Protein AF-0000000072617799 (afdb_homodimer)

Secondary structure (DSSP, 8-state):
--------------------HHHHHHHHHHHHHHHHHHHHHHHHHHHTT-HHHHHHHSEEETTEEE-HHHHHHHHHHHHHHHHHHHHHHHHHHHHH-HHHHHHHHHHHHHHHHHHHHT--SHHHHHHHHHHHHHHHHHHHHHHHHHHHHHS-GGGHHHHHHHHHHHHHHHHHHHHHHHHHHTTSTTHHHHHHHTTHHHHHHHHHHHHTPPPPHHHHHHTT-HHHHHHHHHH-/--------------------HHHHHHHHHHHHHHHHHHHHHHHHHHHTT-HHHHHHH-BPPTT-SB-HHHHHHHHHHHHHHHHHHHHHHHHHHHHH-HHHHHHHHHHHHHHHHHHHHT--SHHHHHHHHHHHHHHHHHHHHHHHHHHHHHS-GGGHHHHHHHHHHHHHHHHHHHHHHHHHHTTSTTHHHHHHHTTHHHHHHHHHHHHTPPPPHHHHHHTT-HHHHHHHHHH-

Nearest PDB structures (foldseek):
  6h7d-assembly1_A  TM=9.499E-01  e=5.210E-19  Arabidopsis thaliana
  9g11-assembly1_A  TM=9.396E-01  e=4.455E-16  Arabidopsis thaliana
  8sdz-assembly1_A  TM=8.136E-01  e=5.634E-04  Rattus norvegicus
  8pnl-assembly1_A  TM=7.762E-01  e=2.729E-04  Mycolicibacterium hassiacum DSM 44199
  8pnl-assembly2_C  TM=6.909E-01  e=1.584E-04  Mycolicibacterium hassiacum DSM 44199

pLDDT: mean 83.62, std 16.64, range [24.94, 98.31]

Foldseek 3Di:
DPPPPPPPPPPPVLCPPPDDPQLVLLLLLLLLLLLLQLQVVQQLVLLLPFPLNQCQAFDDDPPGRGDPVLSVLLVCLLQVLLVVLLVVLVVCCLAPNLLVLLLQLLVLLLVLLLQCLPPRYSVSSSSSSNSNSNSSNSSVNRSLVQLQLSDDPVCNVVSSVSSVVSSVVSNVVLNVLSVVLSPPSSSSSCSSNVSNVSSVSSNVSSVPRDGGLVSCVSNVNNVVSVVSVVVD/DPPPPPPPPPPPVLCPPPDDPQLVLLLLLLLLLLLLQLQVVQQLVLLLPFPLNQCQAADDDPPDRGNVVLSVLLVVLLQVLLVVLLVVLVVCCLAVNLLVLLLQLLVLLLVLLLQCLPPRYSVSSSSSSNSNSNSSNSSVNRSLVQLQLSDDPVCNVVSSVSSVVSSVVSNVVLNVLSVVLSPPSSSSSCSSNVSNVSSVSSNVSSVPRDGGLVSCVSNVNNVVSVVSVVVD

Structure (mmCIF, N/CA/C/O backbone):
data_AF-0000000072617799-model_v1
#
loop_
_entity.id
_entity.type
_entity.pdbx_description
1 polymer 'Major facilitator superfamily (MFS) profile domain-containing protein'
#
loop_
_atom_site.group_PDB
_atom_site.id
_atom_site.type_symbol
_atom_site.label_atom_id
_atom_site.label_alt_id
_atom_site.label_comp_id
_atom_site.label_asym_id
_atom_site.label_entity_id
_atom_site.label_seq_id
_atom_site.pdbx_PDB_ins_code
_atom_site.Cartn_x
_atom_site.Cartn_y
_atom_site.Cartn_z
_atom_site.occupancy
_atom_site.B_iso_or_equiv
_atom_site.auth_seq_id
_atom_site.auth_comp_id
_atom_site.auth_asym_id
_atom_site.auth_atom_id
_atom_site.pdbx_PDB_model_num
ATOM 1 N N . MET A 1 1 ? -14.297 55.562 31.672 1 24.94 1 MET A N 1
ATOM 2 C CA . MET A 1 1 ? -15.086 54.688 30.812 1 24.94 1 MET A CA 1
ATOM 3 C C . MET A 1 1 ? -14.242 54.156 29.656 1 24.94 1 MET A C 1
ATOM 5 O O . MET A 1 1 ? -14.18 54.75 28.594 1 24.94 1 MET A O 1
ATOM 9 N N . ALA A 1 2 ? -13.07 53.688 29.688 1 32.19 2 ALA A N 1
ATOM 10 C CA . ALA A 1 2 ? -12.039 53.438 28.688 1 32.19 2 ALA A CA 1
ATOM 11 C C . ALA A 1 2 ? -12.461 52.344 27.734 1 32.19 2 ALA A C 1
ATOM 13 O O . ALA A 1 2 ? -12.812 51.219 28.156 1 32.19 2 ALA A O 1
ATOM 14 N N . GLY A 1 3 ? -13.109 52.531 26.516 1 26.53 3 GLY A N 1
ATOM 15 C CA . GLY A 1 3 ? -13.633 51.719 25.438 1 26.53 3 GLY A CA 1
ATOM 16 C C . GLY A 1 3 ? -12.625 50.719 24.906 1 26.53 3 GLY A C 1
ATOM 17 O O . GLY A 1 3 ? -11.68 51.094 24.203 1 26.53 3 GLY A O 1
ATOM 18 N N . GLY A 1 4 ? -12.047 49.812 25.609 1 29 4 GLY A N 1
ATOM 19 C CA . GLY A 1 4 ? -11.023 48.844 25.188 1 29 4 GLY A CA 1
ATOM 20 C C . GLY A 1 4 ? -11.367 48.156 23.891 1 29 4 GLY A C 1
ATOM 21 O O . GLY A 1 4 ? -12.398 47.5 23.781 1 29 4 GLY A O 1
ATOM 22 N N . SER A 1 5 ? -11.016 48.656 22.672 1 31.28 5 SER A N 1
ATOM 23 C CA . SER A 1 5 ? -11.156 48.188 21.297 1 31.28 5 SER A CA 1
ATOM 24 C C . SER A 1 5 ? -10.773 46.719 21.172 1 31.28 5 SER A C 1
ATOM 26 O O . SER A 1 5 ? -9.68 46.344 21.578 1 31.28 5 SER A O 1
ATOM 28 N N . PHE A 1 6 ? -11.641 45.812 21.359 1 31.11 6 PHE A N 1
ATOM 29 C CA . PHE A 1 6 ? -11.562 44.406 21.016 1 31.11 6 PHE A CA 1
ATOM 30 C C . PHE A 1 6 ? -10.945 44.219 19.625 1 31.11 6 PHE A C 1
ATOM 32 O O . PHE A 1 6 ? -11.555 44.594 18.625 1 31.11 6 PHE A O 1
ATOM 39 N N . VAL A 1 7 ? -9.633 44.469 19.438 1 34.66 7 VAL A N 1
ATOM 40 C CA . VAL A 1 7 ? -8.922 44.094 18.219 1 34.66 7 VAL A CA 1
ATOM 41 C C . VAL A 1 7 ? -9.461 42.781 17.672 1 34.66 7 VAL A C 1
ATOM 43 O O . VAL A 1 7 ? -9.398 41.75 18.344 1 34.66 7 VAL A O 1
ATOM 46 N N . SER A 1 8 ? -10.555 42.719 16.906 1 33.94 8 SER A N 1
ATOM 47 C CA . SER A 1 8 ? -11.062 41.688 16.016 1 33.94 8 SER A CA 1
ATOM 48 C C . SER A 1 8 ? -9.922 40.906 15.352 1 33.94 8 SER A C 1
ATOM 50 O O . SER A 1 8 ? -9.133 41.5 14.602 1 33.94 8 SER A O 1
ATOM 52 N N . SER A 1 9 ? -9.188 40.156 16.062 1 34.16 9 SER A N 1
ATOM 53 C CA . SER A 1 9 ? -8.258 39.188 15.492 1 34.16 9 SER A CA 1
ATOM 54 C C . SER A 1 9 ? -8.812 38.562 14.203 1 34.16 9 SER A C 1
ATOM 56 O O . SER A 1 9 ? -9.539 37.562 14.242 1 34.16 9 SER A O 1
ATOM 58 N N . GLU A 1 10 ? -9.562 39.281 13.234 1 33 10 GLU A N 1
ATOM 59 C CA . GLU A 1 10 ? -10.141 39.094 11.906 1 33 10 GLU A CA 1
ATOM 60 C C . GLU A 1 10 ? -9.258 38.188 11.039 1 33 10 GLU A C 1
ATOM 62 O O . GLU A 1 10 ? -9.766 37.344 10.312 1 33 10 GLU A O 1
ATOM 67 N N . ASN A 1 11 ? -8.055 38.719 10.602 1 32.81 11 ASN A N 1
ATOM 68 C CA . ASN A 1 11 ? -7.391 38.281 9.367 1 32.81 11 ASN A CA 1
ATOM 69 C C . ASN A 1 11 ? -6.836 36.875 9.484 1 32.81 11 ASN A C 1
ATOM 71 O O . ASN A 1 11 ? -5.734 36.594 9.008 1 32.81 11 ASN A O 1
ATOM 75 N N . GLY A 1 12 ? -6.973 36.312 10.508 1 36.09 12 GLY A N 1
ATOM 76 C CA . GLY A 1 12 ? -6.496 34.938 10.391 1 36.09 12 GLY A CA 1
ATOM 77 C C . GLY A 1 12 ? -6.988 34.219 9.141 1 36.09 12 GLY A C 1
ATOM 78 O O . GLY A 1 12 ? -7.953 33.469 9.188 1 36.09 12 GLY A O 1
ATOM 79 N N . ARG A 1 13 ? -7.238 35.062 8.078 1 36.81 13 ARG A N 1
ATOM 80 C CA . ARG A 1 13 ? -7.5 34.5 6.754 1 36.81 13 ARG A CA 1
ATOM 81 C C . ARG A 1 13 ? -6.816 33.156 6.582 1 36.81 13 ARG A C 1
ATOM 83 O O . ARG A 1 13 ? -5.594 33.031 6.68 1 36.81 13 ARG A O 1
ATOM 90 N N . GLN A 1 14 ? -7.332 32.156 7.055 1 40.53 14 GLN A N 1
ATOM 91 C CA . GLN A 1 14 ? -7.031 30.781 6.641 1 40.53 14 GLN A CA 1
ATOM 92 C C . GLN A 1 14 ? -6.555 30.734 5.191 1 40.53 14 GLN A C 1
ATOM 94 O O . GLN A 1 14 ? -7.316 31.047 4.27 1 40.53 14 GLN A O 1
ATOM 99 N N . TYR A 1 15 ? -5.492 31.438 4.777 1 39.22 15 TYR A N 1
ATOM 100 C CA . TYR A 1 15 ? -4.855 31.406 3.463 1 39.22 15 TYR A CA 1
ATOM 101 C C . TYR A 1 15 ? -5.234 30.141 2.699 1 39.22 15 TYR A C 1
ATOM 103 O O . TYR A 1 15 ? -4.875 29.031 3.102 1 39.22 15 TYR A O 1
ATOM 111 N N . GLU A 1 16 ? -6.488 29.953 2.361 1 47 16 GLU A N 1
ATOM 112 C CA . GLU A 1 16 ? -6.812 29.016 1.289 1 47 16 GLU A CA 1
ATOM 113 C C . GLU A 1 16 ? -5.688 28.938 0.262 1 47 16 GLU A C 1
ATOM 115 O O . GLU A 1 16 ? -5.547 29.828 -0.581 1 47 16 GLU A O 1
ATOM 120 N N . SER A 1 17 ? -4.504 28.766 0.623 1 51.88 17 SER A N 1
ATOM 121 C CA . SER A 1 17 ? -3.352 28.719 -0.272 1 51.88 17 SER A CA 1
ATOM 122 C C . SER A 1 17 ? -3.68 27.984 -1.567 1 51.88 17 SER A C 1
ATOM 124 O O . SER A 1 17 ? -4.25 26.891 -1.539 1 51.88 17 SER A O 1
ATOM 126 N N . LYS A 1 18 ? -4.102 28.703 -2.588 1 59.31 18 LYS A N 1
ATOM 127 C CA . LYS A 1 18 ? -4.277 28.219 -3.955 1 59.31 18 LYS A CA 1
ATOM 128 C C . LYS A 1 18 ? -3.238 27.156 -4.305 1 59.31 18 LYS A C 1
ATOM 130 O O . LYS A 1 18 ? -2.059 27.312 -3.973 1 59.31 18 LYS A O 1
ATOM 135 N N . ILE A 1 19 ? -3.725 26.062 -4.574 1 70 19 ILE A N 1
ATOM 136 C CA . ILE A 1 19 ? -2.885 24.984 -5.074 1 70 19 ILE A CA 1
ATOM 137 C C . ILE A 1 19 ? -2.121 25.453 -6.312 1 70 19 ILE A C 1
ATOM 139 O O . ILE A 1 19 ? -2.727 25.797 -7.328 1 70 19 ILE A O 1
ATOM 143 N N . THR A 1 20 ? -0.816 25.625 -6.207 1 79.38 20 THR A N 1
ATOM 144 C CA . THR A 1 20 ? 0.016 26.062 -7.324 1 79.38 20 THR A CA 1
ATOM 145 C C . THR A 1 20 ? 0.332 24.891 -8.242 1 79.38 20 THR A C 1
ATOM 147 O O . THR A 1 20 ? 0.226 23.719 -7.84 1 79.38 20 THR A O 1
ATOM 150 N N . MET A 1 21 ? 0.53 25.188 -9.461 1 82.5 21 MET A N 1
ATOM 151 C CA . MET A 1 21 ? 0.955 24.188 -10.438 1 82.5 21 MET A CA 1
ATOM 152 C C . MET A 1 21 ? 2.211 23.469 -9.961 1 82.5 21 MET A C 1
ATOM 154 O O . MET A 1 21 ? 2.369 22.266 -10.195 1 82.5 21 MET A O 1
ATOM 158 N N . TYR A 1 22 ? 3.014 24.172 -9.227 1 84.25 22 TYR A N 1
ATOM 159 C CA . TYR A 1 22 ? 4.242 23.594 -8.695 1 84.25 22 TYR A CA 1
ATOM 160 C C . TYR A 1 22 ? 3.936 22.469 -7.711 1 84.25 22 TYR A C 1
ATOM 162 O O . TYR A 1 22 ? 4.539 21.391 -7.781 1 84.25 22 TYR A O 1
ATOM 170 N N . VAL A 1 23 ? 2.982 22.734 -6.934 1 84.06 23 VAL A N 1
ATOM 171 C CA . VAL A 1 23 ? 2.605 21.734 -5.93 1 84.06 23 VAL A CA 1
ATOM 172 C C . VAL A 1 23 ? 1.996 20.516 -6.613 1 84.06 23 VAL A C 1
ATOM 174 O O . VAL A 1 23 ? 2.311 19.375 -6.258 1 84.06 23 VAL A O 1
ATOM 177 N N . LEU A 1 24 ? 1.278 20.734 -7.637 1 83.12 24 LEU A N 1
ATOM 178 C CA . LEU A 1 24 ? 0.624 19.641 -8.336 1 83.12 24 LEU A CA 1
ATOM 179 C C . LEU A 1 24 ? 1.647 18.766 -9.055 1 83.12 24 LEU A C 1
ATOM 181 O O . LEU A 1 24 ? 1.577 17.531 -8.984 1 83.12 24 LEU A O 1
ATOM 185 N N . VAL A 1 25 ? 2.574 19.375 -9.688 1 85.62 25 VAL A N 1
ATOM 186 C CA . VAL A 1 25 ? 3.582 18.641 -10.438 1 85.62 25 VAL A CA 1
ATOM 187 C C . VAL A 1 25 ? 4.496 17.875 -9.477 1 85.62 25 VAL A C 1
ATOM 189 O O . VAL A 1 25 ? 4.801 16.703 -9.695 1 85.62 25 VAL A O 1
ATOM 192 N N . THR A 1 26 ? 4.875 18.531 -8.422 1 86.94 26 THR A N 1
ATOM 193 C CA . THR A 1 26 ? 5.773 17.906 -7.457 1 86.94 26 THR A CA 1
ATOM 194 C C . THR A 1 26 ? 5.086 16.734 -6.754 1 86.94 26 THR A C 1
ATOM 196 O O . THR A 1 26 ? 5.703 15.695 -6.523 1 86.94 26 THR A O 1
ATOM 199 N N . CYS A 1 27 ? 3.842 16.891 -6.52 1 84.5 27 CYS A N 1
ATOM 200 C CA . CYS A 1 27 ? 3.105 15.828 -5.848 1 84.5 27 CYS A CA 1
ATOM 201 C C . CYS A 1 27 ? 2.867 14.648 -6.789 1 84.5 27 CYS A C 1
ATOM 203 O O . CYS A 1 27 ? 2.896 13.492 -6.367 1 84.5 27 CYS A O 1
ATOM 205 N N . PHE A 1 28 ? 2.695 14.977 -8.023 1 86.5 28 PHE A N 1
ATOM 206 C CA . PHE A 1 28 ? 2.52 13.922 -9.016 1 86.5 28 PHE A CA 1
ATOM 207 C C . PHE A 1 28 ? 3.793 13.094 -9.156 1 86.5 28 PHE A C 1
ATOM 209 O O . PHE A 1 28 ? 3.738 11.867 -9.195 1 86.5 28 PHE A O 1
ATOM 216 N N . VAL A 1 29 ? 4.867 13.758 -9.195 1 88.19 29 VAL A N 1
ATOM 217 C CA . VAL A 1 29 ? 6.156 13.086 -9.312 1 88.19 29 VAL A CA 1
ATOM 218 C C . VAL A 1 29 ? 6.41 12.242 -8.07 1 88.19 29 VAL A C 1
ATOM 220 O O . VAL A 1 29 ? 6.832 11.086 -8.172 1 88.19 29 VAL A O 1
ATOM 223 N N . ALA A 1 30 ? 6.129 12.781 -6.934 1 89.44 30 ALA A N 1
ATOM 224 C CA . ALA A 1 30 ? 6.32 12.047 -5.688 1 89.44 30 ALA A CA 1
ATOM 225 C C . ALA A 1 30 ? 5.391 10.844 -5.613 1 89.44 30 ALA A C 1
ATOM 227 O O . ALA A 1 30 ? 5.801 9.758 -5.184 1 89.44 30 ALA A O 1
ATOM 228 N N . ALA A 1 31 ? 4.23 11.023 -6.109 1 85.44 31 ALA A N 1
ATOM 229 C CA . ALA A 1 31 ? 3.23 9.961 -6.043 1 85.44 31 ALA A CA 1
ATOM 230 C C . ALA A 1 31 ? 3.627 8.781 -6.918 1 85.44 31 ALA A C 1
ATOM 232 O O . ALA A 1 31 ? 3.121 7.668 -6.738 1 85.44 31 ALA A O 1
ATOM 233 N N . MET A 1 32 ? 4.57 8.93 -7.809 1 88.25 32 MET A N 1
ATOM 234 C CA . MET A 1 32 ? 5.082 7.828 -8.625 1 88.25 32 MET A CA 1
ATOM 235 C C . MET A 1 32 ? 5.766 6.781 -7.75 1 88.25 32 MET A C 1
ATOM 237 O O . MET A 1 32 ? 5.895 5.621 -8.148 1 88.25 32 MET A O 1
ATOM 241 N N . GLY A 1 33 ? 6.207 7.277 -6.617 1 89.44 33 GLY A N 1
ATOM 242 C CA . GLY A 1 33 ? 6.688 6.293 -5.66 1 89.44 33 GLY A CA 1
ATOM 243 C C . GLY A 1 33 ? 5.656 5.234 -5.32 1 89.44 33 GLY A C 1
ATOM 244 O O . GLY A 1 33 ? 5.996 4.062 -5.145 1 89.44 33 GLY A O 1
ATOM 245 N N . GLY A 1 34 ? 4.422 5.652 -5.277 1 90.06 34 GLY A N 1
ATOM 246 C CA . GLY A 1 34 ? 3.34 4.703 -5.078 1 90.06 34 GLY A CA 1
ATOM 247 C C . GLY A 1 34 ? 3.145 3.766 -6.254 1 90.06 34 GLY A C 1
ATOM 248 O O . GLY A 1 34 ? 2.865 2.58 -6.066 1 90.06 34 GLY A O 1
ATOM 249 N N . LEU A 1 35 ? 3.328 4.309 -7.41 1 91.75 35 LEU A N 1
ATOM 250 C CA . LEU A 1 35 ? 3.201 3.502 -8.617 1 91.75 35 LEU A CA 1
ATOM 251 C C . LEU A 1 35 ? 4.223 2.369 -8.625 1 91.75 35 LEU A C 1
ATOM 253 O O . LEU A 1 35 ? 3.906 1.245 -9.023 1 91.75 35 LEU A O 1
ATOM 257 N N . LEU A 1 36 ? 5.402 2.721 -8.18 1 92.5 36 LEU A N 1
ATOM 258 C CA . LEU A 1 36 ? 6.477 1.733 -8.109 1 92.5 36 LEU A CA 1
ATOM 259 C C . LEU A 1 36 ? 6.09 0.581 -7.188 1 92.5 36 LEU A C 1
ATOM 261 O O . LEU A 1 36 ? 6.289 -0.587 -7.531 1 92.5 36 LEU A O 1
ATOM 265 N N . PHE A 1 37 ? 5.637 0.961 -6.117 1 89.56 37 PHE A N 1
ATOM 266 C CA . PHE A 1 37 ? 5.242 -0.024 -5.117 1 89.56 37 PHE A CA 1
ATOM 267 C C . PHE A 1 37 ? 4.074 -0.867 -5.617 1 89.56 37 PHE A C 1
ATOM 269 O O . PHE A 1 37 ? 4.117 -2.098 -5.551 1 89.56 37 PHE A O 1
ATOM 276 N N . GLY A 1 38 ? 3.082 -0.226 -6.102 1 90.62 38 GLY A N 1
ATOM 277 C CA . GLY A 1 38 ? 1.941 -0.949 -6.641 1 90.62 38 GLY A CA 1
ATOM 278 C C . GLY A 1 38 ? 2.311 -1.887 -7.777 1 90.62 38 GLY A C 1
ATOM 279 O O . GLY A 1 38 ? 1.817 -3.016 -7.84 1 90.62 38 GLY A O 1
ATOM 280 N N . TYR A 1 39 ? 3.123 -1.388 -8.656 1 93.62 39 TYR A N 1
ATOM 281 C CA . TYR A 1 39 ? 3.564 -2.209 -9.781 1 93.62 39 TYR A CA 1
ATOM 282 C C . TYR A 1 39 ? 4.211 -3.5 -9.289 1 93.62 39 TYR A C 1
ATOM 284 O O . TYR A 1 39 ? 3.873 -4.59 -9.766 1 93.62 39 TYR A O 1
ATOM 292 N N . ASP A 1 40 ? 5.117 -3.336 -8.398 1 92.19 40 ASP A N 1
ATOM 293 C CA . ASP A 1 40 ? 5.809 -4.527 -7.91 1 92.19 40 ASP A CA 1
ATOM 294 C C . ASP A 1 40 ? 4.832 -5.5 -7.254 1 92.19 40 ASP A C 1
ATOM 296 O O . ASP A 1 40 ? 4.957 -6.715 -7.414 1 92.19 40 ASP A O 1
ATOM 300 N N . LEU A 1 41 ? 3.924 -4.98 -6.492 1 85.81 41 LEU A N 1
ATOM 301 C CA . LEU A 1 41 ? 2.932 -5.824 -5.832 1 85.81 41 LEU A CA 1
ATOM 302 C C . LEU A 1 41 ? 2.137 -6.629 -6.855 1 85.81 41 LEU A C 1
ATOM 304 O O . LEU A 1 41 ? 1.925 -7.828 -6.676 1 85.81 41 LEU A O 1
ATOM 308 N N . GLY A 1 42 ? 1.74 -5.988 -7.832 1 86.5 42 GLY A N 1
ATOM 309 C CA . GLY A 1 42 ? 0.946 -6.648 -8.859 1 86.5 42 GLY A CA 1
ATOM 310 C C . GLY A 1 42 ? 1.742 -7.648 -9.68 1 86.5 42 GLY A C 1
ATOM 311 O O . GLY A 1 42 ? 1.267 -8.75 -9.953 1 86.5 42 GLY A O 1
ATOM 312 N N . ILE A 1 43 ? 2.898 -7.23 -10.023 1 90.31 43 ILE A N 1
ATOM 313 C CA . ILE A 1 43 ? 3.689 -8.055 -10.93 1 90.31 43 ILE A CA 1
ATOM 314 C C . ILE A 1 43 ? 4.141 -9.328 -10.219 1 90.31 43 ILE A C 1
ATOM 316 O O . ILE A 1 43 ? 4.219 -10.391 -10.836 1 90.31 43 ILE A O 1
ATOM 320 N N . THR A 1 44 ? 4.512 -9.211 -8.984 1 86.44 44 THR A N 1
ATOM 321 C CA . THR A 1 44 ? 5.016 -10.352 -8.234 1 86.44 44 THR A CA 1
ATOM 322 C C . THR A 1 44 ? 3.953 -11.445 -8.125 1 86.44 44 THR A C 1
ATOM 324 O O . THR A 1 44 ? 4.25 -12.625 -8.289 1 86.44 44 THR A O 1
ATOM 327 N N . GLY A 1 45 ? 2.75 -11.094 -7.859 1 78.31 45 GLY A N 1
ATOM 328 C CA . GLY A 1 45 ? 1.676 -12.07 -7.797 1 78.31 45 GLY A CA 1
ATOM 329 C C . GLY A 1 45 ? 1.475 -12.828 -9.102 1 78.31 45 GLY A C 1
ATOM 330 O O . GLY A 1 45 ? 1.223 -14.031 -9.094 1 78.31 45 GLY A O 1
ATOM 331 N N . GLY A 1 46 ? 1.606 -12.172 -10.195 1 81.38 46 GLY A N 1
ATOM 332 C CA . GLY A 1 46 ? 1.434 -12.781 -11.508 1 81.38 46 GLY A CA 1
ATOM 333 C C . GLY A 1 46 ? 2.613 -13.641 -11.922 1 81.38 46 GLY A C 1
ATOM 334 O O . GLY A 1 46 ? 2.434 -14.75 -12.422 1 81.38 46 GLY A O 1
ATOM 335 N N . VAL A 1 47 ? 3.752 -13.148 -11.703 1 86.25 47 VAL A N 1
ATOM 336 C CA . VAL A 1 47 ? 4.965 -13.828 -12.148 1 86.25 47 VAL A CA 1
ATOM 337 C C . VAL A 1 47 ? 5.121 -15.148 -11.398 1 86.25 47 VAL A C 1
ATOM 339 O O . VAL A 1 47 ? 5.562 -16.141 -11.969 1 86.25 47 VAL A O 1
ATOM 342 N N . THR A 1 48 ? 4.754 -15.156 -10.18 1 82.62 48 THR A N 1
ATOM 343 C CA . THR A 1 48 ? 4.906 -16.359 -9.367 1 82.62 48 THR A CA 1
ATOM 344 C C . THR A 1 48 ? 3.883 -17.422 -9.773 1 82.62 48 THR A C 1
ATOM 346 O O . THR A 1 48 ? 3.959 -18.562 -9.328 1 82.62 48 THR A O 1
ATOM 349 N N . SER A 1 49 ? 2.979 -17.031 -10.617 1 77.12 49 SER A N 1
ATOM 350 C CA . SER A 1 49 ? 2.002 -18 -11.117 1 77.12 49 SER A CA 1
ATOM 351 C C . SER A 1 49 ? 2.352 -18.453 -12.531 1 77.12 49 SER A C 1
ATOM 353 O O . SER A 1 49 ? 1.672 -19.312 -13.094 1 77.12 49 SER A O 1
ATOM 355 N N . MET A 1 50 ? 3.398 -17.891 -13.055 1 80.06 50 MET A N 1
ATOM 356 C CA . MET A 1 50 ? 3.824 -18.266 -14.398 1 80.06 50 MET A CA 1
ATOM 357 C C . MET A 1 50 ? 4.617 -19.562 -14.367 1 80.06 50 MET A C 1
ATOM 359 O O . MET A 1 50 ? 5.59 -19.688 -13.617 1 80.06 50 MET A O 1
ATOM 363 N N . GLU A 1 51 ? 4.223 -20.469 -15.188 1 78.81 51 GLU A N 1
ATOM 364 C CA . GLU A 1 51 ? 4.863 -21.781 -15.219 1 78.81 51 GLU A CA 1
ATOM 365 C C . GLU A 1 51 ? 6.328 -21.656 -15.625 1 78.81 51 GLU A C 1
ATOM 367 O O . GLU A 1 51 ? 7.191 -22.328 -15.062 1 78.81 51 GLU A O 1
ATOM 372 N N . THR A 1 52 ? 6.637 -20.891 -16.609 1 84.12 52 THR A N 1
ATOM 373 C CA . THR A 1 52 ? 7.996 -20.75 -17.109 1 84.12 52 THR A CA 1
ATOM 374 C C . THR A 1 52 ? 8.922 -20.203 -16.016 1 84.12 52 THR A C 1
ATOM 376 O O . THR A 1 52 ? 10.086 -20.609 -15.938 1 84.12 52 THR A O 1
ATOM 379 N N . PHE A 1 53 ? 8.438 -19.359 -15.188 1 88 53 PHE A N 1
ATOM 380 C CA . PHE A 1 53 ? 9.195 -18.797 -14.086 1 88 53 PHE A CA 1
ATOM 381 C C . PHE A 1 53 ? 9.461 -19.844 -13.008 1 88 53 PHE A C 1
ATOM 383 O O . PHE A 1 53 ? 10.586 -19.969 -12.523 1 88 53 PHE A O 1
ATOM 390 N N . LEU A 1 54 ? 8.438 -20.516 -12.734 1 83.06 54 LEU A N 1
ATOM 391 C CA .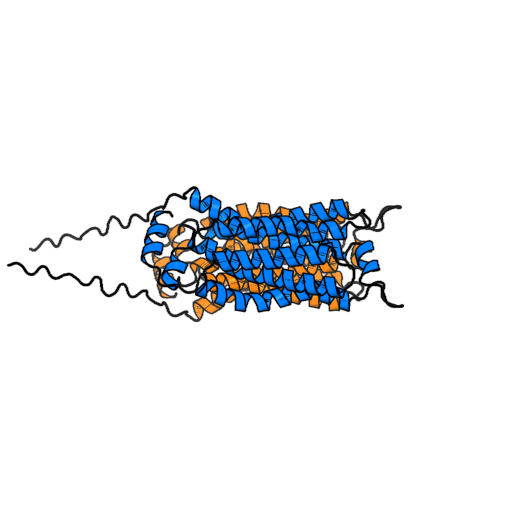 LEU A 1 54 ? 8.531 -21.5 -11.664 1 83.06 54 LEU A CA 1
ATOM 392 C C . LEU A 1 54 ? 9.469 -22.641 -12.055 1 83.06 54 LEU A C 1
ATOM 394 O O . LEU A 1 54 ? 10.289 -23.078 -11.242 1 83.06 54 LEU A O 1
ATOM 398 N N . THR A 1 55 ? 9.359 -23.141 -13.234 1 83.94 55 THR A N 1
ATOM 399 C CA . THR A 1 55 ? 10.188 -24.25 -13.695 1 83.94 55 THR A CA 1
ATOM 400 C C . THR A 1 55 ? 11.656 -23.844 -13.773 1 83.94 55 THR A C 1
ATOM 402 O O . THR A 1 55 ? 12.547 -24.641 -13.5 1 83.94 55 THR A O 1
ATOM 405 N N . LYS A 1 56 ? 11.859 -22.656 -14.062 1 86.31 56 LYS A N 1
ATOM 406 C CA . LYS A 1 56 ? 13.234 -22.188 -14.25 1 86.31 56 LYS A CA 1
ATOM 407 C C . LYS A 1 56 ? 13.93 -21.984 -12.914 1 86.31 56 LYS A C 1
ATOM 409 O O . LYS A 1 56 ? 15.094 -22.344 -12.75 1 86.31 56 LYS A O 1
ATOM 414 N N . PHE A 1 57 ? 13.234 -21.453 -11.969 1 89.06 57 PHE A N 1
ATOM 415 C CA . PHE A 1 57 ? 13.938 -20.969 -10.781 1 89.06 57 PHE A CA 1
ATOM 416 C C . PHE A 1 57 ? 13.578 -21.812 -9.562 1 89.06 57 PHE A C 1
ATOM 418 O O . PHE A 1 57 ? 14.305 -21.812 -8.57 1 89.06 57 PHE A O 1
ATOM 425 N N . PHE A 1 58 ? 12.484 -22.375 -9.602 1 83.69 58 PHE A N 1
ATOM 426 C CA . PHE A 1 58 ? 12.023 -23.094 -8.406 1 83.69 58 PHE A CA 1
ATOM 427 C C . PHE A 1 58 ? 11.688 -24.531 -8.734 1 83.69 58 PHE A C 1
ATOM 429 O O . PHE A 1 58 ? 10.617 -25.031 -8.359 1 83.69 58 PHE A O 1
ATOM 436 N N . PRO A 1 59 ? 12.492 -25.125 -9.438 1 73 59 PRO A N 1
ATOM 437 C CA . PRO A 1 59 ? 12.195 -26.516 -9.797 1 73 59 PRO A CA 1
ATOM 438 C C . PRO A 1 59 ? 11.977 -27.406 -8.578 1 73 59 PRO A C 1
ATOM 440 O O . PRO A 1 59 ? 12.516 -27.125 -7.5 1 73 59 PRO A O 1
ATOM 443 N N . SER A 1 60 ? 10.703 -28.172 -8.633 1 61.56 60 SER A N 1
ATOM 444 C CA . SER A 1 60 ? 10.211 -29.094 -7.609 1 61.56 60 SER A CA 1
ATOM 445 C C . SER A 1 60 ? 11.234 -30.203 -7.324 1 61.56 60 SER A C 1
ATOM 447 O O . SER A 1 60 ? 12.102 -30.469 -8.156 1 61.56 60 SER A O 1
ATOM 449 N N . SER A 1 61 ? 11.273 -30.531 -6.035 1 52.66 61 SER A N 1
ATOM 450 C CA . SER A 1 61 ? 11.758 -31.859 -5.672 1 52.66 61 SER A CA 1
ATOM 451 C C . SER A 1 61 ? 10.766 -32.938 -6.102 1 52.66 61 SER A C 1
ATOM 453 O O . SER A 1 61 ? 9.688 -32.625 -6.609 1 52.66 61 SER A O 1
ATOM 455 N N . GLN A 1 62 ? 11.078 -34.125 -6.02 1 46.62 62 GLN A N 1
ATOM 456 C CA . GLN A 1 62 ? 10.328 -35.344 -6.332 1 46.62 62 GLN A CA 1
ATOM 457 C C . GLN A 1 62 ? 8.867 -35.219 -5.906 1 46.62 62 GLN A C 1
ATOM 459 O O . GLN A 1 62 ? 7.973 -35.719 -6.574 1 46.62 62 GLN A O 1
ATOM 464 N N . TYR A 1 63 ? 8.586 -34.5 -4.824 1 44.03 63 TYR A N 1
ATOM 465 C CA . TYR A 1 63 ? 7.281 -34.594 -4.176 1 44.03 63 TYR A CA 1
ATOM 466 C C . TYR A 1 63 ? 6.531 -33.25 -4.312 1 44.03 63 TYR A C 1
ATOM 468 O O . TYR A 1 63 ? 5.312 -33.219 -4.137 1 44.03 63 TYR A O 1
ATOM 476 N N . CYS A 1 64 ? 7.223 -32.188 -4.547 1 51.66 64 CYS A N 1
ATOM 477 C CA . CYS A 1 64 ? 6.547 -30.906 -4.633 1 51.66 64 CYS A CA 1
ATOM 478 C C . CYS A 1 64 ? 6.938 -30.172 -5.906 1 51.66 64 CYS A C 1
ATOM 480 O O . CYS A 1 64 ? 8.117 -30.094 -6.25 1 51.66 64 CYS A O 1
ATOM 482 N N . LYS A 1 65 ? 5.93 -29.906 -6.836 1 55.78 65 LYS A N 1
ATOM 483 C CA . LYS A 1 65 ? 6.172 -29.328 -8.156 1 55.78 65 LYS A CA 1
ATOM 484 C C . LYS A 1 65 ? 7.008 -28.062 -8.047 1 55.78 65 LYS A C 1
ATOM 486 O O . LYS A 1 65 ? 7.863 -27.797 -8.898 1 55.78 65 LYS A O 1
ATOM 491 N N . PHE A 1 66 ? 6.758 -27.406 -6.914 1 58.34 66 PHE A N 1
ATOM 492 C CA . PHE A 1 66 ? 7.57 -26.203 -6.801 1 58.34 66 PHE A CA 1
ATOM 493 C C . PHE A 1 66 ? 8.078 -26.016 -5.375 1 58.34 66 PHE A C 1
ATOM 495 O O . PHE A 1 66 ? 7.422 -26.438 -4.418 1 58.34 66 PHE A O 1
ATOM 502 N N . ASN A 1 67 ? 9.453 -25.719 -5.297 1 66.56 67 ASN A N 1
ATOM 503 C CA . ASN A 1 67 ? 10.055 -25.438 -3.998 1 66.56 67 ASN A CA 1
ATOM 504 C C . ASN A 1 67 ? 9.375 -24.25 -3.316 1 66.56 67 ASN A C 1
ATOM 506 O O . ASN A 1 67 ? 9.742 -23.094 -3.553 1 66.56 67 ASN A O 1
ATOM 510 N N . ASN A 1 68 ? 8.508 -24.484 -2.43 1 71.25 68 ASN A N 1
ATOM 511 C CA . ASN A 1 68 ? 7.656 -23.5 -1.771 1 71.25 68 ASN A CA 1
ATOM 512 C C . ASN A 1 68 ? 8.469 -22.578 -0.861 1 71.25 68 ASN A C 1
ATOM 514 O O . ASN A 1 68 ? 8.172 -21.391 -0.75 1 71.25 68 ASN A O 1
ATOM 518 N N . GLN A 1 69 ? 9.578 -23.125 -0.367 1 76.44 69 GLN A N 1
ATOM 519 C CA . GLN A 1 69 ? 10.375 -22.312 0.545 1 76.44 69 GLN A CA 1
ATOM 520 C C . GLN A 1 69 ? 11.133 -21.234 -0.207 1 76.44 69 GLN A C 1
ATOM 522 O O . GLN A 1 69 ? 11.172 -20.078 0.234 1 76.44 69 GLN A O 1
ATOM 527 N N . LEU A 1 70 ? 11.734 -21.656 -1.283 1 81.56 70 LEU A N 1
ATOM 528 C CA . LEU A 1 70 ? 12.477 -20.688 -2.086 1 81.56 70 LEU A CA 1
ATOM 529 C C . LEU A 1 70 ? 11.539 -19.641 -2.688 1 81.56 70 LEU A C 1
ATOM 531 O O . LEU A 1 70 ? 11.891 -18.469 -2.777 1 81.56 70 LEU A O 1
ATOM 535 N N . LEU A 1 71 ? 10.391 -20.078 -3.07 1 81.25 71 LEU A N 1
ATOM 536 C CA . LEU A 1 71 ? 9.398 -19.156 -3.607 1 81.25 71 LEU A CA 1
ATOM 537 C C . LEU A 1 71 ? 8.938 -18.172 -2.539 1 81.25 71 LEU A C 1
ATOM 539 O O . LEU A 1 71 ? 8.797 -16.969 -2.812 1 81.25 71 LEU A O 1
ATOM 543 N N . THR A 1 72 ? 8.812 -18.656 -1.381 1 79 72 THR A N 1
ATOM 544 C CA . THR A 1 72 ? 8.438 -17.797 -0.269 1 79 72 THR A CA 1
ATOM 545 C C . THR A 1 72 ? 9.547 -16.781 0.041 1 79 72 THR A C 1
ATOM 547 O O . THR A 1 72 ? 9.273 -15.625 0.34 1 79 72 THR A O 1
ATOM 550 N N . LEU A 1 73 ? 10.656 -17.203 -0.028 1 83.31 73 LEU A N 1
ATOM 551 C CA . LEU A 1 73 ? 11.789 -16.328 0.197 1 83.31 73 LEU A CA 1
ATOM 552 C C . LEU A 1 73 ? 11.844 -15.227 -0.862 1 83.31 73 LEU A C 1
ATOM 554 O O . LEU A 1 73 ? 12.117 -14.07 -0.547 1 83.31 73 LEU A O 1
ATOM 558 N N . PHE A 1 74 ? 11.602 -15.648 -2.057 1 86.19 74 PHE A N 1
ATOM 559 C CA . PHE A 1 74 ? 11.562 -14.688 -3.152 1 86.19 74 PHE A CA 1
ATOM 560 C C . PHE A 1 74 ? 10.523 -13.609 -2.885 1 86.19 74 PHE A C 1
ATOM 562 O O . PHE A 1 74 ? 10.805 -12.422 -3.047 1 86.19 74 PHE A O 1
ATOM 569 N N . THR A 1 75 ? 9.422 -13.945 -2.402 1 84.19 75 THR A N 1
ATOM 570 C CA . THR A 1 75 ? 8.336 -12.984 -2.197 1 84.19 75 THR A CA 1
ATOM 571 C C . THR A 1 75 ? 8.555 -12.195 -0.911 1 84.19 75 THR A C 1
ATOM 573 O O . THR A 1 75 ? 8.383 -10.977 -0.892 1 84.19 75 THR A O 1
ATOM 576 N N . SER A 1 76 ? 9.07 -12.828 0.137 1 85.62 76 SER A N 1
ATOM 577 C CA . SER A 1 76 ? 9.141 -12.195 1.449 1 85.62 76 SER A CA 1
ATOM 578 C C . SER A 1 76 ? 10.406 -11.352 1.587 1 85.62 76 SER A C 1
ATOM 580 O O . SER A 1 76 ? 10.438 -10.398 2.367 1 85.62 76 SER A O 1
ATOM 582 N N . SER A 1 77 ? 11.445 -11.719 0.881 1 91.88 77 SER A N 1
ATOM 583 C CA . SER A 1 77 ? 12.719 -11.023 1.022 1 91.88 77 SER A CA 1
ATOM 584 C C . SER A 1 77 ? 12.57 -9.539 0.723 1 91.88 77 SER A C 1
ATOM 586 O O . SER A 1 77 ? 13.188 -8.695 1.387 1 91.88 77 SER A O 1
ATOM 588 N N . LEU A 1 78 ? 11.75 -9.211 -0.187 1 92.19 78 LEU A N 1
ATOM 589 C CA . LEU A 1 78 ? 11.523 -7.812 -0.538 1 92.19 78 LEU A CA 1
ATOM 590 C C . LEU A 1 78 ? 10.93 -7.051 0.64 1 92.19 78 LEU A C 1
ATOM 592 O O . LEU A 1 78 ? 11.398 -5.961 0.979 1 92.19 78 LEU A O 1
ATOM 596 N N . TYR A 1 79 ? 9.984 -7.629 1.287 1 88.38 79 TYR A N 1
ATOM 597 C CA . TYR A 1 79 ? 9.258 -6.922 2.34 1 88.38 79 TYR A CA 1
ATOM 598 C C . TYR A 1 79 ? 10.102 -6.82 3.605 1 88.38 79 TYR A C 1
ATOM 600 O O . TYR A 1 79 ? 10.008 -5.836 4.344 1 88.38 79 TYR A O 1
ATOM 608 N N . LEU A 1 80 ? 10.891 -7.832 3.787 1 90.56 80 LEU A N 1
ATOM 609 C CA . LEU A 1 80 ? 11.836 -7.746 4.895 1 90.56 80 LEU A CA 1
ATOM 610 C C . LEU A 1 80 ? 12.852 -6.637 4.66 1 90.56 80 LEU A C 1
ATOM 612 O O . LEU A 1 80 ? 13.148 -5.859 5.57 1 90.56 80 LEU A O 1
ATOM 616 N N . ALA A 1 81 ? 13.344 -6.609 3.514 1 95 81 ALA A N 1
ATOM 617 C CA . ALA A 1 81 ? 14.281 -5.551 3.146 1 95 81 ALA A CA 1
ATOM 618 C C . ALA A 1 81 ? 13.625 -4.176 3.258 1 95 81 ALA A C 1
ATOM 620 O O . ALA A 1 81 ? 14.25 -3.221 3.723 1 95 81 ALA A O 1
ATOM 621 N N . ALA A 1 82 ? 12.391 -4.102 2.82 1 93 82 ALA A N 1
ATOM 622 C CA . ALA A 1 82 ? 11.664 -2.832 2.887 1 93 82 ALA A CA 1
ATOM 623 C C . ALA A 1 82 ? 11.516 -2.363 4.332 1 93 82 ALA A C 1
ATOM 625 O O . ALA A 1 82 ? 11.68 -1.178 4.625 1 93 82 ALA A O 1
ATOM 626 N N . LEU A 1 83 ? 11.234 -3.258 5.23 1 88.06 83 LEU A N 1
ATOM 627 C CA . LEU A 1 83 ? 11.078 -2.932 6.645 1 88.06 83 LEU A CA 1
ATOM 628 C C . LEU A 1 83 ? 12.383 -2.383 7.227 1 88.06 83 LEU A C 1
ATOM 630 O O . LEU A 1 83 ? 12.375 -1.353 7.902 1 88.06 83 LEU A O 1
ATOM 634 N N . VAL A 1 84 ? 13.406 -3.008 6.949 1 92.44 84 VAL A N 1
ATOM 635 C CA . VAL A 1 84 ? 14.711 -2.586 7.449 1 92.44 84 VAL A CA 1
ATOM 636 C C . VAL A 1 84 ? 15.102 -1.253 6.816 1 92.44 84 VAL A C 1
ATOM 638 O O . VAL A 1 84 ? 15.562 -0.343 7.508 1 92.44 84 VAL A O 1
ATOM 641 N N . ALA A 1 85 ? 14.891 -1.14 5.566 1 94.12 85 ALA A N 1
ATOM 642 C CA . ALA A 1 85 ? 15.273 0.053 4.816 1 94.12 85 ALA A CA 1
ATOM 643 C C . ALA A 1 85 ? 14.508 1.278 5.305 1 94.12 85 ALA A C 1
ATOM 645 O O . ALA A 1 85 ? 15.023 2.396 5.27 1 94.12 85 ALA A O 1
ATOM 646 N N . SER A 1 86 ? 13.328 1.088 5.738 1 88.88 86 SER A N 1
ATOM 647 C CA . SER A 1 86 ? 12.508 2.209 6.191 1 88.88 86 SER A CA 1
ATOM 648 C C . SER A 1 86 ? 13.164 2.928 7.367 1 88.88 86 SER A C 1
ATOM 650 O O . SER A 1 86 ? 13.047 4.148 7.492 1 88.88 86 SER A O 1
ATOM 652 N N . PHE A 1 87 ? 13.836 2.195 8.164 1 87.38 87 PHE A N 1
ATOM 653 C CA . PHE A 1 87 ? 14.523 2.799 9.297 1 87.38 87 PHE A CA 1
ATOM 654 C C . PHE A 1 87 ? 15.711 3.639 8.828 1 87.38 87 PHE A C 1
ATOM 656 O O . PHE A 1 87 ? 15.922 4.75 9.32 1 87.38 87 PHE A O 1
ATOM 663 N N . PHE A 1 88 ? 16.375 3.115 7.918 1 92.12 88 PHE A N 1
ATOM 664 C CA . PHE A 1 88 ? 17.5 3.871 7.363 1 92.12 88 PHE A CA 1
ATOM 665 C C . PHE A 1 88 ? 17 5.074 6.574 1 92.12 88 PHE A C 1
ATOM 667 O O . PHE A 1 88 ? 17.609 6.141 6.598 1 92.12 88 PHE A O 1
ATOM 674 N N . ALA A 1 89 ? 15.953 4.883 5.918 1 92.5 89 ALA A N 1
ATOM 675 C CA . ALA A 1 89 ? 15.367 5.965 5.133 1 92.5 89 ALA A CA 1
ATOM 676 C C . ALA A 1 89 ? 14.945 7.129 6.027 1 92.5 89 ALA A C 1
ATOM 678 O O . ALA A 1 89 ? 15.07 8.289 5.641 1 92.5 89 ALA A O 1
ATOM 679 N N . SER A 1 90 ? 14.469 6.797 7.172 1 87.75 90 SER A N 1
ATOM 680 C CA . SER A 1 90 ? 14.062 7.84 8.109 1 87.75 90 SER A CA 1
ATOM 681 C C . SER A 1 90 ? 15.227 8.75 8.461 1 87.75 90 SER A C 1
ATOM 683 O O . SER A 1 90 ? 15.086 9.977 8.484 1 87.75 90 SER A O 1
ATOM 685 N N . THR A 1 91 ? 16.312 8.156 8.719 1 90.38 91 THR A N 1
ATOM 686 C CA . THR A 1 91 ? 17.5 8.922 9.047 1 90.38 91 THR A CA 1
ATOM 687 C C . THR A 1 91 ? 17.984 9.727 7.836 1 90.38 91 THR A C 1
ATOM 689 O O . THR A 1 91 ? 18.359 10.891 7.961 1 90.38 91 THR A O 1
ATOM 692 N N . THR A 1 92 ? 17.953 9.141 6.723 1 93.5 92 THR A N 1
ATOM 693 C CA . THR A 1 92 ? 18.375 9.82 5.496 1 93.5 92 THR A CA 1
ATOM 694 C C . THR A 1 92 ? 17.469 11.008 5.199 1 93.5 92 THR A C 1
ATOM 696 O O . THR A 1 92 ? 17.938 12.078 4.812 1 93.5 92 THR A O 1
ATOM 699 N N . THR A 1 93 ? 16.234 10.828 5.371 1 91.44 93 THR A N 1
ATOM 700 C CA . THR A 1 93 ? 15.25 11.867 5.125 1 91.44 93 THR A CA 1
ATOM 701 C C . THR A 1 93 ? 15.461 13.047 6.074 1 91.44 93 THR A C 1
ATOM 703 O O . THR A 1 93 ? 15.336 14.203 5.668 1 91.44 93 THR A O 1
ATOM 706 N N . ARG A 1 94 ? 15.797 12.727 7.246 1 87.44 94 ARG A N 1
ATOM 707 C CA . ARG A 1 94 ? 16 13.766 8.25 1 87.44 94 ARG A CA 1
ATOM 708 C C . ARG A 1 94 ? 17.297 14.531 7.98 1 87.44 94 ARG A C 1
ATOM 710 O O . ARG A 1 94 ? 17.344 15.758 8.078 1 87.44 94 ARG A O 1
ATOM 717 N N . MET A 1 95 ? 18.266 13.812 7.555 1 92.38 95 MET A N 1
ATOM 718 C CA . MET A 1 95 ? 19.594 14.406 7.438 1 92.38 95 MET A CA 1
ATOM 719 C C . MET A 1 95 ? 19.781 15.039 6.062 1 92.38 95 MET A C 1
ATOM 721 O O . MET A 1 95 ? 20.438 16.078 5.938 1 92.38 95 MET A O 1
ATOM 725 N N . MET A 1 96 ? 19.25 14.398 5.074 1 94.62 96 MET A N 1
ATOM 726 C CA . MET A 1 96 ? 19.594 14.82 3.723 1 94.62 96 MET A CA 1
ATOM 727 C C . MET A 1 96 ? 18.375 15.375 2.992 1 94.62 96 MET A C 1
ATOM 729 O O . MET A 1 96 ? 18.516 16.016 1.947 1 94.62 96 MET A O 1
ATOM 733 N N . GLY A 1 97 ? 17.219 15.188 3.572 1 92.56 97 GLY A N 1
ATOM 734 C CA . GLY A 1 97 ? 16 15.672 2.938 1 92.56 97 GLY A CA 1
ATOM 735 C C . GLY A 1 97 ? 15.172 14.562 2.314 1 92.56 97 GLY A C 1
ATOM 736 O O . GLY A 1 97 ? 15.672 13.453 2.102 1 92.56 97 GLY A O 1
ATOM 737 N N . ARG A 1 98 ? 13.953 14.922 1.966 1 92.94 98 ARG A N 1
ATOM 738 C CA . ARG A 1 98 ? 13 13.953 1.438 1 92.94 98 ARG A CA 1
ATOM 739 C C . ARG A 1 98 ? 13.32 13.594 -0.008 1 92.94 98 ARG A C 1
ATOM 741 O O . ARG A 1 98 ? 13.227 12.43 -0.403 1 92.94 98 ARG A O 1
ATOM 748 N N . LYS A 1 99 ? 13.758 14.609 -0.816 1 93.75 99 LYS A N 1
ATOM 749 C CA . LYS A 1 99 ? 13.984 14.367 -2.238 1 93.75 99 LYS A CA 1
ATOM 750 C C . LYS A 1 99 ? 15.148 13.414 -2.457 1 93.75 99 LYS A C 1
ATOM 752 O O . LYS A 1 99 ? 15.125 12.594 -3.381 1 93.75 99 LYS A O 1
ATOM 757 N N . ILE A 1 100 ? 16.109 13.469 -1.645 1 95.69 100 ILE A N 1
ATOM 758 C CA . ILE A 1 100 ? 17.266 12.578 -1.768 1 95.69 100 ILE A CA 1
ATOM 759 C C . ILE A 1 100 ? 16.859 11.148 -1.429 1 95.69 100 ILE A C 1
ATOM 761 O O . ILE A 1 100 ? 17.297 10.203 -2.08 1 95.69 100 ILE A O 1
ATOM 765 N N . SER A 1 101 ? 16.078 11.055 -0.383 1 95.38 101 SER A N 1
ATOM 766 C CA . SER A 1 101 ? 15.578 9.727 -0.033 1 95.38 101 SER A CA 1
ATOM 767 C C . SER A 1 101 ? 14.734 9.141 -1.158 1 95.38 101 SER A C 1
ATOM 769 O O . SER A 1 101 ? 14.805 7.945 -1.438 1 95.38 101 SER A O 1
ATOM 771 N N . MET A 1 102 ? 13.961 9.945 -1.784 1 95.88 102 MET A N 1
ATOM 772 C CA . MET A 1 102 ? 13.156 9.477 -2.91 1 95.88 102 MET A CA 1
ATOM 773 C C . MET A 1 102 ? 14.039 9.078 -4.086 1 95.88 102 MET A C 1
ATOM 775 O O . MET A 1 102 ? 13.773 8.078 -4.754 1 95.88 102 MET A O 1
ATOM 779 N N . PHE A 1 103 ? 15.062 9.875 -4.293 1 97.25 103 PHE A N 1
ATOM 780 C CA . PHE A 1 103 ? 16 9.547 -5.355 1 97.25 103 PHE A CA 1
ATOM 781 C C . PHE A 1 103 ? 16.688 8.219 -5.078 1 97.25 103 PHE A C 1
ATOM 783 O O . PHE A 1 103 ? 16.781 7.359 -5.961 1 97.25 103 PHE A O 1
ATOM 790 N N . ALA A 1 104 ? 17.172 8.094 -3.934 1 97.31 104 ALA A N 1
ATOM 791 C CA . ALA A 1 104 ? 17.828 6.844 -3.543 1 97.31 104 ALA A CA 1
ATOM 792 C C . ALA A 1 104 ? 16.875 5.66 -3.689 1 97.31 104 ALA A C 1
ATOM 794 O O . ALA A 1 104 ? 17.266 4.598 -4.172 1 97.31 104 ALA A O 1
ATOM 795 N N . GLY A 1 105 ? 15.648 5.852 -3.246 1 96.81 105 GLY A N 1
ATOM 796 C CA . GLY A 1 105 ? 14.648 4.812 -3.408 1 96.81 105 GLY A CA 1
ATOM 797 C C . GLY A 1 105 ? 14.43 4.414 -4.855 1 96.81 105 GLY A C 1
ATOM 798 O O . GLY A 1 105 ? 14.414 3.225 -5.184 1 96.81 105 GLY A O 1
ATOM 799 N N . GLY A 1 106 ? 14.266 5.414 -5.68 1 97.06 106 GLY A N 1
ATOM 800 C CA . GLY A 1 106 ? 14.133 5.145 -7.102 1 97.06 106 GLY A CA 1
ATOM 801 C C . GLY A 1 106 ? 15.312 4.395 -7.68 1 97.06 106 GLY A C 1
ATOM 802 O O . GLY A 1 106 ? 15.141 3.492 -8.5 1 97.06 106 GLY A O 1
ATOM 803 N N . LEU A 1 107 ? 16.469 4.754 -7.242 1 97.94 107 LEU A N 1
ATOM 804 C CA . LEU A 1 107 ? 17.688 4.137 -7.75 1 97.94 107 LEU A CA 1
ATOM 805 C C . LEU A 1 107 ? 17.781 2.676 -7.332 1 97.94 107 LEU A C 1
ATOM 807 O O . LEU A 1 107 ? 18.094 1.809 -8.148 1 97.94 107 LEU A O 1
ATOM 811 N N . PHE A 1 108 ? 17.594 2.436 -6.059 1 98.25 108 PHE A N 1
ATOM 812 C CA . PHE A 1 108 ? 17.594 1.058 -5.578 1 98.25 108 PHE A CA 1
ATOM 813 C C . PHE A 1 108 ? 16.578 0.215 -6.352 1 98.25 108 PHE A C 1
ATOM 815 O O . PHE A 1 108 ? 16.891 -0.91 -6.754 1 98.25 108 PHE A O 1
ATOM 822 N N . PHE A 1 109 ? 15.414 0.771 -6.551 1 97.88 109 PHE A N 1
ATOM 823 C CA . PHE A 1 109 ? 14.367 0.037 -7.254 1 97.88 109 PHE A CA 1
ATOM 824 C C . PHE A 1 109 ? 14.766 -0.211 -8.703 1 97.88 109 PHE A C 1
ATOM 826 O O . PHE A 1 109 ? 14.523 -1.295 -9.242 1 97.88 109 PHE A O 1
ATOM 833 N N . LEU A 1 110 ? 15.336 0.793 -9.32 1 97.88 110 LEU A N 1
ATOM 834 C CA . LEU A 1 110 ? 15.766 0.669 -10.711 1 97.88 110 LEU A CA 1
ATOM 835 C C . LEU A 1 110 ? 16.797 -0.448 -10.859 1 97.88 110 LEU A C 1
ATOM 837 O O . LEU A 1 110 ? 16.672 -1.302 -11.734 1 97.88 110 LEU A O 1
ATOM 841 N N . LEU A 1 111 ? 17.75 -0.446 -10.039 1 98.31 111 LEU A N 1
ATOM 842 C CA . LEU A 1 111 ? 18.781 -1.477 -10.078 1 98.31 111 LEU A CA 1
ATOM 843 C C . LEU A 1 111 ? 18.188 -2.852 -9.789 1 98.31 111 LEU A C 1
ATOM 845 O O . LEU A 1 111 ? 18.547 -3.834 -10.453 1 98.31 111 LEU A O 1
ATOM 849 N N . GLY A 1 112 ? 17.312 -2.904 -8.836 1 98 112 GLY A N 1
ATOM 850 C CA . GLY A 1 112 ? 16.656 -4.164 -8.516 1 98 112 GLY A CA 1
ATOM 851 C C . GLY A 1 112 ? 15.82 -4.703 -9.656 1 98 112 GLY A C 1
ATOM 852 O O . GLY A 1 112 ? 15.867 -5.898 -9.953 1 98 112 GLY A O 1
ATOM 853 N N . ALA A 1 113 ? 15.062 -3.824 -10.234 1 97.56 113 ALA A N 1
ATOM 854 C CA . ALA A 1 113 ? 14.219 -4.223 -11.359 1 97.56 113 ALA A CA 1
ATOM 855 C C . ALA A 1 113 ? 15.062 -4.758 -12.516 1 97.56 113 ALA A C 1
ATOM 857 O O . ALA A 1 113 ? 14.703 -5.762 -13.141 1 97.56 113 ALA A O 1
ATOM 858 N N . LEU A 1 114 ? 16.156 -4.137 -12.789 1 97.75 114 LEU A N 1
ATOM 859 C CA . LEU A 1 114 ? 17.031 -4.578 -13.867 1 97.75 114 LEU A CA 1
ATOM 860 C C . LEU A 1 114 ? 17.672 -5.922 -13.539 1 97.75 114 LEU A C 1
ATOM 862 O O . LEU A 1 114 ? 17.719 -6.816 -14.383 1 97.75 114 LEU A O 1
ATOM 866 N N . ILE A 1 115 ? 18.109 -6.105 -12.336 1 97.88 115 ILE A N 1
ATOM 867 C CA . ILE A 1 115 ? 18.719 -7.363 -11.922 1 97.88 115 ILE A CA 1
ATOM 868 C C . ILE A 1 115 ? 17.688 -8.484 -12.008 1 97.88 115 ILE A C 1
ATOM 870 O O . ILE A 1 115 ? 17.984 -9.586 -12.484 1 97.88 115 ILE A O 1
ATOM 874 N N . ASN A 1 116 ? 16.469 -8.227 -11.594 1 96.94 116 ASN A N 1
ATOM 875 C CA . ASN A 1 116 ? 15.414 -9.234 -11.664 1 96.94 116 ASN A CA 1
ATOM 876 C C . ASN A 1 116 ? 15.031 -9.539 -13.109 1 96.94 116 ASN A C 1
ATOM 878 O O . ASN A 1 116 ? 14.797 -10.688 -13.469 1 96.94 116 ASN A O 1
ATOM 882 N N . GLY A 1 117 ? 14.938 -8.5 -13.906 1 95.88 117 GLY A N 1
ATOM 883 C CA . GLY A 1 117 ? 14.594 -8.703 -15.305 1 95.88 117 GLY A CA 1
ATOM 884 C C . GLY A 1 117 ? 15.609 -9.523 -16.062 1 95.88 117 GLY A C 1
ATOM 885 O O . GLY A 1 117 ? 15.258 -10.289 -16.969 1 95.88 117 GLY A O 1
ATOM 886 N N . PHE A 1 118 ? 16.859 -9.477 -15.68 1 96.31 118 PHE A N 1
ATOM 887 C CA . PHE A 1 118 ? 17.938 -10.195 -16.359 1 96.31 118 PHE A CA 1
ATOM 888 C C . PHE A 1 118 ? 18.406 -11.391 -15.539 1 96.31 118 PHE A C 1
ATOM 890 O O . PHE A 1 118 ? 19.484 -11.938 -15.797 1 96.31 118 PHE A O 1
ATOM 897 N N . ALA A 1 119 ? 17.641 -11.727 -14.609 1 95.81 119 ALA A N 1
ATOM 898 C CA . ALA A 1 119 ? 18.062 -12.773 -13.68 1 95.81 119 ALA A CA 1
ATOM 899 C C . ALA A 1 119 ? 18.297 -14.094 -14.414 1 95.81 119 ALA A C 1
ATOM 901 O O . ALA A 1 119 ? 17.5 -14.484 -15.266 1 95.81 119 ALA A O 1
ATOM 902 N N . ILE A 1 120 ? 19.422 -14.867 -14.094 1 94.5 120 ILE A N 1
ATOM 903 C CA . ILE A 1 120 ? 19.719 -16.156 -14.703 1 94.5 120 ILE A CA 1
ATOM 904 C C . ILE A 1 120 ? 19.766 -17.234 -13.625 1 94.5 120 ILE A C 1
ATOM 906 O O . ILE A 1 120 ? 19.828 -18.438 -13.938 1 94.5 120 ILE A O 1
ATOM 910 N N . ASN A 1 121 ? 19.812 -16.781 -12.422 1 93.75 121 ASN A N 1
ATOM 911 C CA . ASN A 1 121 ? 19.797 -17.734 -11.312 1 93.75 121 ASN A CA 1
ATOM 912 C C . ASN A 1 121 ? 19.047 -17.172 -10.109 1 93.75 121 ASN A C 1
ATOM 914 O O . ASN A 1 121 ? 18.656 -16 -10.109 1 93.75 121 ASN A O 1
ATOM 918 N N . ILE A 1 122 ? 18.859 -17.984 -9.164 1 92.38 122 ILE A N 1
ATOM 919 C CA . ILE A 1 122 ? 18.047 -17.641 -8.008 1 92.38 122 ILE A CA 1
ATOM 920 C C . ILE A 1 122 ? 18.734 -16.578 -7.164 1 92.38 122 ILE A C 1
ATOM 922 O O . ILE A 1 122 ? 18.078 -15.719 -6.57 1 92.38 122 ILE A O 1
ATOM 926 N N . LYS A 1 123 ? 20.031 -16.641 -7.133 1 94.44 123 LYS A N 1
ATOM 927 C CA . LYS A 1 123 ? 20.781 -15.648 -6.367 1 94.44 123 LYS A CA 1
ATOM 928 C C . LYS A 1 123 ? 20.531 -14.242 -6.906 1 94.44 123 LYS A C 1
ATOM 930 O O . LYS A 1 123 ? 20.344 -13.305 -6.133 1 94.44 123 LYS A O 1
ATOM 935 N N . MET A 1 124 ? 20.547 -14.133 -8.195 1 95.94 124 MET A N 1
ATOM 936 C CA . MET A 1 124 ? 20.281 -12.844 -8.828 1 95.94 124 MET A CA 1
ATOM 937 C C . MET A 1 124 ? 18.875 -12.367 -8.516 1 95.94 124 MET A C 1
ATOM 939 O O . MET A 1 124 ? 18.641 -11.172 -8.297 1 95.94 124 MET A O 1
ATOM 943 N N . LEU A 1 125 ? 17.969 -13.281 -8.469 1 95.25 125 LEU A N 1
ATOM 944 C CA . LEU A 1 125 ? 16.594 -12.938 -8.156 1 95.25 125 LEU A CA 1
ATOM 945 C C . LEU A 1 125 ? 16.469 -12.406 -6.727 1 95.25 125 LEU A C 1
ATOM 947 O O . LEU A 1 125 ? 15.828 -11.375 -6.492 1 95.25 125 LEU A O 1
ATOM 951 N N . ILE A 1 126 ? 17.156 -13.039 -5.852 1 95 126 ILE A N 1
ATOM 952 C CA . ILE A 1 126 ? 17.078 -12.656 -4.445 1 95 126 ILE A CA 1
ATOM 953 C C . ILE A 1 126 ? 17.75 -11.312 -4.23 1 95 126 ILE A C 1
ATOM 955 O O . ILE A 1 126 ? 17.219 -10.445 -3.531 1 95 126 ILE A O 1
ATOM 959 N N . ILE A 1 127 ? 18.844 -11.117 -4.812 1 97.06 127 ILE A N 1
ATOM 960 C CA . ILE A 1 127 ? 19.547 -9.852 -4.699 1 97.06 127 ILE A CA 1
ATOM 961 C C . ILE A 1 127 ? 18.703 -8.727 -5.289 1 97.06 127 ILE A C 1
ATOM 963 O O . ILE A 1 127 ? 18.609 -7.641 -4.715 1 97.06 127 ILE A O 1
ATOM 967 N N . GLY A 1 128 ? 18.156 -8.984 -6.449 1 97.5 128 GLY A N 1
ATOM 968 C CA . GLY A 1 128 ? 17.25 -8.008 -7.039 1 97.5 128 GLY A CA 1
ATOM 969 C C . GLY A 1 128 ? 16.078 -7.66 -6.145 1 97.5 128 GLY A C 1
ATOM 970 O O . GLY A 1 128 ? 15.727 -6.488 -6 1 97.5 128 GLY A O 1
ATOM 971 N N . ARG A 1 129 ? 15.555 -8.664 -5.484 1 96.62 129 ARG A N 1
ATOM 972 C CA . ARG A 1 129 ? 14.43 -8.453 -4.582 1 96.62 129 ARG A CA 1
ATOM 973 C C . ARG A 1 129 ? 14.836 -7.605 -3.383 1 96.62 129 ARG A C 1
ATOM 975 O O . ARG A 1 129 ? 14.078 -6.742 -2.939 1 96.62 129 ARG A O 1
ATOM 982 N N . LEU A 1 130 ? 15.977 -7.879 -2.91 1 97.38 130 LEU A N 1
ATOM 983 C CA . LEU A 1 130 ? 16.469 -7.102 -1.78 1 97.38 130 LEU A CA 1
ATOM 984 C C . LEU A 1 130 ? 16.641 -5.633 -2.16 1 97.38 130 LEU A C 1
ATOM 986 O O . LEU A 1 130 ? 16.25 -4.746 -1.4 1 97.38 130 LEU A O 1
ATOM 990 N N . LEU A 1 131 ? 17.156 -5.402 -3.297 1 98.06 131 LEU A N 1
ATOM 991 C CA . LEU A 1 131 ? 17.312 -4.031 -3.768 1 98.06 131 LEU A CA 1
ATOM 992 C C . LEU A 1 131 ? 15.969 -3.363 -3.986 1 98.06 131 LEU A C 1
ATOM 994 O O . LEU A 1 131 ? 15.781 -2.195 -3.631 1 98.06 131 LEU A O 1
ATOM 998 N N . LEU A 1 132 ? 15.055 -4.098 -4.574 1 97.12 132 LEU A N 1
ATOM 999 C CA . LEU A 1 132 ? 13.703 -3.584 -4.73 1 97.12 132 LEU A CA 1
ATOM 1000 C C . LEU A 1 132 ? 13.094 -3.221 -3.379 1 97.12 132 LEU A C 1
ATOM 1002 O O . LEU A 1 132 ? 12.438 -2.189 -3.248 1 97.12 132 LEU A O 1
ATOM 1006 N N . GLY A 1 133 ? 13.312 -4.07 -2.422 1 95.62 133 GLY A N 1
ATOM 1007 C CA . GLY A 1 133 ? 12.82 -3.811 -1.076 1 95.62 133 GLY A CA 1
ATOM 1008 C C . GLY A 1 133 ? 13.391 -2.543 -0.469 1 95.62 133 GLY A C 1
ATOM 1009 O O . GLY A 1 133 ? 12.664 -1.763 0.149 1 95.62 133 GLY A O 1
ATOM 1010 N N . PHE A 1 134 ? 14.609 -2.367 -0.68 1 96.94 134 PHE A N 1
ATOM 1011 C CA . PHE A 1 134 ? 15.227 -1.125 -0.223 1 96.94 134 PHE A CA 1
ATOM 1012 C C . PHE A 1 134 ? 14.578 0.078 -0.901 1 96.94 134 PHE A C 1
ATOM 1014 O O . PHE A 1 134 ? 14.305 1.089 -0.252 1 96.94 134 PHE A O 1
ATOM 1021 N N . GLY A 1 135 ? 14.398 -0.077 -2.137 1 96.69 135 GLY A N 1
ATOM 1022 C CA . GLY A 1 135 ? 13.719 0.988 -2.861 1 96.69 135 GLY A CA 1
ATOM 1023 C C . GLY A 1 135 ? 12.344 1.301 -2.314 1 96.69 135 GLY A C 1
ATOM 1024 O O . GLY A 1 135 ? 12.016 2.463 -2.066 1 96.69 135 GLY A O 1
ATOM 1025 N N . ILE A 1 136 ? 11.578 0.333 -2.053 1 93.94 136 ILE A N 1
ATOM 1026 C CA . ILE A 1 136 ? 10.219 0.481 -1.54 1 93.94 136 ILE A CA 1
ATOM 1027 C C . ILE A 1 136 ? 10.266 1.088 -0.139 1 93.94 136 ILE A C 1
ATOM 1029 O O . ILE A 1 136 ? 9.492 2.002 0.171 1 93.94 136 ILE A O 1
ATOM 1033 N N . GLY A 1 137 ? 11.133 0.603 0.645 1 92.88 137 GLY A N 1
ATOM 1034 C CA . GLY A 1 137 ? 11.266 1.146 1.987 1 92.88 137 GLY A CA 1
ATOM 1035 C C . GLY A 1 137 ? 11.578 2.631 2.004 1 92.88 137 GLY A C 1
ATOM 1036 O O . GLY A 1 137 ? 10.953 3.391 2.748 1 92.88 137 GLY A O 1
ATOM 1037 N N . TYR A 1 138 ? 12.461 3.01 1.194 1 94.69 138 TYR A N 1
ATOM 1038 C CA . TYR A 1 138 ? 12.828 4.418 1.108 1 94.69 138 TYR A CA 1
ATOM 1039 C C . TYR A 1 138 ? 11.664 5.258 0.594 1 94.69 138 TYR A C 1
ATOM 1041 O O . TYR A 1 138 ? 11.398 6.34 1.119 1 94.69 138 TYR A O 1
ATOM 1049 N N . CYS A 1 139 ? 11.008 4.77 -0.366 1 92.94 139 CYS A N 1
ATOM 1050 C CA . CYS A 1 139 ? 9.906 5.523 -0.955 1 92.94 139 CYS A CA 1
ATOM 1051 C C . CYS A 1 139 ? 8.719 5.582 -0.004 1 92.94 139 CYS A C 1
ATOM 1053 O O . CYS A 1 139 ? 8.102 6.633 0.161 1 92.94 139 CYS A O 1
ATOM 1055 N N . ASN A 1 140 ? 8.438 4.504 0.623 1 88.88 140 ASN A N 1
ATOM 1056 C CA . ASN A 1 140 ? 7.305 4.461 1.544 1 88.88 140 ASN A CA 1
ATOM 1057 C C . ASN A 1 140 ? 7.52 5.383 2.74 1 88.88 140 ASN A C 1
ATOM 1059 O O . ASN A 1 140 ? 6.562 5.91 3.307 1 88.88 140 ASN A O 1
ATOM 1063 N N . GLN A 1 141 ? 8.727 5.512 3.014 1 88.56 141 GLN A N 1
ATOM 1064 C CA . GLN A 1 141 ? 9.055 6.375 4.141 1 88.56 141 GLN A CA 1
ATOM 1065 C C . GLN A 1 141 ? 9.07 7.844 3.725 1 88.56 141 GLN A C 1
ATOM 1067 O O . GLN A 1 141 ? 8.562 8.703 4.453 1 88.56 141 GLN A O 1
ATOM 1072 N N . SER A 1 142 ? 9.5 8.164 2.592 1 91.69 142 SER A N 1
ATOM 1073 C CA . SER A 1 142 ? 9.797 9.547 2.24 1 91.69 142 SER A CA 1
ATOM 1074 C C . SER A 1 142 ? 8.648 10.18 1.471 1 91.69 142 SER A C 1
ATOM 1076 O O . SER A 1 142 ? 8.352 11.367 1.653 1 91.69 142 SER A O 1
ATOM 1078 N N . VAL A 1 143 ? 7.969 9.453 0.646 1 91.44 143 VAL A N 1
ATOM 1079 C CA . VAL A 1 143 ? 7.004 10.016 -0.289 1 91.44 143 VAL A CA 1
ATOM 1080 C C . VAL A 1 143 ? 5.809 10.578 0.479 1 91.44 143 VAL A C 1
ATOM 1082 O O . VAL A 1 143 ? 5.43 11.742 0.292 1 91.44 143 VAL A O 1
ATOM 1085 N N . PRO A 1 144 ? 5.246 9.805 1.383 1 85.5 144 PRO A N 1
ATOM 1086 C CA . PRO A 1 144 ? 4.113 10.359 2.125 1 85.5 144 PRO A CA 1
ATOM 1087 C C . PRO A 1 144 ? 4.484 11.609 2.92 1 85.5 144 PRO A C 1
ATOM 1089 O O . PRO A 1 144 ? 3.682 12.539 3.023 1 85.5 144 PRO A O 1
ATOM 1092 N N . VAL A 1 145 ? 5.664 11.641 3.457 1 85.44 145 VAL A N 1
ATOM 1093 C CA . VAL A 1 145 ? 6.129 12.805 4.207 1 85.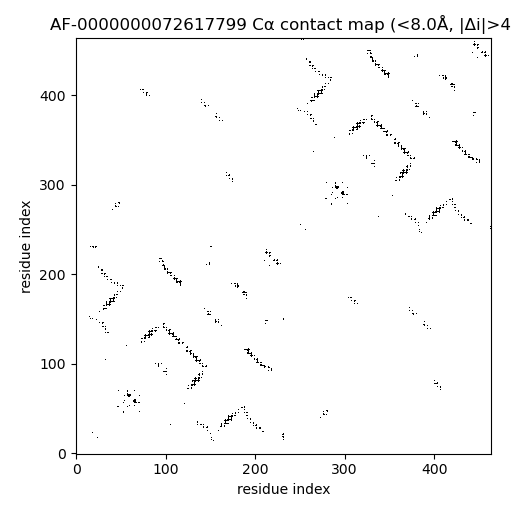44 145 VAL A CA 1
ATOM 1094 C C . VAL A 1 145 ? 6.258 14 3.27 1 85.44 145 VAL A C 1
ATOM 1096 O O . VAL A 1 145 ? 5.812 15.102 3.594 1 85.44 145 VAL A O 1
ATOM 1099 N N . TYR A 1 146 ? 6.84 13.773 2.176 1 90.12 146 TYR A N 1
ATOM 1100 C CA . TYR A 1 146 ? 7.004 14.828 1.186 1 90.12 146 TYR A CA 1
ATOM 1101 C C . TYR A 1 146 ? 5.652 15.398 0.767 1 90.12 146 TYR A C 1
ATOM 1103 O O . TYR A 1 146 ? 5.477 16.625 0.717 1 90.12 146 TYR A O 1
ATOM 1111 N N . LEU A 1 147 ? 4.758 14.586 0.501 1 86.06 147 LEU A N 1
ATOM 1112 C CA . LEU A 1 147 ? 3.428 14.992 0.06 1 86.06 147 LEU A CA 1
ATOM 1113 C C . LEU A 1 147 ? 2.713 15.789 1.148 1 86.06 147 LEU A C 1
ATOM 1115 O O . LEU A 1 147 ? 2.096 16.812 0.868 1 86.06 147 LEU A O 1
ATOM 1119 N N . SER A 1 148 ? 2.85 15.336 2.361 1 81 148 SER A N 1
ATOM 1120 C CA . SER A 1 148 ? 2.174 16 3.471 1 81 148 SER A CA 1
ATOM 1121 C C . SER A 1 148 ? 2.777 17.375 3.746 1 81 148 SER A C 1
ATOM 1123 O O . SER A 1 148 ? 2.076 18.297 4.172 1 81 148 SER A O 1
ATOM 1125 N N . GLU A 1 149 ? 4.004 17.484 3.467 1 83.5 149 GLU A N 1
ATOM 1126 C CA . GLU A 1 149 ? 4.688 18.734 3.762 1 83.5 149 GLU A CA 1
ATOM 1127 C C . GLU A 1 149 ? 4.523 19.734 2.621 1 83.5 149 GLU A C 1
ATOM 1129 O O . GLU A 1 149 ? 4.617 20.953 2.834 1 83.5 149 GLU A O 1
ATOM 1134 N N . MET A 1 150 ? 4.344 19.234 1.464 1 84.62 150 MET A N 1
ATOM 1135 C CA . MET A 1 150 ? 4.23 20.094 0.298 1 84.62 150 MET A CA 1
ATOM 1136 C C . MET A 1 150 ? 2.793 20.562 0.106 1 84.62 150 MET A C 1
ATOM 1138 O O . MET A 1 150 ? 2.553 21.609 -0.512 1 84.62 150 MET A O 1
ATOM 1142 N N . ALA A 1 151 ? 1.912 19.844 0.665 1 76.88 151 ALA A N 1
ATOM 1143 C CA . ALA A 1 151 ? 0.496 20.125 0.45 1 76.88 151 ALA A CA 1
ATOM 1144 C C . ALA A 1 151 ? 0.004 21.203 1.408 1 76.88 151 ALA A C 1
ATOM 1146 O O . ALA A 1 151 ? 0.382 21.219 2.582 1 76.88 151 ALA A O 1
ATOM 1147 N N . PRO A 1 152 ? -0.751 22.109 0.777 1 72.62 152 PRO A N 1
ATOM 1148 C CA . PRO A 1 152 ? -1.46 23 1.703 1 72.62 152 PRO A CA 1
ATOM 1149 C C . PRO A 1 152 ? -2.328 22.234 2.701 1 72.62 152 PRO A C 1
ATOM 1151 O O . PRO A 1 152 ? -2.77 21.125 2.416 1 72.62 152 PRO A O 1
ATOM 1154 N N . THR A 1 153 ? -2.514 22.797 3.826 1 66.31 153 THR A N 1
ATOM 1155 C CA . THR A 1 153 ? -3.217 22.156 4.934 1 66.31 153 THR A CA 1
ATOM 1156 C C . THR A 1 153 ? -4.594 21.672 4.492 1 66.31 153 THR A C 1
ATOM 1158 O O . THR A 1 153 ? -5.047 20.609 4.922 1 66.31 153 THR A O 1
ATOM 1161 N N . SER A 1 154 ? -5.184 22.344 3.561 1 66.38 154 SER A N 1
ATOM 1162 C CA . SER A 1 154 ? -6.562 22.047 3.174 1 66.38 154 SER A CA 1
ATOM 1163 C C . SER A 1 154 ? -6.637 20.797 2.307 1 66.38 154 SER A C 1
ATOM 1165 O O . SER A 1 154 ? -7.676 20.141 2.25 1 66.38 154 SER A O 1
ATOM 1167 N N . ILE A 1 155 ? -5.523 20.375 1.722 1 71.44 155 ILE A N 1
ATOM 1168 C CA . ILE A 1 155 ? -5.633 19.266 0.776 1 71.44 155 ILE A CA 1
ATOM 1169 C C . ILE A 1 155 ? -4.613 18.188 1.132 1 71.44 155 ILE A C 1
ATOM 1171 O O . ILE A 1 155 ? -4.293 17.328 0.304 1 71.44 155 ILE A O 1
ATOM 1175 N N . ARG A 1 156 ? -4.086 18.281 2.266 1 66.69 156 ARG A N 1
ATOM 1176 C CA . ARG A 1 156 ? -3.066 17.328 2.686 1 66.69 156 ARG A CA 1
ATOM 1177 C C . ARG A 1 156 ? -3.594 15.891 2.615 1 66.69 156 ARG A C 1
ATOM 1179 O O . ARG A 1 156 ? -2.898 14.992 2.143 1 66.69 156 ARG A O 1
ATOM 1186 N N . GLY A 1 157 ? -4.762 15.656 3.039 1 64.88 157 GLY A N 1
ATOM 1187 C CA . GLY A 1 157 ? -5.383 14.344 2.967 1 64.88 157 GLY A CA 1
ATOM 1188 C C . GLY A 1 157 ? -5.559 13.844 1.545 1 64.88 157 GLY A C 1
ATOM 1189 O O . GLY A 1 157 ? -5.293 12.672 1.253 1 64.88 157 GLY A O 1
ATOM 1190 N N . ALA A 1 158 ? -5.84 14.797 0.737 1 70.81 158 ALA A N 1
ATOM 1191 C CA . ALA A 1 158 ? -6.086 14.445 -0.66 1 70.81 158 ALA A CA 1
ATOM 1192 C C . ALA A 1 158 ? -4.801 13.977 -1.343 1 70.81 158 ALA A C 1
ATOM 1194 O O . ALA A 1 158 ? -4.824 13.055 -2.162 1 70.81 158 ALA A O 1
ATOM 1195 N N . LEU A 1 159 ? -3.75 14.57 -0.987 1 72.88 159 LEU A N 1
ATOM 1196 C CA . LEU A 1 159 ? -2.494 14.219 -1.641 1 72.88 159 LEU A CA 1
ATOM 1197 C C . LEU A 1 159 ? -2 12.859 -1.163 1 72.88 159 LEU A C 1
ATOM 1199 O O . LEU A 1 159 ? -1.429 12.094 -1.942 1 72.88 159 LEU A O 1
ATOM 1203 N N . ASN A 1 160 ? -2.326 12.547 0.082 1 72.88 160 ASN A N 1
ATOM 1204 C CA . ASN A 1 160 ? -1.986 11.211 0.557 1 72.88 160 ASN A CA 1
ATOM 1205 C C . ASN A 1 160 ? -2.852 10.141 -0.106 1 72.88 160 ASN A C 1
ATOM 1207 O O . ASN A 1 160 ? -2.385 9.031 -0.372 1 72.88 160 ASN A O 1
ATOM 1211 N N . ILE A 1 161 ? -4.027 10.516 -0.425 1 75.06 161 ILE A N 1
ATOM 1212 C CA . ILE A 1 161 ? -4.914 9.641 -1.185 1 75.06 161 ILE A CA 1
ATOM 1213 C C . ILE A 1 161 ? -4.344 9.422 -2.584 1 75.06 161 ILE A C 1
ATOM 1215 O O . ILE A 1 161 ? -4.453 8.32 -3.141 1 75.06 161 ILE A O 1
ATOM 1219 N N . GLY A 1 162 ? -3.74 10.477 -3.035 1 80.81 162 GLY A N 1
ATOM 1220 C CA . GLY A 1 162 ? -3.102 10.359 -4.336 1 80.81 162 GLY A CA 1
ATOM 1221 C C . GLY A 1 162 ? -2.031 9.281 -4.379 1 80.81 162 GLY A C 1
ATOM 1222 O O . GLY A 1 162 ? -1.933 8.531 -5.352 1 80.81 162 GLY A O 1
ATOM 1223 N N . PHE A 1 163 ? -1.262 9.234 -3.275 1 83.75 163 PHE A N 1
ATOM 1224 C CA . PHE A 1 163 ? -0.243 8.195 -3.168 1 83.75 163 PHE A CA 1
ATOM 1225 C C . PHE A 1 163 ? -0.8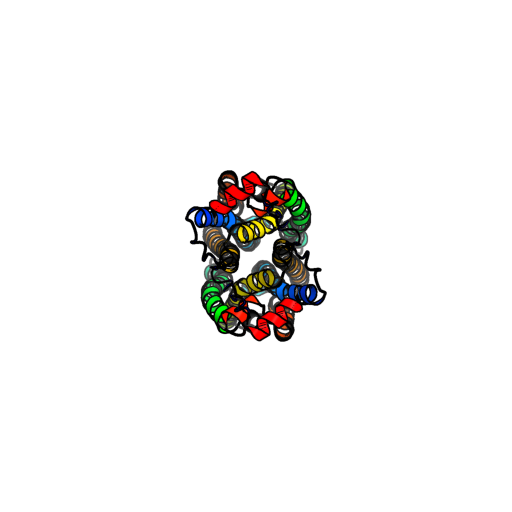76 6.809 -3.205 1 83.75 163 PHE A C 1
ATOM 1227 O O . PHE A 1 163 ? -0.422 5.934 -3.945 1 83.75 163 PHE A O 1
ATOM 1234 N N . GLN A 1 164 ? -1.925 6.594 -2.512 1 81.88 164 GLN A N 1
ATOM 1235 C CA . GLN A 1 164 ? -2.623 5.312 -2.457 1 81.88 164 GLN A CA 1
ATOM 1236 C C . GLN A 1 164 ? -3.234 4.961 -3.809 1 81.88 164 GLN A C 1
ATOM 1238 O O . GLN A 1 164 ? -3.234 3.799 -4.215 1 81.88 164 GLN A O 1
ATOM 1243 N N . MET A 1 165 ? -3.781 5.938 -4.457 1 83.38 165 MET A N 1
ATOM 1244 C CA . MET A 1 165 ? -4.359 5.711 -5.781 1 83.38 165 MET A CA 1
ATOM 1245 C C . MET A 1 165 ? -3.287 5.266 -6.77 1 83.38 165 MET A C 1
ATOM 1247 O O . MET A 1 165 ? -3.535 4.406 -7.617 1 83.38 165 MET A O 1
ATOM 1251 N N . MET A 1 166 ? -2.195 5.883 -6.633 1 88.81 166 MET A N 1
ATOM 1252 C CA . MET A 1 166 ? -1.101 5.5 -7.523 1 88.81 166 MET A CA 1
ATOM 1253 C C . MET A 1 166 ? -0.671 4.059 -7.266 1 88.81 166 MET A C 1
ATOM 1255 O O . MET A 1 166 ? -0.284 3.348 -8.195 1 88.81 166 MET A O 1
ATOM 1259 N N . ILE A 1 167 ? -0.692 3.686 -6.016 1 88.75 167 ILE A N 1
ATOM 1260 C CA . ILE A 1 167 ? -0.412 2.291 -5.695 1 88.75 167 ILE A CA 1
ATOM 1261 C C . ILE A 1 167 ? -1.418 1.388 -6.406 1 88.75 167 ILE A C 1
ATOM 1263 O O . ILE A 1 167 ? -1.033 0.436 -7.09 1 88.75 167 ILE A O 1
ATOM 1267 N N . THR A 1 168 ? -2.68 1.712 -6.309 1 84.81 168 THR A N 1
ATOM 1268 C CA . THR A 1 168 ? -3.742 0.909 -6.906 1 84.81 168 THR A CA 1
ATOM 1269 C C . THR A 1 168 ? -3.611 0.881 -8.422 1 84.81 168 THR A C 1
ATOM 1271 O O . THR A 1 168 ? -3.775 -0.171 -9.047 1 84.81 168 THR A O 1
ATOM 1274 N N . ILE A 1 169 ? -3.311 1.958 -8.953 1 89 169 ILE A N 1
ATOM 1275 C CA . ILE A 1 169 ? -3.109 2.041 -10.391 1 89 169 ILE A CA 1
ATOM 1276 C C . ILE A 1 169 ? -1.906 1.191 -10.797 1 89 169 ILE A C 1
ATOM 1278 O O . ILE A 1 169 ? -1.943 0.493 -11.812 1 89 169 ILE A O 1
ATOM 1282 N N . GLY A 1 170 ? -0.861 1.316 -10.047 1 92.12 170 GLY A N 1
ATOM 1283 C CA . GLY A 1 170 ? 0.301 0.479 -10.297 1 92.12 170 GLY A CA 1
ATOM 1284 C C . GLY A 1 170 ? -0.024 -1.004 -10.305 1 92.12 170 GLY A C 1
ATOM 1285 O O . GLY A 1 170 ? 0.444 -1.741 -11.172 1 92.12 170 GLY A O 1
ATOM 1286 N N . ILE A 1 171 ? -0.812 -1.417 -9.383 1 88.44 171 ILE A N 1
ATOM 1287 C CA . ILE A 1 171 ? -1.219 -2.814 -9.289 1 88.44 171 ILE A CA 1
ATOM 1288 C C . ILE A 1 171 ? -2.014 -3.205 -10.531 1 88.44 171 ILE A C 1
ATOM 1290 O O . ILE A 1 171 ? -1.765 -4.254 -11.133 1 88.44 171 ILE A O 1
ATOM 1294 N N . LEU A 1 172 ? -2.938 -2.365 -10.93 1 86.44 172 LEU A N 1
ATOM 1295 C CA . LEU A 1 172 ? -3.775 -2.648 -12.094 1 86.44 172 LEU A CA 1
ATOM 1296 C C . LEU A 1 172 ? -2.932 -2.754 -13.359 1 86.44 172 LEU A C 1
ATOM 1298 O O . LEU A 1 172 ? -3.102 -3.688 -14.148 1 86.44 172 LEU A O 1
ATOM 1302 N N . VAL A 1 173 ? -2.094 -1.829 -13.531 1 91.19 173 VAL A N 1
ATOM 1303 C CA . VAL A 1 173 ? -1.214 -1.837 -14.695 1 91.19 173 VAL A CA 1
ATOM 1304 C C . VAL A 1 173 ? -0.354 -3.1 -14.688 1 91.19 173 VAL A C 1
ATOM 1306 O O . VAL A 1 173 ? -0.147 -3.725 -15.727 1 91.19 173 VAL A O 1
ATOM 1309 N N . ALA A 1 174 ? 0.161 -3.436 -13.531 1 92.38 174 ALA A N 1
ATOM 1310 C CA . ALA A 1 174 ? 0.97 -4.645 -13.391 1 92.38 174 ALA A CA 1
ATOM 1311 C C . ALA A 1 174 ? 0.176 -5.887 -13.789 1 92.38 174 ALA A C 1
ATOM 1313 O O . ALA A 1 174 ? 0.695 -6.77 -14.469 1 92.38 174 ALA A O 1
ATOM 1314 N N . ASN A 1 175 ? -1.055 -5.938 -13.391 1 85.88 175 ASN A N 1
ATOM 1315 C CA . ASN A 1 175 ? -1.898 -7.078 -13.734 1 85.88 175 ASN A CA 1
ATOM 1316 C C . ASN A 1 175 ? -2.137 -7.164 -15.242 1 85.88 175 ASN A C 1
ATOM 1318 O O . ASN A 1 175 ? -2.174 -8.258 -15.805 1 85.88 175 ASN A O 1
ATOM 1322 N N . LEU A 1 176 ? -2.324 -6.062 -15.812 1 87.12 176 LEU A N 1
ATOM 1323 C CA . LEU A 1 176 ? -2.514 -6.035 -17.266 1 87.12 176 LEU A CA 1
ATOM 1324 C C . LEU A 1 176 ? -1.25 -6.484 -17.984 1 87.12 176 LEU A C 1
ATOM 1326 O O . LEU A 1 176 ? -1.325 -7.203 -18.984 1 87.12 176 LEU A O 1
ATOM 1330 N N . ILE A 1 177 ? -0.125 -6.07 -17.516 1 91.5 177 ILE A N 1
ATOM 1331 C CA . ILE A 1 177 ? 1.143 -6.484 -18.109 1 91.5 177 ILE A CA 1
ATOM 1332 C C . ILE A 1 177 ? 1.324 -7.992 -17.938 1 91.5 177 ILE A C 1
ATOM 1334 O O . ILE A 1 177 ? 1.715 -8.688 -18.875 1 91.5 177 ILE A O 1
ATOM 1338 N N . ASN A 1 178 ? 1.042 -8.461 -16.766 1 88.62 178 ASN A N 1
ATOM 1339 C CA . ASN A 1 178 ? 1.123 -9.898 -16.516 1 88.62 178 ASN A CA 1
ATOM 1340 C C . ASN A 1 178 ? 0.201 -10.68 -17.453 1 88.62 178 ASN A C 1
ATOM 1342 O O . ASN A 1 178 ? 0.557 -11.766 -17.922 1 88.62 178 ASN A O 1
ATOM 1346 N N . TYR A 1 179 ? -0.957 -10.125 -17.641 1 84.19 179 TYR A N 1
ATOM 1347 C CA . TYR A 1 179 ? -1.908 -10.766 -18.547 1 84.19 179 TYR A CA 1
ATOM 1348 C C . TYR A 1 179 ? -1.34 -10.867 -19.953 1 84.19 179 TYR A C 1
ATOM 1350 O O . TYR A 1 179 ? -1.495 -11.891 -20.625 1 84.19 179 TYR A O 1
ATOM 1358 N N . GLY A 1 180 ? -0.689 -9.867 -20.375 1 87.88 180 GLY A N 1
ATOM 1359 C CA . GLY A 1 180 ? -0.118 -9.836 -21.703 1 87.88 180 GLY A CA 1
ATOM 1360 C C . GLY A 1 180 ? 1.143 -10.672 -21.828 1 87.88 180 GLY A C 1
ATOM 1361 O O . GLY A 1 180 ? 1.479 -11.133 -22.922 1 87.88 180 GLY A O 1
ATOM 1362 N N . THR A 1 181 ? 1.787 -10.914 -20.75 1 89.75 181 THR A N 1
ATOM 1363 C CA . THR A 1 181 ? 3.078 -11.594 -20.828 1 89.75 181 THR A CA 1
ATOM 1364 C C . THR A 1 181 ? 2.957 -13.047 -20.375 1 89.75 181 THR A C 1
ATOM 1366 O O . THR A 1 181 ? 3.904 -13.82 -20.5 1 89.75 181 THR A O 1
ATOM 1369 N N . ALA A 1 182 ? 1.855 -13.438 -19.906 1 81.81 182 ALA A N 1
ATOM 1370 C CA . ALA A 1 182 ? 1.661 -14.742 -19.297 1 81.81 182 ALA A CA 1
ATOM 1371 C C . ALA A 1 182 ? 1.943 -15.867 -20.297 1 81.81 182 ALA A C 1
ATOM 1373 O O . ALA A 1 182 ? 2.418 -16.938 -19.906 1 81.81 182 ALA A O 1
ATOM 1374 N N . LYS A 1 183 ? 1.74 -15.625 -21.531 1 81.81 183 LYS A N 1
ATOM 1375 C CA . LYS A 1 183 ? 1.859 -16.688 -22.531 1 81.81 183 LYS A CA 1
ATOM 1376 C C . LYS A 1 183 ? 3.225 -16.656 -23.219 1 81.81 183 LYS A C 1
ATOM 1378 O O . LYS A 1 183 ? 3.559 -17.547 -24 1 81.81 183 LYS A O 1
ATOM 1383 N N . LEU A 1 184 ? 3.939 -15.68 -22.891 1 85.19 184 LEU A N 1
ATOM 1384 C CA . LEU A 1 184 ? 5.262 -15.562 -23.484 1 85.19 184 LEU A CA 1
ATOM 1385 C C . LEU A 1 184 ? 6.289 -16.375 -22.719 1 85.19 184 LEU A C 1
ATOM 1387 O O . LEU A 1 184 ? 6.234 -16.453 -21.484 1 85.19 184 LEU A O 1
ATOM 1391 N N . GLU A 1 185 ? 7.125 -17.094 -23.328 1 84 185 GLU A N 1
ATOM 1392 C CA . GLU A 1 185 ? 8.156 -17.906 -22.703 1 84 185 GLU A CA 1
ATOM 1393 C C . GLU A 1 185 ? 8.977 -17.094 -21.719 1 84 185 GLU A C 1
ATOM 1395 O O . GLU A 1 185 ? 9.203 -17.531 -20.578 1 84 185 GLU A O 1
ATOM 1400 N N . SER A 1 186 ? 9.445 -15.945 -22.156 1 89.12 186 SER A N 1
ATOM 1401 C CA . SER A 1 186 ? 10.203 -15.078 -21.266 1 89.12 186 SER A CA 1
ATOM 1402 C C . SER A 1 186 ? 9.367 -13.906 -20.781 1 89.12 186 SER A C 1
ATOM 1404 O O . SER A 1 186 ? 9.867 -12.789 -20.641 1 89.12 186 SER A O 1
ATOM 1406 N N . GLY A 1 187 ? 8.133 -14.18 -20.562 1 91.94 187 GLY A N 1
ATOM 1407 C CA . GLY A 1 187 ? 7.207 -13.133 -20.156 1 91.94 187 GLY A CA 1
ATOM 1408 C C . GLY A 1 187 ? 7.523 -12.57 -18.781 1 91.94 187 GLY A C 1
ATOM 1409 O O . GLY A 1 187 ? 7.336 -11.375 -18.531 1 91.94 187 GLY A O 1
ATOM 1410 N N . TRP A 1 188 ? 8.055 -13.438 -17.922 1 92.44 188 TRP A N 1
ATOM 1411 C CA . TRP A 1 188 ? 8.398 -13.008 -16.578 1 92.44 188 TRP A CA 1
ATOM 1412 C C . TRP A 1 188 ? 9.516 -11.977 -16.594 1 92.44 188 TRP A C 1
ATOM 1414 O O . TRP A 1 188 ? 9.57 -11.094 -15.742 1 92.44 188 TRP A O 1
ATOM 1424 N N . ARG A 1 189 ? 10.422 -11.992 -17.594 1 95.75 189 ARG A N 1
ATOM 1425 C CA . ARG A 1 189 ? 11.508 -11.023 -17.719 1 95.75 189 ARG A CA 1
ATOM 1426 C C . ARG A 1 189 ? 10.969 -9.633 -18.031 1 95.75 189 ARG A C 1
ATOM 1428 O O . ARG A 1 189 ? 11.445 -8.641 -17.469 1 95.75 189 ARG A O 1
ATOM 1435 N N . ILE A 1 190 ? 10.039 -9.617 -18.844 1 94.19 190 ILE A N 1
ATOM 1436 C CA . ILE A 1 190 ? 9.422 -8.352 -19.219 1 94.19 190 ILE A CA 1
ATOM 1437 C C . ILE A 1 190 ? 8.633 -7.793 -18.031 1 94.19 190 ILE A C 1
ATOM 1439 O O . ILE A 1 190 ? 8.742 -6.605 -17.719 1 94.19 190 ILE A O 1
ATOM 1443 N N . SER A 1 191 ? 7.863 -8.648 -17.422 1 94.56 191 SER A N 1
ATOM 1444 C CA . SER A 1 191 ? 7.055 -8.234 -16.281 1 94.56 191 SER A CA 1
ATOM 1445 C C . SER A 1 191 ? 7.926 -7.68 -15.164 1 94.56 191 SER A C 1
ATOM 1447 O O . SER A 1 191 ? 7.656 -6.598 -14.641 1 94.56 191 SER A O 1
ATOM 1449 N N . LEU A 1 192 ? 9.023 -8.328 -14.867 1 95.12 192 LEU A N 1
ATOM 1450 C CA . LEU A 1 192 ? 9.898 -7.906 -13.781 1 95.12 192 LEU A CA 1
ATOM 1451 C C . LEU A 1 192 ? 10.727 -6.695 -14.195 1 95.12 192 LEU A C 1
ATOM 1453 O O . LEU A 1 192 ? 10.922 -5.77 -13.406 1 95.12 192 LEU A O 1
ATOM 1457 N N . GLY A 1 193 ? 11.164 -6.688 -15.414 1 95.81 193 GLY A N 1
ATOM 1458 C CA . GLY A 1 193 ? 12.023 -5.625 -15.906 1 95.81 193 GLY A CA 1
ATOM 1459 C C . GLY A 1 193 ? 11.281 -4.328 -16.172 1 95.81 193 GLY A C 1
ATOM 1460 O O . GLY A 1 193 ? 11.859 -3.242 -16.062 1 95.81 193 GLY A O 1
ATOM 1461 N N . ALA A 1 194 ? 10.047 -4.387 -16.484 1 95.56 194 ALA A N 1
ATOM 1462 C CA . ALA A 1 194 ? 9.242 -3.211 -16.812 1 95.56 194 ALA A CA 1
ATOM 1463 C C . ALA A 1 194 ? 9.094 -2.289 -15.609 1 95.56 194 ALA A C 1
ATOM 1465 O O . ALA A 1 194 ? 8.766 -1.109 -15.758 1 95.56 194 ALA A O 1
ATOM 1466 N N . GLY A 1 195 ? 9.32 -2.85 -14.445 1 94.81 195 GLY A N 1
ATOM 1467 C CA . GLY A 1 195 ? 9.312 -2.023 -13.242 1 94.81 195 GLY A CA 1
ATOM 1468 C C . GLY A 1 195 ? 10.391 -0.952 -13.258 1 94.81 195 GLY A C 1
ATOM 1469 O O . GLY A 1 195 ? 10.312 0.016 -12.492 1 94.81 195 GLY A O 1
ATOM 1470 N N . ALA A 1 196 ? 11.344 -1.043 -14.164 1 96.38 196 ALA A N 1
ATOM 1471 C CA . ALA A 1 196 ? 12.43 -0.075 -14.273 1 96.38 196 ALA A CA 1
ATOM 1472 C C . ALA A 1 196 ? 11.922 1.26 -14.812 1 96.38 196 ALA A C 1
ATOM 1474 O O . ALA A 1 196 ? 12.516 2.309 -14.539 1 96.38 196 ALA A O 1
ATOM 1475 N N . VAL A 1 197 ? 10.836 1.269 -15.445 1 94.81 197 VAL A N 1
ATOM 1476 C CA . VAL A 1 197 ? 10.328 2.475 -16.094 1 94.81 197 VAL A CA 1
ATOM 1477 C C . VAL A 1 197 ? 9.836 3.461 -15.031 1 94.81 197 VAL A C 1
ATOM 1479 O O . VAL A 1 197 ? 10.336 4.582 -14.945 1 94.81 197 VAL A O 1
ATOM 1482 N N . PRO A 1 198 ? 8.867 3.035 -14.211 1 93.62 198 PRO A N 1
ATOM 1483 C CA . PRO A 1 198 ? 8.469 3.988 -13.18 1 93.62 198 PRO A CA 1
ATOM 1484 C C . PRO A 1 198 ? 9.602 4.34 -12.219 1 93.62 198 PRO A C 1
ATOM 1486 O O . PRO A 1 198 ? 9.656 5.457 -11.695 1 93.62 198 PRO A O 1
ATOM 1489 N N . ALA A 1 199 ? 10.484 3.418 -11.992 1 96.75 199 ALA A N 1
ATOM 1490 C CA . ALA A 1 199 ? 11.625 3.703 -11.133 1 96.75 199 ALA A CA 1
ATOM 1491 C C . ALA A 1 199 ? 12.516 4.785 -11.742 1 96.75 199 ALA A C 1
ATOM 1493 O O . ALA A 1 199 ? 12.961 5.699 -11.039 1 96.75 199 ALA A O 1
ATOM 1494 N N . PHE A 1 200 ? 12.742 4.66 -13.008 1 96.69 200 PHE A N 1
ATOM 1495 C CA . PHE A 1 200 ? 13.531 5.656 -13.719 1 96.69 200 PHE A CA 1
ATOM 1496 C C . PHE A 1 200 ? 12.852 7.02 -13.672 1 96.69 200 PHE A C 1
ATOM 1498 O O . PHE A 1 200 ? 13.516 8.039 -13.445 1 96.69 200 PHE A O 1
ATOM 1505 N N . MET A 1 201 ? 11.617 7.035 -13.859 1 93.88 201 MET A N 1
ATOM 1506 C CA . MET A 1 201 ? 10.852 8.281 -13.82 1 93.88 201 MET A CA 1
ATOM 1507 C C . MET A 1 201 ? 10.945 8.938 -12.445 1 93.88 201 MET A C 1
ATOM 1509 O O . MET A 1 201 ? 11.086 10.156 -12.344 1 93.88 201 MET A O 1
ATOM 1513 N N . LEU A 1 202 ? 10.875 8.141 -11.422 1 94.62 202 LEU A N 1
ATOM 1514 C CA . LEU A 1 202 ? 10.992 8.68 -10.07 1 94.62 202 LEU A CA 1
ATOM 1515 C C . LEU A 1 202 ? 12.391 9.227 -9.828 1 94.62 202 LEU A C 1
ATOM 1517 O O . LEU A 1 202 ? 12.555 10.281 -9.203 1 94.62 202 LEU A O 1
ATOM 1521 N N . CYS A 1 203 ? 13.375 8.547 -10.273 1 95.62 203 CYS A N 1
ATOM 1522 C CA . CYS A 1 203 ? 14.75 8.984 -10.109 1 95.62 203 CYS A CA 1
ATOM 1523 C C . CYS A 1 203 ? 14.977 10.344 -10.773 1 95.62 203 CYS A C 1
ATOM 1525 O O . CYS A 1 203 ? 15.469 11.273 -10.141 1 95.62 203 CYS A O 1
ATOM 1527 N N . VAL A 1 204 ? 14.562 10.422 -11.961 1 95.06 204 VAL A N 1
ATOM 1528 C CA . VAL A 1 204 ? 14.742 11.656 -12.711 1 95.06 204 VAL A CA 1
ATOM 1529 C C . VAL A 1 204 ? 13.844 12.75 -12.133 1 95.06 204 VAL A C 1
ATOM 1531 O O . VAL A 1 204 ? 14.273 13.891 -11.961 1 95.06 204 VAL A O 1
ATOM 1534 N N . GLY A 1 205 ? 12.633 12.398 -11.844 1 93.88 205 GLY A N 1
ATOM 1535 C CA . GLY A 1 205 ? 11.688 13.367 -11.289 1 93.88 205 GLY A CA 1
ATOM 1536 C C . GLY A 1 205 ? 12.133 13.93 -9.953 1 93.88 205 GLY A C 1
ATOM 1537 O O . GLY A 1 205 ? 11.953 15.117 -9.68 1 93.88 205 GLY A O 1
ATOM 1538 N N . SER A 1 206 ? 12.68 13.102 -9.125 1 94.12 206 SER A N 1
ATOM 1539 C CA . SER A 1 206 ? 13.086 13.516 -7.785 1 94.12 206 SER A CA 1
ATOM 1540 C C . SER A 1 206 ? 14.203 14.555 -7.84 1 94.12 206 SER A C 1
ATOM 1542 O O . SER A 1 206 ? 14.352 15.367 -6.922 1 94.12 206 SER A O 1
ATOM 1544 N N . LEU A 1 207 ? 14.992 14.547 -8.891 1 91.94 207 LEU A N 1
ATOM 1545 C CA . LEU A 1 207 ? 16.062 15.516 -9.047 1 91.94 207 LEU A CA 1
ATOM 1546 C C . LEU A 1 207 ? 15.516 16.922 -9.266 1 91.94 207 LEU A C 1
ATOM 1548 O O . LEU A 1 207 ? 16.172 17.906 -8.945 1 91.94 207 LEU A O 1
ATOM 1552 N N . PHE A 1 208 ? 14.297 16.984 -9.734 1 90.81 208 PHE A N 1
ATOM 1553 C CA . PHE A 1 208 ? 13.719 18.281 -10.062 1 90.81 208 PHE A CA 1
ATOM 1554 C C . PHE A 1 208 ? 12.766 18.75 -8.969 1 90.81 208 PHE A C 1
ATOM 1556 O O . PHE A 1 208 ? 12.219 19.844 -9.039 1 90.81 208 PHE A O 1
ATOM 1563 N N . LEU A 1 209 ? 12.586 18 -8.008 1 91.56 209 LEU A N 1
ATOM 1564 C CA . LEU A 1 209 ? 11.719 18.391 -6.902 1 91.56 209 LEU A CA 1
ATOM 1565 C C . LEU A 1 209 ? 12.43 19.375 -5.98 1 91.56 209 LEU A C 1
ATOM 1567 O O . LEU A 1 209 ? 13.656 19.391 -5.902 1 91.56 209 LEU A O 1
ATOM 1571 N N . GLY A 1 210 ? 11.633 20.203 -5.391 1 90.5 210 GLY A N 1
ATOM 1572 C CA . GLY A 1 210 ? 12.18 21.062 -4.359 1 90.5 210 GLY A CA 1
ATOM 1573 C C . GLY A 1 210 ? 12.133 20.453 -2.973 1 90.5 210 GLY A C 1
ATOM 1574 O O . GLY A 1 210 ? 11.352 19.531 -2.721 1 90.5 210 GLY A O 1
ATOM 1575 N N . ASP A 1 211 ? 13.039 20.906 -2.164 1 92.88 211 ASP A N 1
ATOM 1576 C CA . ASP A 1 211 ? 12.969 20.5 -0.766 1 92.88 211 ASP A CA 1
ATOM 1577 C C . ASP A 1 211 ? 11.742 21.078 -0.079 1 92.88 211 ASP A C 1
ATOM 1579 O O . ASP A 1 211 ? 11.297 22.188 -0.409 1 92.88 211 ASP A O 1
ATOM 1583 N N . THR A 1 212 ? 11.164 20.312 0.813 1 90.81 212 THR A N 1
ATOM 1584 C CA . THR A 1 212 ? 10.023 20.828 1.566 1 90.81 212 THR A CA 1
ATOM 1585 C C . THR A 1 212 ? 10.477 21.891 2.572 1 90.81 212 THR A C 1
ATOM 1587 O O . THR A 1 212 ? 11.602 21.828 3.074 1 90.81 212 THR A O 1
ATOM 1590 N N . PRO A 1 213 ? 9.594 22.844 2.811 1 90.31 213 PRO A N 1
ATOM 1591 C CA . PRO A 1 213 ? 9.953 23.844 3.807 1 90.31 213 PRO A CA 1
ATOM 1592 C C . PRO A 1 213 ? 10.297 23.25 5.164 1 90.31 213 PRO A C 1
ATOM 1594 O O . PRO A 1 213 ? 11.258 23.672 5.812 1 90.31 213 PRO A O 1
ATOM 1597 N N . ASN A 1 214 ? 9.594 22.234 5.539 1 87.06 214 ASN A N 1
ATOM 1598 C CA . ASN A 1 214 ? 9.852 21.578 6.816 1 87.06 214 ASN A CA 1
ATOM 1599 C C . ASN A 1 214 ? 11.242 20.938 6.855 1 87.06 214 ASN A C 1
ATOM 1601 O O . ASN A 1 214 ? 11.938 21.031 7.867 1 87.06 214 ASN A O 1
ATOM 1605 N N . SER A 1 215 ? 11.547 20.297 5.805 1 90.25 215 SER A N 1
ATOM 1606 C CA . SER A 1 215 ? 12.867 19.672 5.719 1 90.25 215 SER A CA 1
ATOM 1607 C C . SER A 1 215 ? 13.969 20.719 5.781 1 90.25 215 SER A C 1
ATOM 1609 O O . SER A 1 215 ? 15 20.516 6.434 1 90.25 215 SER A O 1
ATOM 1611 N N . LEU A 1 216 ? 13.773 21.781 5.18 1 92.88 216 LEU A N 1
ATOM 1612 C CA . LEU A 1 216 ? 14.758 22.859 5.168 1 92.88 216 LEU A CA 1
ATOM 1613 C C . LEU A 1 216 ? 14.938 23.438 6.562 1 92.88 216 LEU A C 1
ATOM 1615 O O . LEU A 1 216 ? 16.062 23.703 6.988 1 92.88 216 LEU A O 1
ATOM 1619 N N . ILE A 1 217 ? 13.852 23.594 7.195 1 89.75 217 ILE A N 1
ATOM 1620 C CA . ILE A 1 217 ? 13.906 24.109 8.555 1 89.75 217 ILE A CA 1
ATOM 1621 C C . ILE A 1 217 ? 14.641 23.125 9.461 1 89.75 217 ILE A C 1
ATOM 1623 O O . ILE A 1 217 ? 15.5 23.516 10.25 1 89.75 217 ILE A O 1
ATOM 1627 N N . GLU A 1 218 ? 14.289 21.906 9.289 1 87.56 218 GLU A N 1
ATOM 1628 C CA . GLU A 1 218 ? 14.898 20.844 10.086 1 87.56 218 GLU A CA 1
ATOM 1629 C C . GLU A 1 218 ? 16.406 20.781 9.859 1 87.56 218 GLU A C 1
ATOM 1631 O O . GLU A 1 218 ? 17.156 20.391 10.766 1 87.56 218 GLU A O 1
ATOM 1636 N N . ARG A 1 219 ? 16.797 21.203 8.75 1 91.75 219 ARG A N 1
ATOM 1637 C CA . ARG A 1 219 ? 18.203 21.109 8.383 1 91.75 219 ARG A CA 1
ATOM 1638 C C . ARG A 1 219 ? 18.906 22.469 8.562 1 91.75 219 ARG A C 1
ATOM 1640 O O . ARG A 1 219 ? 20.031 22.641 8.109 1 91.75 219 ARG A O 1
ATOM 1647 N N . GLY A 1 220 ? 18.25 23.422 9.07 1 91.56 220 GLY A N 1
ATOM 1648 C CA . GLY A 1 220 ? 18.844 24.688 9.422 1 91.56 220 GLY A CA 1
ATOM 1649 C C . GLY A 1 220 ? 18.891 25.672 8.258 1 91.56 220 GLY A C 1
ATOM 1650 O O . GLY A 1 220 ? 19.641 26.656 8.297 1 91.56 220 GLY A O 1
ATOM 1651 N N . LYS A 1 221 ? 18.188 25.406 7.215 1 93.31 221 LYS A N 1
ATOM 1652 C CA . LYS A 1 221 ? 18.156 26.281 6.047 1 93.31 221 LYS A CA 1
ATOM 1653 C C . LYS A 1 221 ? 16.906 27.156 6.062 1 93.31 221 LYS A C 1
ATOM 1655 O O . LYS A 1 221 ? 16.078 27.094 5.145 1 93.31 221 LYS A O 1
ATOM 1660 N N . THR A 1 222 ? 16.844 28.062 6.934 1 92.69 222 THR A N 1
ATOM 1661 C CA . THR A 1 222 ? 15.648 28.844 7.238 1 92.69 222 THR A CA 1
ATOM 1662 C C . THR A 1 222 ? 15.312 29.781 6.086 1 92.69 222 THR A C 1
ATOM 1664 O O . THR A 1 222 ? 14.133 29.969 5.754 1 92.69 222 THR A O 1
ATOM 1667 N N . GLU A 1 223 ? 16.281 30.406 5.52 1 93.75 223 GLU A N 1
ATOM 1668 C CA . GLU A 1 223 ? 16.016 31.344 4.43 1 93.75 223 GLU A CA 1
ATOM 1669 C C . GLU A 1 223 ? 15.438 30.625 3.215 1 93.75 223 GLU A C 1
ATOM 1671 O O . GLU A 1 223 ? 14.5 31.125 2.586 1 93.75 223 GLU A O 1
ATOM 1676 N N . GLU A 1 224 ? 16.047 29.531 2.949 1 93 224 GLU A N 1
ATOM 1677 C CA . GLU A 1 224 ? 15.523 28.75 1.844 1 93 224 GLU A CA 1
ATOM 1678 C C . GLU A 1 224 ? 14.109 28.25 2.141 1 93 224 GLU A C 1
ATOM 1680 O O . GLU A 1 224 ? 13.281 28.156 1.235 1 93 224 GLU A O 1
ATOM 1685 N N . ALA A 1 225 ? 13.891 27.906 3.332 1 92.19 225 ALA A N 1
ATOM 1686 C CA . ALA A 1 225 ? 12.562 27.438 3.75 1 92.19 225 ALA A CA 1
ATOM 1687 C C . ALA A 1 225 ? 11.508 28.516 3.521 1 92.19 225 ALA A C 1
ATOM 1689 O O . ALA A 1 225 ? 10.398 28.219 3.082 1 92.19 225 ALA A O 1
ATOM 1690 N N . LYS A 1 226 ? 11.859 29.719 3.82 1 90.75 226 LYS A N 1
ATOM 1691 C CA . LYS A 1 226 ? 10.953 30.844 3.623 1 90.75 226 LYS A CA 1
ATOM 1692 C C . LYS A 1 226 ? 10.609 31.031 2.146 1 90.75 226 LYS A C 1
ATOM 1694 O O . LYS A 1 226 ? 9.445 31.25 1.796 1 90.75 226 LYS A O 1
ATOM 1699 N N . LYS A 1 227 ? 11.609 30.953 1.365 1 90.25 227 LYS A N 1
ATOM 1700 C CA . LYS A 1 227 ? 11.398 31.078 -0.073 1 90.25 227 LYS A CA 1
ATOM 1701 C C . LYS A 1 227 ? 10.477 29.984 -0.594 1 90.25 227 LYS A C 1
ATOM 1703 O O . LYS A 1 227 ? 9.594 30.25 -1.411 1 90.25 227 LYS A O 1
ATOM 1708 N N . MET A 1 228 ? 10.758 28.812 -0.107 1 87.94 228 MET A N 1
ATOM 1709 C CA . MET A 1 228 ? 9.938 27.688 -0.544 1 87.94 228 MET A CA 1
ATOM 1710 C C . MET A 1 228 ? 8.5 27.828 -0.048 1 87.94 228 MET A C 1
ATOM 1712 O O . MET A 1 228 ? 7.559 27.484 -0.761 1 87.94 228 MET A O 1
ATOM 1716 N N . SER A 1 229 ? 8.344 28.266 1.076 1 84.44 229 SER A N 1
ATOM 1717 C CA . SER A 1 229 ? 7.012 28.469 1.637 1 84.44 229 SER A CA 1
ATOM 1718 C C . SER A 1 229 ? 6.195 29.438 0.79 1 84.44 229 SER A C 1
ATOM 1720 O O . SER A 1 229 ? 4.977 29.297 0.67 1 84.44 229 SER A O 1
ATOM 1722 N N . GLN A 1 230 ? 6.84 30.297 0.178 1 82.81 230 GLN A N 1
ATOM 1723 C CA . GLN A 1 230 ? 6.18 31.297 -0.67 1 82.81 230 GLN A CA 1
ATOM 1724 C C . GLN A 1 230 ? 5.75 30.672 -1.999 1 82.81 230 GLN A C 1
ATOM 1726 O O . GLN A 1 230 ? 4.766 31.109 -2.6 1 82.81 230 GLN A O 1
ATOM 1731 N N . LYS A 1 231 ? 6.527 29.812 -2.363 1 80.44 231 LYS A N 1
ATOM 1732 C CA . LYS A 1 231 ? 6.219 29.141 -3.627 1 80.44 231 LYS A CA 1
ATOM 1733 C C . LYS A 1 231 ? 5 28.25 -3.49 1 80.44 231 LYS A C 1
ATOM 1735 O O . LYS A 1 231 ? 4.309 27.969 -4.477 1 80.44 231 LYS A O 1
ATOM 1740 N N . ILE A 1 232 ? 4.797 27.828 -2.311 1 78.75 232 ILE A N 1
ATOM 1741 C CA . ILE A 1 232 ? 3.709 26.891 -2.082 1 78.75 232 ILE A CA 1
ATOM 1742 C C . ILE A 1 232 ? 2.467 27.641 -1.604 1 78.75 232 ILE A C 1
ATOM 1744 O O . ILE A 1 232 ? 1.344 27.297 -1.979 1 78.75 232 ILE A O 1
ATOM 1748 N N . MET B 1 1 ? 12.031 61.062 23.156 1 25.19 1 MET B N 1
ATOM 1749 C CA . MET B 1 1 ? 12.898 59.906 23.031 1 25.19 1 MET B CA 1
ATOM 1750 C C . MET B 1 1 ? 12.117 58.625 23.266 1 25.19 1 MET B C 1
ATOM 1752 O O . MET B 1 1 ? 12.023 58.156 24.391 1 25.19 1 MET B O 1
ATOM 1756 N N . ALA B 1 2 ? 10.961 58.312 22.812 1 32.41 2 ALA B N 1
ATOM 1757 C CA . ALA B 1 2 ? 9.93 57.312 23.141 1 32.41 2 ALA B CA 1
ATOM 1758 C C . ALA B 1 2 ? 10.406 55.906 22.875 1 32.41 2 ALA B C 1
ATOM 1760 O O . ALA B 1 2 ? 10.812 55.594 21.75 1 32.41 2 ALA B O 1
ATOM 1761 N N . GLY B 1 3 ? 11.102 55.094 23.781 1 27.27 3 GLY B N 1
ATOM 1762 C CA . GLY B 1 3 ? 11.695 53.75 23.766 1 27.27 3 GLY B CA 1
ATOM 1763 C C . GLY B 1 3 ? 10.742 52.688 23.281 1 27.27 3 GLY B C 1
ATOM 1764 O O . GLY B 1 3 ? 9.805 52.312 24 1 27.27 3 GLY B O 1
ATOM 1765 N N . GLY B 1 4 ? 10.234 52.594 22.094 1 29.55 4 GLY B N 1
ATOM 1766 C CA . GLY B 1 4 ? 9.273 51.625 21.578 1 29.55 4 GLY B CA 1
ATOM 1767 C C . GLY B 1 4 ? 9.648 50.188 21.875 1 29.55 4 GLY B C 1
ATOM 1768 O O . GLY B 1 4 ? 10.719 49.75 21.5 1 29.55 4 GLY B O 1
ATOM 1769 N N . SER B 1 5 ? 9.234 49.531 23 1 31.78 5 SER B N 1
ATOM 1770 C CA . SER B 1 5 ? 9.398 48.188 23.516 1 31.78 5 SER B CA 1
ATOM 1771 C C . SER B 1 5 ? 9.133 47.156 22.422 1 31.78 5 SER B C 1
ATOM 1773 O O . SER B 1 5 ? 8.086 47.188 21.781 1 31.78 5 SER B O 1
ATOM 1775 N N . PHE B 1 6 ? 10.102 46.719 21.703 1 31.41 6 PHE B N 1
ATOM 1776 C CA . PHE B 1 6 ? 10.148 45.531 20.844 1 31.41 6 PHE B CA 1
ATOM 1777 C C . PHE B 1 6 ? 9.477 44.344 21.516 1 31.41 6 PHE B C 1
ATOM 1779 O O . PHE B 1 6 ? 10 43.812 22.5 1 31.41 6 PHE B O 1
ATOM 1786 N N . VAL B 1 7 ? 8.156 44.312 21.672 1 35.22 7 VAL B N 1
ATOM 1787 C CA . VAL B 1 7 ? 7.441 43.094 22.094 1 35.22 7 VAL B CA 1
ATOM 1788 C C . VAL B 1 7 ? 8.094 41.875 21.469 1 35.22 7 VAL B C 1
ATOM 1790 O O . VAL B 1 7 ? 8.156 41.75 20.234 1 35.22 7 VAL B O 1
ATOM 1793 N N . SER B 1 8 ? 9.156 41.25 22.031 1 34 8 SER B N 1
ATOM 1794 C CA . SER B 1 8 ? 9.734 39.938 21.812 1 34 8 SER B CA 1
ATOM 1795 C C . SER B 1 8 ? 8.656 38.906 21.5 1 34 8 SER B C 1
ATOM 1797 O O . SER B 1 8 ? 7.762 38.656 22.312 1 34 8 SER B O 1
ATOM 1799 N N . SER B 1 9 ? 8.062 38.938 20.359 1 34.41 9 SER B N 1
ATOM 1800 C CA . SER B 1 9 ? 7.234 37.844 19.844 1 34.41 9 SER B CA 1
ATOM 1801 C C . SER B 1 9 ? 7.773 36.5 20.266 1 34.41 9 SER B C 1
ATOM 1803 O O . SER B 1 9 ? 8.625 35.906 19.594 1 34.41 9 SER B O 1
ATOM 1805 N N . GLU B 1 10 ? 8.359 36.188 21.547 1 33.03 10 GLU B N 1
ATOM 1806 C CA . GLU B 1 10 ? 8.906 35.062 22.297 1 33.03 10 GLU B CA 1
ATOM 1807 C C . GLU B 1 10 ? 8.148 33.781 21.984 1 33.03 10 GLU B C 1
ATOM 1809 O O . GLU B 1 10 ? 8.766 32.719 21.75 1 33.03 10 GLU B O 1
ATOM 1814 N N . ASN B 1 11 ? 6.941 33.562 22.688 1 32.84 11 ASN B N 1
ATOM 1815 C CA . ASN B 1 11 ? 6.395 32.281 23.109 1 32.84 11 ASN B CA 1
ATOM 1816 C C . ASN B 1 11 ? 5.863 31.469 21.922 1 32.84 11 ASN B C 1
ATOM 1818 O O . ASN B 1 11 ? 4.719 31.016 21.938 1 32.84 11 ASN B O 1
ATOM 1822 N N . GLY B 1 12 ? 5.973 31.906 20.844 1 36.03 12 GLY B N 1
ATOM 1823 C CA . GLY B 1 12 ? 5.523 30.953 19.859 1 36.03 12 GLY B CA 1
ATOM 1824 C C . GLY B 1 12 ? 6.043 29.547 20.109 1 36.03 12 GLY B C 1
ATOM 1825 O O . GLY B 1 12 ? 7.02 29.109 19.484 1 36.03 12 GLY B O 1
ATOM 1826 N N . ARG B 1 13 ? 6.277 29.234 21.406 1 36.91 13 ARG B N 1
ATOM 1827 C CA . ARG B 1 13 ? 6.574 27.875 21.828 1 36.91 13 ARG B CA 1
ATOM 1828 C C . ARG B 1 13 ? 5.922 26.859 20.891 1 36.91 13 ARG B C 1
ATOM 1830 O O . ARG B 1 13 ? 4.699 26.844 20.734 1 36.91 13 ARG B O 1
ATOM 1837 N N . GLN B 1 14 ? 6.438 26.578 19.828 1 40.75 14 GLN B N 1
ATOM 1838 C CA . GLN B 1 14 ? 6.18 25.375 19.047 1 40.75 14 GLN B CA 1
ATOM 1839 C C . GLN B 1 14 ? 5.715 24.234 19.938 1 40.75 14 GLN B C 1
ATOM 1841 O O . GLN B 1 14 ? 6.469 23.75 20.781 1 40.75 14 GLN B O 1
ATOM 1846 N N . TYR B 1 15 ? 4.621 24.328 20.703 1 39.44 15 TYR B N 1
ATOM 1847 C CA . TYR B 1 15 ? 3.996 23.281 21.516 1 39.44 15 TYR B CA 1
ATOM 1848 C C . TYR B 1 15 ? 4.441 21.891 21.062 1 39.44 15 TYR B C 1
ATOM 1850 O O . TYR B 1 15 ? 4.121 21.469 19.953 1 39.44 15 TYR B O 1
ATOM 1858 N N . GLU B 1 16 ? 5.699 21.562 21.172 1 47.25 16 GLU B N 1
ATOM 1859 C CA . GLU B 1 16 ? 6.082 20.156 21.188 1 47.25 16 GLU B CA 1
ATOM 1860 C C . GLU B 1 16 ? 4.98 19.281 21.781 1 47.25 16 GLU B C 1
ATOM 1862 O O . GLU B 1 16 ? 4.824 19.219 23 1 47.25 16 GLU B O 1
ATOM 1867 N N . SER B 1 17 ? 3.805 19.391 21.391 1 51.97 17 SER B N 1
ATOM 1868 C CA . SER B 1 17 ? 2.682 18.641 21.938 1 51.97 17 SER B CA 1
ATOM 1869 C C . SER B 1 17 ? 3.072 17.188 22.219 1 51.97 17 SER B C 1
ATOM 1871 O O . SER B 1 17 ? 3.68 16.531 21.375 1 51.97 17 SER B O 1
ATOM 1873 N N . LYS B 1 18 ? 3.475 16.891 23.422 1 59.5 18 LYS B N 1
ATOM 1874 C CA . LYS B 1 18 ? 3.705 15.539 23.938 1 59.5 18 LYS B CA 1
ATOM 1875 C C . LYS B 1 18 ? 2.715 14.547 23.344 1 59.5 18 LYS B C 1
ATOM 1877 O O . LYS B 1 18 ? 1.526 14.844 23.219 1 59.5 18 LYS B O 1
ATOM 1882 N N . ILE B 1 19 ? 3.264 13.656 22.688 1 69.94 19 ILE B N 1
ATOM 1883 C CA . ILE B 1 19 ? 2.475 12.539 22.156 1 69.94 19 ILE B CA 1
ATOM 1884 C C . ILE B 1 19 ? 1.723 11.859 23.312 1 69.94 19 ILE B C 1
ATOM 1886 O O . ILE B 1 19 ? 2.338 11.328 24.234 1 69.94 19 ILE B O 1
ATOM 1890 N N . THR B 1 20 ? 0.413 12 23.359 1 79.5 20 THR B N 1
ATOM 1891 C CA . THR B 1 20 ? -0.408 11.375 24.391 1 79.5 20 THR B CA 1
ATOM 1892 C C . THR B 1 20 ? -0.646 9.898 24.078 1 79.5 20 THR B C 1
ATOM 1894 O O . THR B 1 20 ? -0.505 9.477 22.922 1 79.5 20 THR B O 1
ATOM 1897 N N . MET B 1 21 ? -0.818 9.141 25.094 1 82.69 21 MET B N 1
ATOM 1898 C CA . MET B 1 21 ? -1.169 7.73 24.938 1 82.69 21 MET B CA 1
ATOM 1899 C C . MET B 1 21 ? -2.408 7.566 24.078 1 82.69 21 MET B C 1
ATOM 1901 O O . MET B 1 21 ? -2.506 6.613 23.297 1 82.69 21 MET B O 1
ATOM 1905 N N . TYR B 1 22 ? -3.271 8.539 24.141 1 84.31 22 TYR B N 1
ATOM 1906 C CA . TYR B 1 22 ? -4.492 8.516 23.344 1 84.31 22 TYR B CA 1
ATOM 1907 C C . TYR B 1 22 ? -4.168 8.562 21.844 1 84.31 22 TYR B C 1
ATOM 1909 O O . TYR B 1 22 ? -4.723 7.797 21.062 1 84.31 22 TYR B O 1
ATOM 1917 N N . VAL B 1 23 ? -3.256 9.383 21.562 1 84.31 23 VAL B N 1
ATOM 1918 C CA . VAL B 1 23 ? -2.869 9.539 20.156 1 84.31 23 VAL B CA 1
ATOM 1919 C C . VAL B 1 23 ? -2.191 8.266 19.656 1 84.31 23 VAL B C 1
ATOM 1921 O O . VAL B 1 23 ? -2.473 7.793 18.562 1 84.31 23 VAL B O 1
ATOM 1924 N N . LEU B 1 24 ? -1.448 7.652 20.5 1 83.12 24 LEU B N 1
ATOM 1925 C CA . LEU B 1 24 ? -0.726 6.445 20.109 1 83.12 24 LEU B CA 1
ATOM 1926 C C . LEU B 1 24 ? -1.688 5.285 19.875 1 83.12 24 LEU B C 1
ATOM 1928 O O . LEU B 1 24 ? -1.57 4.555 18.891 1 83.12 24 LEU B O 1
ATOM 1932 N N . VAL B 1 25 ? -2.609 5.141 20.75 1 85.38 25 VAL B N 1
ATOM 1933 C CA . VAL B 1 25 ? -3.564 4.043 20.656 1 85.38 25 VAL B CA 1
ATOM 1934 C C . VAL B 1 25 ? -4.477 4.25 19.453 1 85.38 25 VAL B C 1
ATOM 1936 O O . VAL B 1 25 ? -4.727 3.318 18.672 1 85.38 25 VAL B O 1
ATOM 1939 N N . THR B 1 26 ? -4.918 5.465 19.281 1 87 26 THR B N 1
ATOM 1940 C CA . THR B 1 26 ? -5.824 5.758 18.172 1 87 26 THR B CA 1
ATOM 1941 C C . THR B 1 26 ? -5.113 5.586 16.828 1 87 26 THR B C 1
ATOM 1943 O O . THR B 1 26 ? -5.695 5.062 15.875 1 87 26 THR B O 1
ATOM 1946 N N . CYS B 1 27 ? -3.881 5.926 16.797 1 84.81 27 CYS B N 1
ATOM 1947 C CA . CYS B 1 27 ? -3.127 5.797 15.555 1 84.81 27 CYS B CA 1
ATOM 1948 C C . CYS B 1 27 ? -2.805 4.336 15.258 1 84.81 27 CYS B C 1
ATOM 1950 O O . CYS B 1 27 ? -2.797 3.92 14.102 1 84.81 27 CYS B O 1
ATOM 1952 N N . PHE B 1 28 ? -2.611 3.607 16.297 1 86.31 28 PHE B N 1
ATOM 1953 C CA . PHE B 1 28 ? -2.355 2.182 16.125 1 86.31 28 PHE B CA 1
ATOM 1954 C C . PHE B 1 28 ? -3.586 1.476 15.57 1 86.31 28 PHE B C 1
ATOM 1956 O O . PHE B 1 28 ? -3.479 0.666 14.648 1 86.31 28 PHE B O 1
ATOM 1963 N N . VAL B 1 29 ? -4.688 1.809 16.094 1 87.5 29 VAL B N 1
ATOM 1964 C CA . VAL B 1 29 ? -5.941 1.219 15.633 1 87.5 29 VAL B CA 1
ATOM 1965 C C . VAL B 1 29 ? -6.199 1.616 14.18 1 87.5 29 VAL B C 1
ATOM 1967 O O . VAL B 1 29 ? -6.57 0.775 13.359 1 87.5 29 VAL B O 1
ATOM 1970 N N . ALA B 1 30 ? -5.988 2.855 13.883 1 89.38 30 ALA B N 1
ATOM 1971 C CA . ALA B 1 30 ? -6.188 3.332 12.523 1 89.38 30 ALA B CA 1
ATOM 1972 C C . ALA B 1 30 ? -5.215 2.662 11.555 1 89.38 30 ALA B C 1
ATOM 1974 O O . ALA B 1 30 ? -5.594 2.262 10.453 1 89.38 30 ALA B O 1
ATOM 1975 N N . ALA B 1 31 ? -4.043 2.475 12.031 1 85.19 31 ALA B N 1
ATOM 1976 C CA . ALA B 1 31 ? -3.004 1.898 11.18 1 85.19 31 ALA B CA 1
ATOM 1977 C C . ALA B 1 31 ? -3.322 0.447 10.836 1 85.19 31 ALA B C 1
ATOM 1979 O O . ALA B 1 31 ? -2.777 -0.102 9.875 1 85.19 31 ALA B O 1
ATOM 1980 N N . MET B 1 32 ? -4.223 -0.19 11.516 1 87.31 32 MET B N 1
ATOM 1981 C CA . MET B 1 32 ? -4.656 -1.55 11.203 1 87.31 32 MET B CA 1
ATOM 1982 C C . MET B 1 32 ? -5.34 -1.604 9.844 1 87.31 32 MET B C 1
ATOM 1984 O O . MET B 1 32 ? -5.426 -2.668 9.227 1 87.31 32 MET B O 1
ATOM 1988 N N . GLY B 1 33 ? -5.855 -0.445 9.484 1 88.94 33 GLY B N 1
ATOM 1989 C CA . GLY B 1 33 ? -6.34 -0.383 8.117 1 88.94 33 GLY B CA 1
ATOM 1990 C C . GLY B 1 33 ? -5.293 -0.768 7.09 1 88.94 33 GLY B C 1
ATOM 1991 O O . GLY B 1 33 ? -5.605 -1.403 6.082 1 88.94 33 GLY B O 1
ATOM 1992 N N . GLY B 1 34 ? -4.074 -0.424 7.383 1 89.81 34 GLY B N 1
ATOM 1993 C CA . GLY B 1 34 ? -2.971 -0.843 6.535 1 89.81 34 GLY B CA 1
ATOM 1994 C C . GLY B 1 34 ? -2.725 -2.34 6.57 1 89.81 34 GLY B C 1
ATOM 1995 O O . GLY B 1 34 ? -2.416 -2.947 5.543 1 89.81 34 GLY B O 1
ATOM 1996 N N . LEU B 1 35 ? -2.902 -2.891 7.727 1 91.62 35 LEU B N 1
ATOM 1997 C CA . LEU B 1 35 ? -2.727 -4.332 7.883 1 91.62 35 LEU B CA 1
ATOM 1998 C C . LEU B 1 35 ? -3.713 -5.098 7.008 1 91.62 35 LEU B C 1
ATOM 2000 O O . LEU B 1 35 ? -3.354 -6.109 6.402 1 91.62 35 LEU B O 1
ATOM 2004 N N . LEU B 1 36 ? -4.91 -4.578 6.973 1 92.19 36 LEU B N 1
ATOM 2005 C CA . LEU B 1 36 ? -5.949 -5.191 6.156 1 92.19 36 LEU B CA 1
ATOM 2006 C C . LEU B 1 36 ? -5.543 -5.211 4.688 1 92.19 36 LEU B C 1
ATOM 2008 O O . LEU B 1 36 ? -5.703 -6.227 4.008 1 92.19 36 LEU B O 1
ATOM 2012 N N . PHE B 1 37 ? -5.121 -4.141 4.301 1 89.44 37 PHE B N 1
ATOM 2013 C CA . PHE B 1 37 ? -4.715 -3.992 2.906 1 89.44 37 PHE B CA 1
ATOM 2014 C C . PHE B 1 37 ? -3.51 -4.875 2.598 1 89.44 37 PHE B C 1
ATOM 2016 O O . PHE B 1 37 ? -3.512 -5.609 1.609 1 89.44 37 PHE B O 1
ATOM 2023 N N . GLY B 1 38 ? -2.527 -4.793 3.406 1 90.56 38 GLY B N 1
ATOM 2024 C CA . GLY B 1 38 ? -1.354 -5.633 3.213 1 90.56 38 GLY B CA 1
ATOM 2025 C C . GLY B 1 38 ? -1.671 -7.113 3.215 1 90.56 38 GLY B C 1
ATOM 2026 O O . GLY B 1 38 ? -1.137 -7.871 2.4 1 90.56 38 GLY B O 1
ATOM 2027 N N . TYR B 1 39 ? -2.492 -7.496 4.145 1 93.62 39 TYR B N 1
ATOM 2028 C CA . TYR B 1 39 ? -2.885 -8.898 4.23 1 93.62 39 TYR B CA 1
ATOM 2029 C C . TYR B 1 39 ? -3.496 -9.375 2.916 1 93.62 39 TYR B C 1
ATOM 2031 O O . TYR B 1 39 ? -3.117 -10.422 2.393 1 93.62 39 TYR B O 1
ATOM 2039 N N . ASP B 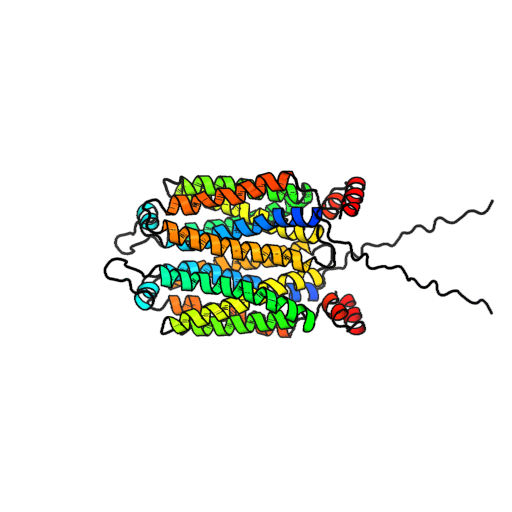1 40 ? -4.426 -8.617 2.461 1 92.12 40 ASP B N 1
ATOM 2040 C CA . ASP B 1 40 ? -5.082 -9.039 1.227 1 92.12 40 ASP B CA 1
ATOM 2041 C C . ASP B 1 40 ? -4.086 -9.117 0.073 1 92.12 40 ASP B C 1
ATOM 2043 O O . ASP B 1 40 ? -4.16 -10.023 -0.759 1 92.12 40 ASP B O 1
ATOM 2047 N N . LEU B 1 41 ? -3.205 -8.172 -0.005 1 85.75 41 LEU B N 1
ATOM 2048 C CA . LEU B 1 41 ? -2.197 -8.164 -1.059 1 85.75 41 LEU B CA 1
ATOM 2049 C C . LEU B 1 41 ? -1.354 -9.438 -1.01 1 85.75 41 LEU B C 1
ATOM 2051 O O . LEU B 1 41 ? -1.104 -10.055 -2.043 1 85.75 41 LEU B O 1
ATOM 2055 N N . GLY B 1 42 ? -0.951 -9.766 0.114 1 86.56 42 GLY B N 1
ATOM 2056 C CA . GLY B 1 42 ? -0.115 -10.945 0.276 1 86.56 42 GLY B CA 1
ATOM 2057 C C . GLY B 1 42 ? -0.86 -12.242 0.029 1 86.56 42 GLY B C 1
ATOM 2058 O O . GLY B 1 42 ? -0.343 -13.141 -0.631 1 86.56 42 GLY B O 1
ATOM 2059 N N . ILE B 1 43 ? -2.033 -12.273 0.541 1 90.38 43 ILE B N 1
ATOM 2060 C CA . ILE B 1 43 ? -2.777 -13.531 0.487 1 90.38 43 ILE B CA 1
ATOM 2061 C C . ILE B 1 43 ? -3.195 -13.82 -0.953 1 90.38 43 ILE B C 1
ATOM 2063 O O . ILE B 1 43 ? -3.227 -14.977 -1.375 1 90.38 43 ILE B O 1
ATOM 2067 N N . THR B 1 44 ? -3.594 -12.82 -1.662 1 86.44 44 THR B N 1
ATOM 2068 C CA . THR B 1 44 ? -4.07 -13 -3.029 1 86.44 44 THR B CA 1
ATOM 2069 C C . THR B 1 44 ? -2.973 -13.578 -3.914 1 86.44 44 THR B C 1
ATOM 2071 O O . THR B 1 44 ? -3.225 -14.469 -4.719 1 86.44 44 THR B O 1
ATOM 2074 N N . GLY B 1 45 ? -1.785 -13.102 -3.805 1 78.44 45 GLY B N 1
ATOM 2075 C CA . GLY B 1 45 ? -0.678 -13.641 -4.578 1 78.44 45 GLY B CA 1
ATOM 2076 C C . GLY B 1 45 ? -0.429 -15.109 -4.316 1 78.44 45 GLY B C 1
ATOM 2077 O O . GLY B 1 45 ? -0.141 -15.875 -5.246 1 78.44 45 GLY B O 1
ATOM 2078 N N . GLY B 1 46 ? -0.56 -15.531 -3.115 1 81.5 46 GLY B N 1
ATOM 2079 C CA . GLY B 1 46 ? -0.344 -16.922 -2.738 1 81.5 46 GLY B CA 1
ATOM 2080 C C . GLY B 1 46 ? -1.487 -17.828 -3.139 1 81.5 46 GLY B C 1
ATOM 2081 O O . GLY B 1 46 ? -1.262 -18.922 -3.668 1 81.5 46 GLY B O 1
ATOM 2082 N N . VAL B 1 47 ? -2.641 -17.391 -2.928 1 86.5 47 VAL B N 1
ATOM 2083 C CA . VAL B 1 47 ? -3.822 -18.203 -3.18 1 86.5 47 VAL B CA 1
ATOM 2084 C C . VAL B 1 47 ? -3.949 -18.484 -4.676 1 86.5 47 VAL B C 1
ATOM 2086 O O . VAL B 1 47 ? -4.34 -19.578 -5.082 1 86.5 47 VAL B O 1
ATOM 2089 N N . THR B 1 48 ? -3.611 -17.562 -5.449 1 82.75 48 THR B N 1
ATOM 2090 C CA . THR B 1 48 ? -3.74 -17.719 -6.895 1 82.75 48 THR B CA 1
ATOM 2091 C C . THR B 1 48 ? -2.67 -18.656 -7.43 1 82.75 48 THR B C 1
ATOM 2093 O O . THR B 1 48 ? -2.717 -19.062 -8.594 1 82.75 48 THR B O 1
ATOM 2096 N N . SER B 1 49 ? -1.758 -19.031 -6.582 1 77.19 49 SER B N 1
ATOM 2097 C CA . SER B 1 49 ? -0.737 -19.984 -6.984 1 77.19 49 SER B CA 1
ATOM 2098 C C . SER B 1 49 ? -1.045 -21.375 -6.445 1 77.19 49 SER B C 1
ATOM 2100 O O . SER B 1 49 ? -0.323 -22.328 -6.734 1 77.19 49 SER B O 1
ATOM 2102 N N . MET B 1 50 ? -2.111 -21.453 -5.691 1 80.19 50 MET B N 1
ATOM 2103 C CA . MET B 1 50 ? -2.494 -22.75 -5.129 1 80.19 50 MET B CA 1
ATOM 2104 C C . MET B 1 50 ? -3.246 -23.578 -6.16 1 80.19 50 MET B C 1
ATOM 2106 O O . MET B 1 50 ? -4.223 -23.125 -6.75 1 80.19 50 MET B O 1
ATOM 2110 N N . GLU B 1 51 ? -2.807 -24.766 -6.312 1 79 51 GLU B N 1
ATOM 2111 C CA . GLU B 1 51 ? -3.404 -25.656 -7.312 1 79 51 GLU B CA 1
ATOM 2112 C C . GLU B 1 51 ? -4.863 -25.953 -6.98 1 79 51 GLU B C 1
ATOM 2114 O O . GLU B 1 51 ? -5.715 -25.984 -7.875 1 79 51 GLU B O 1
ATOM 2119 N N . THR B 1 52 ? -5.172 -26.219 -5.773 1 84.25 52 THR B N 1
ATOM 2120 C CA . THR B 1 52 ? -6.527 -26.562 -5.359 1 84.25 52 THR B CA 1
ATOM 2121 C C . THR B 1 52 ? -7.492 -25.422 -5.656 1 84.25 52 THR B C 1
ATOM 2123 O O . THR B 1 52 ? -8.641 -25.656 -6.039 1 84.25 52 THR B O 1
ATOM 2126 N N . PHE B 1 53 ? -7.051 -24.234 -5.523 1 88.25 53 PHE B N 1
ATOM 2127 C CA . PHE B 1 53 ? -7.852 -23.047 -5.805 1 88.25 53 PHE B CA 1
ATOM 2128 C C . PHE B 1 53 ? -8.094 -22.891 -7.301 1 88.25 53 PHE B C 1
ATOM 2130 O O . PHE B 1 53 ? -9.227 -22.656 -7.73 1 88.25 53 PHE B O 1
ATOM 2137 N N . LEU B 1 54 ? -7.055 -23.094 -7.977 1 83.19 54 LEU B N 1
ATOM 2138 C CA . LEU B 1 54 ? -7.129 -22.906 -9.422 1 83.19 54 LEU B CA 1
ATOM 2139 C C . LEU B 1 54 ? -8.023 -23.969 -10.062 1 83.19 54 LEU B C 1
ATOM 2141 O O . LEU B 1 54 ? -8.844 -23.656 -10.93 1 83.19 54 LEU B O 1
ATOM 2145 N N . THR B 1 55 ? -7.871 -25.188 -9.695 1 83.88 55 THR B N 1
ATOM 2146 C CA . THR B 1 55 ? -8.648 -26.281 -10.266 1 83.88 55 THR B CA 1
ATOM 2147 C C . THR B 1 55 ? -10.133 -26.125 -9.922 1 83.88 55 THR B C 1
ATOM 2149 O O . THR B 1 55 ? -11 -26.469 -10.727 1 83.88 55 THR B O 1
ATOM 2152 N N . LYS B 1 56 ? -10.383 -25.594 -8.828 1 86.5 56 LYS B N 1
ATOM 2153 C CA . LYS B 1 56 ? -11.766 -25.5 -8.367 1 86.5 56 LYS B CA 1
ATOM 2154 C C . LYS B 1 56 ? -12.5 -24.359 -9.078 1 86.5 56 LYS B C 1
ATOM 2156 O O . LYS B 1 56 ? -13.656 -24.516 -9.469 1 86.5 56 LYS B O 1
ATOM 2161 N N . PHE B 1 57 ? -11.828 -23.266 -9.258 1 89.19 57 PHE B N 1
ATOM 2162 C CA . PHE B 1 57 ? -12.57 -22.078 -9.664 1 89.19 57 PHE B CA 1
ATOM 2163 C C . PHE B 1 57 ? -12.211 -21.672 -11.086 1 89.19 57 PHE B C 1
ATOM 2165 O O . PHE B 1 57 ? -12.953 -20.922 -11.727 1 89.19 57 PHE B O 1
ATOM 2172 N N . PHE B 1 58 ? -11.117 -22.031 -11.508 1 83.81 58 PHE B N 1
ATOM 2173 C CA . PHE B 1 58 ? -10.664 -21.547 -12.805 1 83.81 58 PHE B CA 1
ATOM 2174 C C . PHE B 1 58 ? -10.281 -22.703 -13.711 1 83.81 58 PHE B C 1
ATOM 2176 O O . PHE B 1 58 ? -9.211 -22.688 -14.328 1 83.81 58 PHE B O 1
ATOM 2183 N N . PRO B 1 59 ? -11.062 -23.625 -13.727 1 73.5 59 PRO B N 1
ATOM 2184 C CA . PRO B 1 59 ? -10.727 -24.766 -14.586 1 73.5 59 PRO B CA 1
ATOM 2185 C C . PRO B 1 59 ? -10.586 -24.375 -16.047 1 73.5 59 PRO B C 1
ATOM 2187 O O . PRO B 1 59 ? -11.234 -23.438 -16.516 1 73.5 59 PRO B O 1
ATOM 2190 N N . SER B 1 60 ? -9.281 -24.688 -16.625 1 61.97 60 SER B N 1
ATOM 2191 C CA . SER B 1 60 ? -8.922 -24.359 -18 1 61.97 60 SER B CA 1
ATOM 2192 C C . SER B 1 60 ? -9.789 -25.125 -19 1 61.97 60 SER B C 1
ATOM 2194 O O . SER B 1 60 ? -10.398 -26.141 -18.641 1 61.97 60 SER B O 1
ATOM 2196 N N . SER B 1 61 ? -9.906 -24.469 -20.172 1 52.34 61 SER B N 1
ATOM 2197 C CA . SER B 1 61 ? -10.312 -25.141 -21.406 1 52.34 61 SER B CA 1
ATOM 2198 C C . SER B 1 61 ? -9.258 -26.141 -21.859 1 52.34 61 SER B C 1
ATOM 2200 O O . SER B 1 61 ? -8.18 -26.234 -21.266 1 52.34 61 SER B O 1
ATOM 2202 N N . GLN B 1 62 ? -9.492 -26.875 -22.766 1 47.16 62 GLN B N 1
ATOM 2203 C CA . GLN B 1 62 ? -8.695 -27.922 -23.406 1 47.16 62 GLN B CA 1
ATOM 2204 C C . GLN B 1 62 ? -7.238 -27.484 -23.547 1 47.16 62 GLN B C 1
ATOM 2206 O O . GLN B 1 62 ? -6.328 -28.312 -23.453 1 47.16 62 GLN B O 1
ATOM 2211 N N . TYR B 1 63 ? -6.961 -26.156 -23.75 1 45.41 63 TYR B N 1
ATOM 2212 C CA . TYR B 1 63 ? -5.641 -25.703 -24.172 1 45.41 63 TYR B CA 1
ATOM 2213 C C . TYR B 1 63 ? -4.945 -24.922 -23.062 1 45.41 63 TYR B C 1
ATOM 2215 O O . TYR B 1 63 ? -3.725 -24.75 -23.094 1 45.41 63 TYR B O 1
ATOM 2223 N N . CYS B 1 64 ? -5.695 -24.406 -22.156 1 52.16 64 CYS B N 1
ATOM 2224 C CA . CYS B 1 64 ? -5.062 -23.641 -21.094 1 52.16 64 CYS B CA 1
ATOM 2225 C C . CYS B 1 64 ? -5.469 -24.156 -19.719 1 52.16 64 CYS B C 1
ATOM 2227 O O . CYS B 1 64 ? -6.648 -24.438 -19.484 1 52.16 64 CYS B O 1
ATOM 2229 N N . LYS B 1 65 ? -4.445 -24.625 -18.844 1 56.56 65 LYS B N 1
ATOM 2230 C CA . LYS B 1 65 ? -4.711 -25.266 -17.562 1 56.56 65 LYS B CA 1
ATOM 2231 C C . LYS B 1 65 ? -5.578 -24.375 -16.672 1 56.56 65 LYS B C 1
ATOM 2233 O O . LYS B 1 65 ? -6.434 -24.875 -15.93 1 56.56 65 LYS B O 1
ATOM 2238 N N . PHE B 1 66 ? -5.336 -23.062 -16.938 1 60.25 66 PHE B N 1
ATOM 2239 C CA . PHE B 1 66 ? -6.18 -22.219 -16.109 1 60.25 66 PHE B CA 1
ATOM 2240 C C . PHE B 1 66 ? -6.699 -21.016 -16.906 1 60.25 66 PHE B C 1
ATOM 2242 O O . PHE B 1 66 ? -6.043 -20.547 -17.828 1 60.25 66 PHE B O 1
ATOM 2249 N N . ASN B 1 67 ? -8.062 -20.766 -16.734 1 67.12 67 ASN B N 1
ATOM 2250 C CA . ASN B 1 67 ? -8.68 -19.594 -17.359 1 67.12 67 ASN B CA 1
ATOM 2251 C C . ASN B 1 67 ? -8.055 -18.297 -16.875 1 67.12 67 ASN B C 1
ATOM 2253 O O . ASN B 1 67 ? -8.461 -17.75 -15.844 1 67.12 67 ASN B O 1
ATOM 2257 N N . ASN B 1 68 ? -7.168 -17.75 -17.594 1 71.44 68 ASN B N 1
ATOM 2258 C CA . ASN B 1 68 ? -6.367 -16.578 -17.234 1 71.44 68 ASN B CA 1
ATOM 2259 C C . ASN B 1 68 ? -7.227 -15.32 -17.141 1 71.44 68 ASN B C 1
ATOM 2261 O O . ASN B 1 68 ? -6.977 -14.453 -16.312 1 71.44 68 ASN B O 1
ATOM 2265 N N . GLN B 1 69 ? -8.312 -15.344 -17.922 1 76.25 69 GLN B N 1
ATOM 2266 C CA . GLN B 1 69 ? -9.156 -14.156 -17.906 1 76.25 69 GLN B CA 1
ATOM 2267 C C . GLN B 1 69 ? -9.945 -14.055 -16.609 1 76.25 69 GLN B C 1
ATOM 2269 O O . GLN B 1 69 ? -10.031 -12.977 -16.016 1 76.25 69 GLN B O 1
ATOM 2274 N N . LEU B 1 70 ? -10.508 -15.164 -16.25 1 81.56 70 LEU B N 1
ATOM 2275 C CA . LEU B 1 70 ? -11.273 -15.18 -15.008 1 81.56 70 LEU B CA 1
ATOM 2276 C C . LEU B 1 70 ? -10.367 -14.938 -13.805 1 81.56 70 LEU B C 1
ATOM 2278 O O . LEU B 1 70 ? -10.758 -14.273 -12.852 1 81.56 70 LEU B O 1
ATOM 2282 N N . LEU B 1 71 ? -9.203 -15.469 -13.867 1 81.06 71 LEU B N 1
ATOM 2283 C CA . LEU B 1 71 ? -8.234 -15.25 -12.797 1 81.06 71 LEU B CA 1
ATOM 2284 C C . LEU B 1 71 ? -7.828 -13.781 -12.719 1 81.06 71 LEU B C 1
ATOM 2286 O O . LEU B 1 71 ? -7.719 -13.227 -11.625 1 81.06 71 LEU B O 1
ATOM 2290 N N . THR B 1 72 ? -7.691 -13.195 -13.836 1 78.94 72 THR B N 1
ATOM 2291 C CA . THR B 1 72 ? -7.363 -11.781 -13.883 1 78.94 72 THR B CA 1
ATOM 2292 C C . THR B 1 72 ? -8.516 -10.938 -13.328 1 78.94 72 THR B C 1
ATOM 2294 O O . THR B 1 72 ? -8.289 -9.953 -12.625 1 78.94 72 THR B O 1
ATOM 2297 N N . LEU B 1 73 ? -9.617 -11.312 -13.625 1 83.31 73 LEU B N 1
ATOM 2298 C CA . LEU B 1 73 ? -10.789 -10.609 -13.109 1 83.31 73 LEU B CA 1
ATOM 2299 C C . LEU B 1 73 ? -10.859 -10.727 -11.594 1 83.31 73 LEU B C 1
ATOM 2301 O O . LEU B 1 73 ? -11.188 -9.75 -10.906 1 83.31 73 LEU B O 1
ATOM 2305 N N . PHE B 1 74 ? -10.578 -11.898 -11.148 1 86.25 74 PHE B N 1
ATOM 2306 C CA . PHE B 1 74 ? -10.562 -12.125 -9.711 1 86.25 74 PHE B CA 1
ATOM 2307 C C . PHE B 1 74 ? -9.57 -11.18 -9.031 1 86.25 74 PHE B C 1
ATOM 2309 O O . PHE B 1 74 ? -9.891 -10.555 -8.023 1 86.25 74 PHE B O 1
ATOM 2316 N N . THR B 1 75 ? -8.453 -10.984 -9.578 1 84.06 75 THR B N 1
ATOM 2317 C CA . THR B 1 75 ? -7.414 -10.172 -8.961 1 84.06 75 THR B CA 1
ATOM 2318 C C . THR B 1 75 ? -7.688 -8.688 -9.18 1 84.06 75 THR B C 1
ATOM 2320 O O . THR B 1 75 ? -7.562 -7.879 -8.258 1 84.06 75 THR B O 1
ATOM 2323 N N . SER B 1 76 ? -8.195 -8.312 -10.359 1 85.69 76 SER B N 1
ATOM 2324 C CA . SER B 1 76 ? -8.312 -6.906 -10.719 1 85.69 76 SER B CA 1
ATOM 2325 C C . SER B 1 76 ? -9.609 -6.309 -10.18 1 85.69 76 SER B C 1
ATOM 2327 O O . SER B 1 76 ? -9.695 -5.098 -9.953 1 85.69 76 SER B O 1
ATOM 2329 N N . SER B 1 77 ? -10.633 -7.125 -10.016 1 91.88 77 SER B N 1
ATOM 2330 C CA . SER B 1 77 ? -11.93 -6.617 -9.586 1 91.88 77 SER B CA 1
ATOM 2331 C C . SER B 1 77 ? -11.828 -5.891 -8.25 1 91.88 77 SER B C 1
ATOM 2333 O O . SER B 1 77 ? -12.484 -4.867 -8.047 1 91.88 77 SER B O 1
ATOM 2335 N N . LEU B 1 78 ? -11 -6.344 -7.406 1 92.12 78 LEU B N 1
ATOM 2336 C CA . LEU B 1 78 ? -10.812 -5.703 -6.105 1 92.12 78 LEU B CA 1
ATOM 2337 C C . LEU B 1 78 ? -10.266 -4.289 -6.27 1 92.12 78 LEU B C 1
ATOM 2339 O O . LEU B 1 78 ? -10.781 -3.348 -5.668 1 92.12 78 LEU B O 1
ATOM 2343 N N . TYR B 1 79 ? -9.305 -4.133 -7.117 1 88.25 79 TYR B N 1
ATOM 2344 C CA . TYR B 1 79 ? -8.625 -2.85 -7.242 1 88.25 79 TYR B CA 1
ATOM 2345 C C . TYR B 1 79 ? -9.5 -1.845 -7.988 1 88.25 79 TYR B C 1
ATOM 2347 O O . TYR B 1 79 ? -9.453 -0.645 -7.703 1 88.25 79 TYR B O 1
ATOM 2355 N N . LEU B 1 80 ? -10.258 -2.381 -8.898 1 90.56 80 LEU B N 1
ATOM 2356 C CA . LEU B 1 80 ? -11.227 -1.514 -9.555 1 90.56 80 LEU B CA 1
ATOM 2357 C C . LEU B 1 80 ? -12.273 -1.017 -8.57 1 90.56 80 LEU B C 1
ATOM 2359 O O . LEU B 1 80 ? -12.617 0.167 -8.562 1 90.56 80 LEU B O 1
ATOM 2363 N N . ALA B 1 81 ? -12.742 -1.9 -7.82 1 95 81 ALA B N 1
ATOM 2364 C CA . ALA B 1 81 ? -13.711 -1.537 -6.785 1 95 81 ALA B CA 1
ATOM 2365 C C . ALA B 1 81 ? -13.109 -0.545 -5.797 1 95 81 ALA B C 1
ATOM 2367 O O . ALA B 1 81 ? -13.773 0.402 -5.371 1 95 81 ALA B O 1
ATOM 2368 N N . ALA B 1 82 ? -11.867 -0.785 -5.43 1 92.94 82 ALA B N 1
ATOM 2369 C CA . ALA B 1 82 ? -11.195 0.107 -4.492 1 92.94 82 ALA B CA 1
ATOM 2370 C C . ALA B 1 82 ? -11.086 1.519 -5.059 1 92.94 82 ALA B C 1
ATOM 2372 O O . ALA B 1 82 ? -11.289 2.5 -4.34 1 92.94 82 ALA B O 1
ATOM 2373 N N . LEU B 1 83 ? -10.789 1.644 -6.316 1 87.94 83 LEU B N 1
ATOM 2374 C CA . LEU B 1 83 ? -10.664 2.941 -6.973 1 87.94 83 LEU B CA 1
ATOM 2375 C C . LEU B 1 83 ? -11.992 3.691 -6.941 1 87.94 83 LEU B C 1
ATOM 2377 O O . LEU B 1 83 ? -12.031 4.871 -6.582 1 87.94 83 LEU B O 1
ATOM 2381 N N . VAL B 1 84 ? -13 3.043 -7.258 1 92.38 84 VAL B N 1
ATOM 2382 C CA . VAL B 1 84 ? -14.32 3.652 -7.273 1 92.38 84 VAL B CA 1
ATOM 2383 C C . VAL B 1 84 ? -14.742 4.008 -5.852 1 92.38 84 VAL B C 1
ATOM 2385 O O . VAL B 1 84 ? -15.242 5.105 -5.598 1 92.38 84 VAL B O 1
ATOM 2388 N N . ALA B 1 85 ? -14.516 3.131 -4.961 1 94.06 85 ALA B N 1
ATOM 2389 C CA . ALA B 1 85 ? -14.93 3.303 -3.568 1 94.06 85 ALA B CA 1
ATOM 2390 C C . ALA B 1 85 ? -14.211 4.492 -2.932 1 94.06 85 ALA B C 1
ATOM 2392 O O . ALA B 1 85 ? -14.773 5.164 -2.059 1 94.06 85 ALA B O 1
ATOM 2393 N N . SER B 1 86 ? -13.039 4.738 -3.338 1 88.75 86 SER B N 1
ATOM 2394 C CA . SER B 1 86 ? -12.266 5.836 -2.756 1 88.75 86 SER B CA 1
ATOM 2395 C C . SER B 1 86 ? -12.969 7.172 -2.969 1 88.75 86 SER B C 1
ATOM 2397 O O . SER B 1 86 ? -12.898 8.055 -2.113 1 88.75 86 SER B O 1
ATOM 2399 N N . PHE B 1 87 ? -13.633 7.293 -4.055 1 87.38 87 PHE B N 1
ATOM 2400 C CA . PHE B 1 87 ? -14.359 8.523 -4.332 1 87.38 87 PHE B CA 1
ATOM 2401 C C . PHE B 1 87 ? -15.562 8.656 -3.406 1 87.38 87 PHE B C 1
ATOM 2403 O O . PHE B 1 87 ? -15.82 9.734 -2.869 1 87.38 87 PHE B O 1
ATOM 2410 N N . PHE B 1 88 ? -16.188 7.598 -3.229 1 92 88 PHE B N 1
ATOM 2411 C CA . PHE B 1 88 ? -17.328 7.613 -2.312 1 92 88 PHE B CA 1
ATOM 2412 C C . PHE B 1 88 ? -16.859 7.797 -0.874 1 92 88 PHE B C 1
ATOM 2414 O O . PHE B 1 88 ? -17.516 8.477 -0.082 1 92 88 PHE B O 1
ATOM 2421 N N . ALA B 1 89 ? -15.805 7.219 -0.582 1 92.44 89 ALA B N 1
ATOM 2422 C CA . ALA B 1 89 ? -15.242 7.332 0.763 1 92.44 89 ALA B CA 1
ATOM 2423 C C . ALA B 1 89 ? -14.883 8.781 1.086 1 92.44 89 ALA B C 1
ATOM 2425 O O . ALA B 1 89 ? -15.039 9.227 2.225 1 92.44 89 ALA B O 1
ATOM 2426 N N . SER B 1 90 ? -14.406 9.461 0.099 1 87.5 90 SER B N 1
ATOM 2427 C CA . SER B 1 90 ? -14.055 10.867 0.303 1 87.5 90 SER B CA 1
ATOM 2428 C C . SER B 1 90 ? -15.266 11.672 0.756 1 87.5 90 SER B C 1
ATOM 2430 O O . SER B 1 90 ? -15.172 12.477 1.686 1 87.5 90 SER B O 1
ATOM 2432 N N . THR B 1 91 ? -16.328 11.445 0.116 1 90.38 91 THR B N 1
ATOM 2433 C CA . THR B 1 91 ? -17.562 12.141 0.471 1 90.38 91 THR B CA 1
ATOM 2434 C C . THR B 1 91 ? -18.047 11.711 1.852 1 90.38 91 THR B C 1
ATOM 2436 O O . THR B 1 91 ? -18.469 12.539 2.66 1 90.38 91 THR B O 1
ATOM 2439 N N . THR B 1 92 ? -17.969 10.484 2.123 1 93.44 92 THR B N 1
ATOM 2440 C CA . THR B 1 92 ? -18.391 9.969 3.42 1 93.44 92 THR B CA 1
ATOM 2441 C C . THR B 1 92 ? -17.531 10.539 4.539 1 93.44 92 THR B C 1
ATOM 2443 O O . THR B 1 92 ? -18.031 10.906 5.598 1 93.44 92 THR B O 1
ATOM 2446 N N . THR B 1 93 ? -16.297 10.594 4.301 1 91.38 93 THR B N 1
ATOM 2447 C CA . THR B 1 93 ? -15.336 11.117 5.273 1 91.38 93 THR B CA 1
ATOM 2448 C C . THR B 1 93 ? -15.609 12.586 5.566 1 91.38 93 THR B C 1
ATOM 2450 O O . THR B 1 93 ? -15.523 13.023 6.715 1 91.38 93 THR B O 1
ATOM 2453 N N . ARG B 1 94 ? -15.945 13.273 4.559 1 87.38 94 ARG B N 1
ATOM 2454 C CA . ARG B 1 94 ? -16.219 14.695 4.711 1 87.38 94 ARG B CA 1
ATOM 2455 C C . ARG B 1 94 ? -17.531 14.93 5.441 1 87.38 94 ARG B C 1
ATOM 2457 O O . ARG B 1 94 ? -17.625 15.797 6.316 1 87.38 94 ARG B O 1
ATOM 2464 N N . MET B 1 95 ? -18.453 14.109 5.168 1 92.38 95 MET B N 1
ATOM 2465 C CA . MET B 1 95 ? -19.797 14.352 5.68 1 92.38 95 MET B CA 1
ATOM 2466 C C . MET B 1 95 ? -19.984 13.695 7.043 1 92.38 95 MET B C 1
ATOM 2468 O O . MET B 1 95 ? -20.688 14.234 7.91 1 92.38 95 MET B O 1
ATOM 2472 N N . MET B 1 96 ? -19.422 12.547 7.191 1 94.56 96 MET B N 1
ATOM 2473 C CA . MET B 1 96 ? -19.766 11.766 8.383 1 94.56 96 MET B CA 1
ATOM 2474 C C . MET B 1 96 ? -18.547 11.609 9.289 1 94.56 96 MET B C 1
ATOM 2476 O O . MET B 1 96 ? -18.688 11.219 10.453 1 94.56 96 MET B O 1
ATOM 2480 N N . GLY B 1 97 ? -17.391 11.992 8.805 1 92.56 97 GLY B N 1
ATOM 2481 C CA . GLY B 1 97 ? -16.172 11.867 9.602 1 92.56 97 GLY B CA 1
ATOM 2482 C C . GLY B 1 97 ? -15.297 10.711 9.164 1 92.56 97 GLY B C 1
ATOM 2483 O O . GLY B 1 97 ? -15.742 9.82 8.445 1 92.56 97 GLY B O 1
ATOM 2484 N N . ARG B 1 98 ? -14.086 10.719 9.672 1 92.94 98 ARG B N 1
ATOM 2485 C CA . ARG B 1 98 ? -13.086 9.727 9.281 1 92.94 98 ARG B CA 1
ATOM 2486 C C . ARG B 1 98 ? -13.367 8.383 9.938 1 92.94 98 ARG B C 1
ATOM 2488 O O . ARG B 1 98 ? -13.211 7.336 9.297 1 92.94 98 ARG B O 1
ATOM 2495 N N . LYS B 1 99 ? -13.82 8.391 11.227 1 93.75 99 LYS B N 1
ATOM 2496 C CA . LYS B 1 99 ? -14 7.137 11.953 1 93.75 99 LYS B CA 1
ATOM 2497 C C . LYS B 1 99 ? -15.125 6.309 11.344 1 93.75 99 LYS B C 1
ATOM 2499 O O . LYS B 1 99 ? -15.055 5.078 11.312 1 93.75 99 LYS B O 1
ATOM 2504 N N . ILE B 1 100 ? -16.109 6.93 10.852 1 95.62 100 ILE B N 1
ATOM 2505 C CA . ILE B 1 100 ? -17.219 6.223 10.234 1 95.62 100 ILE B CA 1
ATOM 2506 C C . ILE B 1 100 ? -16.781 5.578 8.922 1 95.62 100 ILE B C 1
ATOM 2508 O O . ILE B 1 100 ? -17.172 4.453 8.609 1 95.62 100 ILE B O 1
ATOM 2512 N N . SER B 1 101 ? -16.031 6.352 8.188 1 95.31 101 SER B N 1
ATOM 2513 C CA . SER B 1 101 ? -15.484 5.789 6.957 1 95.31 101 SER B CA 1
ATOM 2514 C C . SER B 1 101 ? -14.594 4.582 7.242 1 95.31 101 SER B C 1
ATOM 2516 O O . SER B 1 101 ? -14.625 3.596 6.504 1 95.31 101 SER B O 1
ATOM 2518 N N . MET B 1 102 ? -13.844 4.645 8.266 1 95.81 102 MET B N 1
ATOM 2519 C CA . MET B 1 102 ? -13 3.518 8.648 1 95.81 102 MET B CA 1
ATOM 2520 C C . MET B 1 102 ? -13.844 2.324 9.078 1 95.81 102 MET B C 1
ATOM 2522 O O . MET B 1 102 ? -13.531 1.182 8.742 1 95.81 102 MET B O 1
ATOM 2526 N N . PHE B 1 103 ? -14.875 2.637 9.805 1 97.12 103 PHE B N 1
ATOM 2527 C CA . PHE B 1 103 ? -15.781 1.578 10.227 1 97.12 103 PHE B CA 1
ATOM 2528 C C . PHE B 1 103 ? -16.438 0.909 9.023 1 97.12 103 PHE B C 1
ATOM 2530 O O . PHE B 1 103 ? -16.469 -0.32 8.93 1 97.12 103 PHE B O 1
ATOM 2537 N N . ALA B 1 104 ? -16.938 1.687 8.188 1 97.25 104 ALA B N 1
ATOM 2538 C CA . ALA B 1 104 ? -17.562 1.159 6.969 1 97.25 104 ALA B CA 1
ATOM 2539 C C . ALA B 1 104 ? -16.562 0.324 6.168 1 97.25 104 ALA B C 1
ATOM 2541 O O . ALA B 1 104 ? -16.906 -0.745 5.66 1 97.25 104 ALA B O 1
ATOM 2542 N N . GLY B 1 105 ? -15.352 0.836 6.039 1 96.75 105 GLY B N 1
ATOM 2543 C CA . GLY B 1 105 ? -14.312 0.079 5.359 1 96.75 105 GLY B CA 1
ATOM 2544 C C . GLY B 1 105 ? -14.055 -1.276 5.984 1 96.75 105 GLY B C 1
ATOM 2545 O O . GLY B 1 105 ? -13.984 -2.289 5.285 1 96.75 105 GLY B O 1
ATOM 2546 N N . GLY B 1 106 ? -13.898 -1.259 7.285 1 97 106 GLY B N 1
ATOM 2547 C CA . GLY B 1 106 ? -13.727 -2.516 7.996 1 97 106 GLY B CA 1
ATOM 2548 C C . GLY B 1 106 ? -14.875 -3.486 7.781 1 97 106 GLY B C 1
ATOM 2549 O O . GLY B 1 106 ? -14.656 -4.688 7.617 1 97 106 GLY B O 1
ATOM 2550 N N . LEU B 1 107 ? -16.047 -2.963 7.758 1 97.88 107 LEU B N 1
ATOM 2551 C CA . LEU B 1 107 ? -17.234 -3.795 7.598 1 97.88 107 LEU B CA 1
ATOM 2552 C C . LEU B 1 107 ? -17.281 -4.414 6.203 1 97.88 107 LEU B C 1
ATOM 2554 O O . LEU B 1 107 ? -17.562 -5.605 6.059 1 97.88 107 LEU B O 1
ATOM 2558 N N . PHE B 1 108 ? -17.125 -3.592 5.203 1 98.19 108 PHE B N 1
ATOM 2559 C CA . PHE B 1 108 ? -17.094 -4.105 3.842 1 98.19 108 PHE B CA 1
ATOM 2560 C C . PHE B 1 108 ? -16.031 -5.203 3.703 1 98.19 108 PHE B C 1
ATOM 2562 O O . PHE B 1 108 ? -16.297 -6.242 3.098 1 98.19 108 PHE B O 1
ATOM 2569 N N . PHE B 1 109 ? -14.883 -4.957 4.273 1 97.81 109 PHE B N 1
ATOM 2570 C CA . PHE B 1 109 ? -13.797 -5.93 4.176 1 97.81 109 PHE B CA 1
ATOM 2571 C C . PHE B 1 109 ? -14.156 -7.215 4.91 1 97.81 109 PHE B C 1
ATOM 2573 O O . PHE B 1 109 ? -13.875 -8.312 4.426 1 97.81 109 PHE B O 1
ATOM 2580 N N . LEU B 1 110 ? -14.742 -7.059 6.074 1 97.81 110 LEU B N 1
ATOM 2581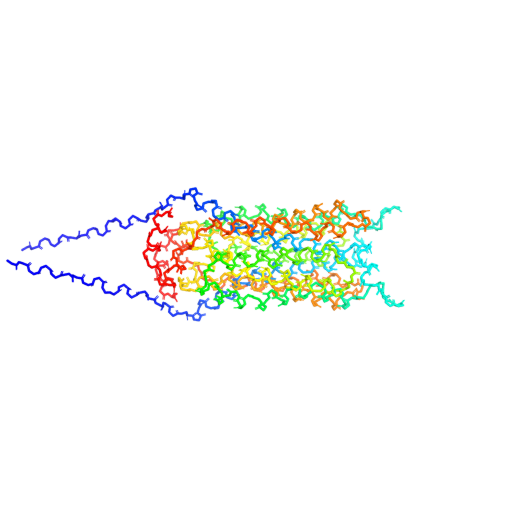 C CA . LEU B 1 110 ? -15.141 -8.219 6.863 1 97.81 110 LEU B CA 1
ATOM 2582 C C . LEU B 1 110 ? -16.125 -9.086 6.094 1 97.81 110 LEU B C 1
ATOM 2584 O O . LEU B 1 110 ? -15.953 -10.305 6.004 1 97.81 110 LEU B O 1
ATOM 2588 N N . LEU B 1 111 ? -17.094 -8.492 5.551 1 98.31 111 LEU B N 1
ATOM 2589 C CA . LEU B 1 111 ? -18.094 -9.227 4.777 1 98.31 111 LEU B CA 1
ATOM 2590 C C . LEU B 1 111 ? -17.469 -9.867 3.547 1 98.31 111 LEU B C 1
ATOM 2592 O O . LEU B 1 111 ? -17.766 -11.016 3.215 1 98.31 111 LEU B O 1
ATOM 2596 N N . GLY B 1 112 ? -16.609 -9.141 2.896 1 98.06 112 GLY B N 1
ATOM 2597 C CA . GLY B 1 112 ? -15.922 -9.68 1.735 1 98.06 112 GLY B CA 1
ATOM 2598 C C . GLY B 1 112 ? -15.039 -10.867 2.062 1 98.06 112 GLY B C 1
ATOM 2599 O O . GLY B 1 112 ? -15.039 -11.867 1.34 1 98.06 112 GLY B O 1
ATOM 2600 N N . ALA B 1 113 ? -14.305 -10.727 3.133 1 97.56 113 ALA B N 1
ATOM 2601 C CA . ALA B 1 113 ? -13.422 -11.812 3.559 1 97.56 113 ALA B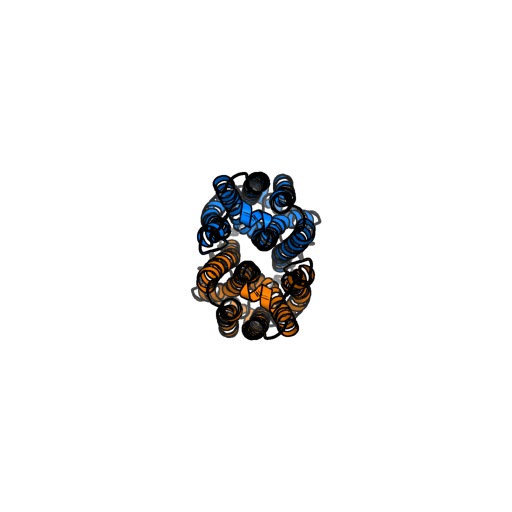 CA 1
ATOM 2602 C C . ALA B 1 113 ? -14.219 -13.07 3.883 1 97.56 113 ALA B C 1
ATOM 2604 O O . ALA B 1 113 ? -13.82 -14.18 3.52 1 97.56 113 ALA B O 1
ATOM 2605 N N . LEU B 1 114 ? -15.32 -12.922 4.516 1 97.75 114 LEU B N 1
ATOM 2606 C CA . LEU B 1 114 ? -16.172 -14.062 4.859 1 97.75 114 LEU B CA 1
ATOM 2607 C C . LEU B 1 114 ? -16.766 -14.695 3.607 1 97.75 114 LEU B C 1
ATOM 2609 O O . LEU B 1 114 ? -16.766 -15.922 3.471 1 97.75 114 LEU B O 1
ATOM 2613 N N . ILE B 1 115 ? -17.219 -13.914 2.682 1 97.88 115 ILE B N 1
ATOM 2614 C CA . ILE B 1 115 ? -17.797 -14.43 1.442 1 97.88 115 ILE B CA 1
ATOM 2615 C C . ILE B 1 115 ? -16.719 -15.18 0.654 1 97.88 115 ILE B C 1
ATOM 2617 O O 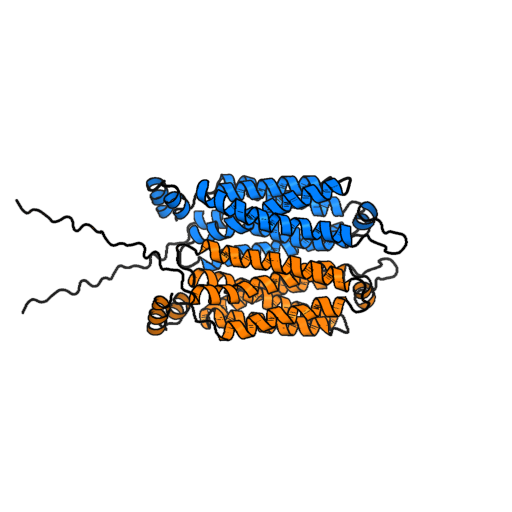. ILE B 1 115 ? -16.969 -16.266 0.116 1 97.88 115 ILE B O 1
ATOM 2621 N N . ASN B 1 116 ? -15.516 -14.648 0.604 1 97 116 ASN B N 1
ATOM 2622 C CA . ASN B 1 116 ? -14.422 -15.312 -0.104 1 97 116 ASN B CA 1
ATOM 2623 C C . ASN B 1 116 ? -14 -16.594 0.601 1 97 116 ASN B C 1
ATOM 2625 O O . ASN B 1 116 ? -13.711 -17.609 -0.052 1 97 116 ASN B O 1
ATOM 2629 N N . GLY B 1 117 ? -13.938 -16.547 1.909 1 95.88 117 GLY B N 1
ATOM 2630 C CA . GLY B 1 117 ? -13.555 -17.734 2.658 1 95.88 117 GLY B CA 1
ATOM 2631 C C . GLY B 1 117 ? -14.539 -18.875 2.494 1 95.88 117 GLY B C 1
ATOM 2632 O O . GLY B 1 117 ? -14.141 -20.047 2.49 1 95.88 117 GLY B O 1
ATOM 2633 N N . PHE B 1 118 ? -15.797 -18.594 2.256 1 96.31 118 PHE B N 1
ATOM 2634 C CA . PHE B 1 118 ? -16.828 -19.625 2.129 1 96.31 118 PHE B CA 1
ATOM 2635 C C . PHE B 1 118 ? -17.266 -19.766 0.679 1 96.31 118 PHE B C 1
ATOM 2637 O O . PHE B 1 118 ? -18.312 -20.359 0.4 1 96.31 118 PHE B O 1
ATOM 2644 N N . ALA B 1 119 ? -16.516 -19.25 -0.172 1 95.81 119 ALA B N 1
ATOM 2645 C CA . ALA B 1 119 ? -16.922 -19.219 -1.575 1 95.81 119 ALA B CA 1
ATOM 2646 C C . ALA B 1 119 ? -17.078 -20.641 -2.125 1 95.81 119 ALA B C 1
ATOM 2648 O O . ALA B 1 119 ? -16.25 -21.516 -1.857 1 95.81 119 ALA B O 1
ATOM 2649 N N . ILE B 1 120 ? -18.172 -20.922 -2.943 1 94.56 120 ILE B N 1
ATOM 2650 C CA . ILE B 1 120 ? -18.422 -22.234 -3.547 1 94.56 120 ILE B CA 1
ATOM 2651 C C . ILE B 1 120 ? -18.453 -22.109 -5.066 1 94.56 120 ILE B C 1
ATOM 2653 O O . ILE B 1 120 ? -18.453 -23.109 -5.781 1 94.56 120 ILE B O 1
ATOM 2657 N N . ASN B 1 121 ? -18.531 -20.891 -5.496 1 93.81 121 ASN B N 1
ATOM 2658 C CA . ASN B 1 121 ? -18.5 -20.641 -6.93 1 93.81 121 ASN B CA 1
ATOM 2659 C C . ASN B 1 121 ? -17.797 -19.328 -7.258 1 93.81 121 ASN B C 1
ATOM 2661 O O . ASN B 1 121 ? -17.453 -18.562 -6.355 1 93.81 121 ASN B O 1
ATOM 2665 N N . ILE B 1 122 ? -17.625 -19.109 -8.477 1 92.5 122 ILE B N 1
ATOM 2666 C CA . ILE B 1 122 ? -16.828 -17.984 -8.953 1 92.5 122 ILE B CA 1
ATOM 2667 C C . ILE B 1 122 ? -17.578 -16.672 -8.68 1 92.5 122 ILE B C 1
ATOM 2669 O O . ILE B 1 122 ? -16.969 -15.648 -8.391 1 92.5 122 ILE B O 1
ATOM 2673 N N . LYS B 1 123 ? -18.875 -16.75 -8.758 1 94.44 123 LYS B N 1
ATOM 2674 C CA . LYS B 1 123 ? -19.672 -15.547 -8.5 1 94.44 123 LYS B CA 1
ATOM 2675 C C . LYS B 1 123 ? -19.469 -15.047 -7.07 1 94.44 123 LYS B C 1
ATOM 2677 O O . LYS B 1 123 ? -19.312 -13.852 -6.84 1 94.44 123 LYS B O 1
ATOM 2682 N N . MET B 1 124 ? -19.453 -15.969 -6.164 1 96 124 MET B N 1
ATOM 2683 C CA . MET B 1 124 ? -19.219 -15.617 -4.766 1 96 124 MET B CA 1
ATOM 2684 C C . MET B 1 124 ? -17.828 -15.016 -4.582 1 96 124 MET B C 1
ATOM 2686 O O . MET B 1 124 ? -17.656 -14.078 -3.805 1 96 124 MET B O 1
ATOM 2690 N N . LEU B 1 125 ? -16.906 -15.531 -5.301 1 95.38 125 LEU B N 1
ATOM 2691 C CA . LEU B 1 125 ? -15.539 -15.023 -5.215 1 95.38 125 LEU B CA 1
ATOM 2692 C C . LEU B 1 125 ? -15.469 -13.586 -5.723 1 95.38 125 LEU B C 1
ATOM 2694 O O . LEU B 1 125 ? -14.875 -12.719 -5.07 1 95.38 125 LEU B O 1
ATOM 2698 N N . ILE B 1 126 ? -16.156 -13.352 -6.785 1 95.06 126 ILE B N 1
ATOM 2699 C CA . ILE B 1 126 ? -16.109 -12.023 -7.395 1 95.06 126 ILE B CA 1
ATOM 2700 C C . ILE B 1 126 ? -16.844 -11.023 -6.508 1 95.06 126 ILE B C 1
ATOM 2702 O O . ILE B 1 126 ? -16.359 -9.906 -6.281 1 95.06 126 ILE B O 1
ATOM 2706 N N . ILE B 1 127 ? -17.922 -11.391 -5.996 1 97.06 127 ILE B N 1
ATOM 2707 C CA . ILE B 1 127 ? -18.688 -10.516 -5.105 1 97.06 127 ILE B CA 1
ATOM 2708 C C . ILE B 1 127 ? -17.859 -10.219 -3.855 1 97.06 127 ILE B C 1
ATOM 2710 O O . ILE B 1 127 ? -17.812 -9.078 -3.389 1 97.06 127 ILE B O 1
ATOM 2714 N N . GLY B 1 128 ? -17.266 -11.242 -3.311 1 97.5 128 GLY B N 1
ATOM 2715 C CA . GLY B 1 128 ? -16.391 -11.031 -2.17 1 97.5 128 GLY B CA 1
ATOM 2716 C C . GLY B 1 128 ? -15.25 -10.078 -2.463 1 97.5 128 GLY B C 1
ATOM 2717 O O . GLY B 1 128 ? -14.945 -9.203 -1.652 1 97.5 128 GLY B O 1
ATOM 2718 N N . ARG B 1 129 ? -14.703 -10.203 -3.639 1 96.62 129 ARG B N 1
ATOM 2719 C CA . ARG B 1 129 ? -13.609 -9.336 -4.047 1 96.62 129 ARG B CA 1
ATOM 2720 C C . ARG B 1 129 ? -14.062 -7.887 -4.168 1 96.62 129 ARG B C 1
ATOM 2722 O O . ARG B 1 129 ? -13.344 -6.965 -3.783 1 96.62 129 ARG B O 1
ATOM 2729 N N . LEU B 1 130 ? -15.211 -7.738 -4.699 1 97.44 130 LEU B N 1
ATOM 2730 C CA . LEU B 1 130 ? -15.758 -6.391 -4.836 1 97.44 130 LEU B CA 1
ATOM 2731 C C . LEU B 1 130 ? -15.969 -5.746 -3.467 1 97.44 130 LEU B C 1
ATOM 2733 O O . LEU B 1 130 ? -15.617 -4.582 -3.268 1 97.44 130 LEU B O 1
ATOM 2737 N N . LEU B 1 131 ? -16.469 -6.492 -2.57 1 98.06 131 LEU B N 1
ATOM 2738 C CA . LEU B 1 131 ? -16.672 -5.98 -1.22 1 98.06 131 LEU B CA 1
ATOM 2739 C C . LEU B 1 131 ? -15.336 -5.664 -0.548 1 98.06 131 LEU B C 1
ATOM 2741 O O . LEU B 1 131 ? -15.203 -4.637 0.122 1 98.06 131 LEU B O 1
ATOM 2745 N N . LEU B 1 132 ? -14.383 -6.551 -0.718 1 97.12 132 LEU B N 1
ATOM 2746 C CA . LEU B 1 132 ? -13.047 -6.289 -0.202 1 97.12 132 LEU B CA 1
ATOM 2747 C C . LEU B 1 132 ? -12.484 -4.996 -0.785 1 97.12 132 LEU B C 1
ATOM 2749 O O . LEU B 1 132 ? -11.859 -4.207 -0.069 1 97.12 132 LEU B O 1
ATOM 2753 N N . GLY B 1 133 ? -12.688 -4.82 -2.062 1 95.62 133 GLY B N 1
ATOM 2754 C CA . GLY B 1 133 ? -12.234 -3.604 -2.721 1 95.62 133 GLY B CA 1
ATOM 2755 C C . GLY B 1 133 ? -12.859 -2.346 -2.148 1 95.62 133 GLY B C 1
ATOM 2756 O O . GLY B 1 133 ? -12.172 -1.346 -1.937 1 95.62 133 GLY B O 1
ATOM 2757 N N . PHE B 1 134 ? -14.086 -2.441 -1.892 1 96.94 134 PHE B N 1
ATOM 2758 C CA . PHE B 1 134 ? -14.75 -1.318 -1.242 1 96.94 134 PHE B CA 1
ATOM 2759 C C . PHE B 1 134 ? -14.133 -1.043 0.125 1 96.94 134 PHE B C 1
ATOM 2761 O O . PHE B 1 134 ? -13.906 0.113 0.487 1 96.94 134 PHE B O 1
ATOM 2768 N N . GLY B 1 135 ? -13.922 -2.078 0.814 1 96.62 135 GLY B N 1
ATOM 2769 C CA . GLY B 1 135 ? -13.266 -1.928 2.105 1 96.62 135 GLY B CA 1
ATOM 2770 C C . GLY B 1 135 ? -11.914 -1.258 2.016 1 96.62 135 GLY B C 1
ATOM 2771 O O . GLY B 1 135 ? -11.633 -0.31 2.752 1 96.62 135 GLY B O 1
ATOM 2772 N N . ILE B 1 136 ? -11.117 -1.647 1.11 1 93.81 136 ILE B N 1
ATOM 2773 C CA . ILE B 1 136 ? -9.773 -1.11 0.916 1 93.81 136 ILE B CA 1
ATOM 2774 C C . ILE B 1 136 ? -9.859 0.351 0.479 1 93.81 136 ILE B C 1
ATOM 2776 O O . ILE B 1 136 ? -9.133 1.202 0.992 1 93.81 136 ILE B O 1
ATOM 2780 N N . GLY B 1 137 ? -10.742 0.61 -0.411 1 92.75 137 GLY B N 1
ATOM 2781 C CA . GLY B 1 137 ? -10.914 1.981 -0.863 1 92.75 137 GLY B CA 1
ATOM 2782 C C . GLY B 1 137 ? -11.273 2.938 0.259 1 92.75 137 GLY B C 1
ATOM 2783 O O . GLY B 1 137 ? -10.695 4.02 0.37 1 92.75 137 GLY B O 1
ATOM 2784 N N . TYR B 1 138 ? -12.148 2.535 1.058 1 94.56 138 TYR B N 1
ATOM 2785 C CA . TYR B 1 138 ? -12.57 3.361 2.184 1 94.56 138 TYR B CA 1
ATOM 2786 C C . TYR B 1 138 ? -11.43 3.551 3.178 1 94.56 138 TYR B C 1
ATOM 2788 O O . TYR B 1 138 ? -11.203 4.656 3.672 1 94.56 138 TYR B O 1
ATOM 2796 N N . CYS B 1 139 ? -10.742 2.521 3.439 1 92.94 139 CYS B N 1
ATOM 2797 C CA . CYS B 1 139 ? -9.656 2.596 4.41 1 92.94 139 CYS B CA 1
ATOM 2798 C C . CYS B 1 139 ? -8.484 3.406 3.861 1 92.94 139 CYS B C 1
ATOM 2800 O O . CYS B 1 139 ? -7.91 4.23 4.57 1 92.94 139 CYS B O 1
ATOM 2802 N N . ASN B 1 140 ? -8.172 3.205 2.633 1 88.75 140 ASN B N 1
ATOM 2803 C CA . ASN B 1 140 ? -7.062 3.926 2.025 1 88.75 140 ASN B CA 1
ATOM 2804 C C . ASN B 1 140 ? -7.332 5.426 1.959 1 88.75 140 ASN B C 1
ATOM 2806 O O . ASN B 1 140 ? -6.402 6.23 2.002 1 88.75 140 ASN B O 1
ATOM 2810 N N . GLN B 1 141 ? -8.547 5.672 1.864 1 88.62 141 GLN B N 1
ATOM 2811 C CA . GLN B 1 141 ? -8.938 7.078 1.798 1 88.62 141 GLN B CA 1
ATOM 2812 C C . GLN B 1 141 ? -8.992 7.699 3.189 1 88.62 141 GLN B C 1
ATOM 2814 O O . GLN B 1 141 ? -8.539 8.828 3.391 1 88.62 141 GLN B O 1
ATOM 2819 N N . SER B 1 142 ? -9.414 7.023 4.156 1 91.69 142 SER B N 1
ATOM 2820 C CA . SER B 1 142 ? -9.758 7.629 5.438 1 91.69 142 SER B CA 1
ATOM 2821 C C . SER B 1 142 ? -8.609 7.496 6.438 1 91.69 142 SER B C 1
ATOM 2823 O O . SER B 1 142 ? -8.359 8.406 7.23 1 91.69 142 SER B O 1
ATOM 2825 N N . VAL B 1 143 ? -7.887 6.422 6.426 1 91.44 143 VAL B N 1
ATOM 2826 C CA . VAL B 1 143 ? -6.918 6.105 7.469 1 91.44 143 VAL B CA 1
ATOM 2827 C C . VAL B 1 143 ? -5.762 7.102 7.422 1 91.44 143 VAL B C 1
ATOM 2829 O O . VAL B 1 143 ? -5.422 7.715 8.438 1 91.44 143 VAL B O 1
ATOM 2832 N N . PRO B 1 144 ? -5.195 7.309 6.25 1 85.5 144 PRO B N 1
ATOM 2833 C CA . PRO B 1 144 ? -4.098 8.281 6.215 1 85.5 144 PRO B CA 1
ATOM 2834 C C . PRO B 1 144 ? -4.531 9.68 6.652 1 85.5 144 PRO B C 1
ATOM 2836 O O . PRO B 1 144 ? -3.766 10.383 7.316 1 85.5 144 PRO B O 1
ATOM 2839 N N . VAL B 1 145 ? -5.719 10.07 6.32 1 85.56 145 VAL B N 1
ATOM 2840 C CA . VAL B 1 145 ? -6.242 11.367 6.727 1 85.56 145 VAL B CA 1
ATOM 2841 C C . VAL B 1 145 ? -6.391 11.414 8.242 1 85.56 145 VAL B C 1
ATOM 2843 O O . VAL B 1 145 ? -5.988 12.391 8.883 1 85.56 145 VAL B O 1
ATOM 2846 N N . TYR B 1 146 ? -6.941 10.414 8.758 1 90.19 146 TYR B N 1
ATOM 2847 C CA . TYR B 1 146 ? -7.125 10.328 10.195 1 90.19 146 TYR B CA 1
ATOM 2848 C C . TYR B 1 146 ? -5.789 10.422 10.922 1 90.19 146 TYR B C 1
ATOM 2850 O O . TYR B 1 146 ? -5.656 11.172 11.898 1 90.19 146 TYR B O 1
ATOM 2858 N N . LEU B 1 147 ? -4.863 9.734 10.5 1 86 147 LEU B N 1
ATOM 2859 C CA . LEU B 1 147 ? -3.539 9.703 11.109 1 86 147 LEU B CA 1
ATOM 2860 C C . LEU B 1 147 ? -2.875 11.078 11.039 1 86 147 LEU B C 1
ATOM 2862 O O . LEU B 1 147 ? -2.293 11.547 12.016 1 86 147 LEU B O 1
ATOM 2866 N N . SER B 1 148 ? -3.021 11.711 9.906 1 81.06 148 SER B N 1
ATOM 2867 C CA . SER B 1 148 ? -2.393 13.016 9.711 1 81.06 148 SER B CA 1
ATOM 2868 C C . SER B 1 148 ? -3.053 14.078 10.578 1 81.06 148 SER B C 1
ATOM 2870 O O . SER B 1 148 ? -2.395 15.023 11.023 1 81.06 148 SER B O 1
ATOM 2872 N N . GLU B 1 149 ? -4.277 13.891 10.82 1 83.62 149 GLU B N 1
ATOM 2873 C CA . GLU B 1 149 ? -5.016 14.891 11.578 1 83.62 149 GLU B CA 1
ATOM 2874 C C . GLU B 1 149 ? -4.867 14.664 13.086 1 83.62 149 GLU B C 1
ATOM 2876 O O . GLU B 1 149 ? -5.016 15.602 13.875 1 83.62 149 GLU B O 1
ATOM 2881 N N . MET B 1 150 ? -4.637 13.469 13.445 1 84.81 150 MET B N 1
ATOM 2882 C CA . MET B 1 150 ? -4.535 13.141 14.867 1 84.81 150 MET B CA 1
ATOM 2883 C C . MET B 1 150 ? -3.109 13.344 15.375 1 84.81 150 MET B C 1
ATOM 2885 O O . MET B 1 150 ? -2.893 13.539 16.562 1 84.81 150 MET B O 1
ATOM 2889 N N . ALA B 1 151 ? -2.215 13.336 14.469 1 77.12 151 ALA B N 1
ATOM 2890 C CA . ALA B 1 151 ? -0.806 13.414 14.844 1 77.12 151 ALA B CA 1
ATOM 2891 C C . ALA B 1 151 ? -0.37 14.859 15.062 1 77.12 151 ALA B C 1
ATOM 2893 O O . ALA B 1 151 ? -0.778 15.75 14.32 1 77.12 151 ALA B O 1
ATOM 2894 N N . PRO B 1 152 ? 0.364 14.984 16.172 1 72.81 152 PRO B N 1
ATOM 2895 C CA . PRO B 1 152 ? 1.027 16.281 16.266 1 72.81 152 PRO B CA 1
ATOM 2896 C C . PRO B 1 152 ? 1.907 16.578 15.055 1 72.81 152 PRO B C 1
ATOM 2898 O O . PRO B 1 152 ? 2.389 15.664 14.391 1 72.81 152 PRO B O 1
ATOM 2901 N N . THR B 1 153 ? 2.051 17.812 14.75 1 66.38 153 THR B N 1
ATOM 2902 C CA . THR B 1 153 ? 2.76 18.266 13.555 1 66.38 153 THR B CA 1
ATOM 2903 C C . THR B 1 153 ? 4.16 17.672 13.5 1 66.38 153 THR B C 1
ATOM 2905 O O . THR B 1 153 ? 4.648 17.328 12.414 1 66.38 153 THR B O 1
ATOM 2908 N N . SER B 1 154 ? 4.742 17.406 14.625 1 66.44 154 SER B N 1
ATOM 2909 C CA . SER B 1 154 ? 6.133 16.969 14.68 1 66.44 154 SER B CA 1
ATOM 2910 C C . SER B 1 154 ? 6.266 15.508 14.289 1 66.44 154 SER B C 1
ATOM 2912 O O . SER B 1 154 ? 7.328 15.07 13.836 1 66.44 154 SER B O 1
ATOM 2914 N N . ILE B 1 155 ? 5.176 14.75 14.32 1 71.44 155 ILE B N 1
ATOM 2915 C CA . ILE B 1 155 ? 5.336 13.32 14.094 1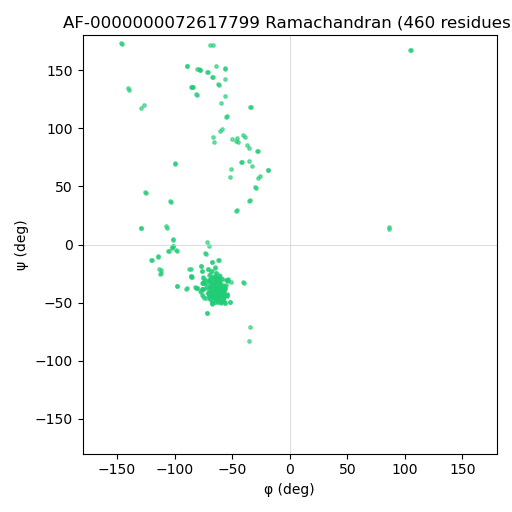 71.44 155 ILE B CA 1
ATOM 2916 C C . ILE B 1 155 ? 4.355 12.852 13.016 1 71.44 155 ILE B C 1
ATOM 2918 O O . ILE B 1 155 ? 4.094 11.656 12.883 1 71.44 155 ILE B O 1
ATOM 2922 N N . ARG B 1 156 ? 3.809 13.758 12.344 1 66.75 156 ARG B N 1
ATOM 2923 C CA . ARG B 1 156 ? 2.82 13.422 11.328 1 66.75 156 ARG B CA 1
ATOM 2924 C C . ARG B 1 156 ? 3.406 12.477 10.289 1 66.75 156 ARG B C 1
ATOM 2926 O O . ARG B 1 156 ? 2.758 11.5 9.891 1 66.75 156 ARG B O 1
ATOM 2933 N N . GLY B 1 157 ? 4.582 12.695 9.859 1 64.88 157 GLY B N 1
ATOM 2934 C CA . GLY B 1 157 ? 5.258 11.82 8.914 1 64.88 157 GLY B CA 1
ATOM 2935 C C . GLY B 1 157 ? 5.473 10.414 9.445 1 64.88 157 GLY B C 1
ATOM 2936 O O . GLY B 1 157 ? 5.258 9.43 8.734 1 64.88 157 GLY B O 1
ATOM 2937 N N . ALA B 1 158 ? 5.727 10.414 10.703 1 70.94 158 ALA B N 1
ATOM 2938 C CA . ALA B 1 158 ? 6.008 9.125 11.336 1 70.94 158 ALA B CA 1
ATOM 2939 C C . ALA B 1 158 ? 4.754 8.258 11.398 1 70.94 158 ALA B C 1
ATOM 2941 O O . ALA B 1 158 ? 4.828 7.039 11.219 1 70.94 158 ALA B O 1
ATOM 2942 N N . LEU B 1 159 ? 3.67 8.875 11.602 1 73.06 159 LEU B N 1
ATOM 2943 C CA . LEU B 1 159 ? 2.439 8.094 11.719 1 73.06 159 LEU B CA 1
ATOM 2944 C C . LEU B 1 159 ? 1.992 7.57 10.359 1 73.06 159 LEU B C 1
ATOM 2946 O O . LEU B 1 159 ? 1.464 6.461 10.266 1 73.06 159 LEU B O 1
ATOM 2950 N N . ASN B 1 160 ? 2.303 8.328 9.336 1 72.88 160 ASN B N 1
ATOM 2951 C CA . ASN B 1 160 ? 2.01 7.828 7.996 1 72.88 160 ASN B CA 1
ATOM 2952 C C . ASN B 1 160 ? 2.928 6.668 7.621 1 72.88 160 ASN B C 1
ATOM 2954 O O . ASN B 1 160 ? 2.508 5.734 6.938 1 72.88 160 ASN B O 1
ATOM 2958 N N . ILE B 1 161 ? 4.098 6.711 8.133 1 75 161 ILE B N 1
ATOM 2959 C CA . ILE B 1 161 ? 5.027 5.598 7.969 1 75 161 ILE B CA 1
ATOM 2960 C C . ILE B 1 161 ? 4.488 4.363 8.688 1 75 161 ILE B C 1
ATOM 2962 O O . ILE B 1 161 ? 4.645 3.24 8.211 1 75 161 ILE B O 1
ATOM 2966 N N . GLY B 1 162 ? 3.85 4.668 9.781 1 80.94 162 GLY B N 1
ATOM 2967 C CA . GLY B 1 162 ? 3.236 3.57 10.516 1 80.94 162 GLY B CA 1
ATOM 2968 C C . GLY B 1 162 ? 2.205 2.814 9.703 1 80.94 162 GLY B C 1
ATOM 2969 O O . GLY B 1 162 ? 2.148 1.583 9.75 1 80.94 162 GLY B O 1
ATOM 2970 N N . PHE B 1 163 ? 1.415 3.602 8.945 1 83.62 163 PHE B N 1
ATOM 2971 C CA . PHE B 1 163 ? 0.432 2.984 8.062 1 83.62 163 PHE B CA 1
ATOM 2972 C C . PHE B 1 163 ? 1.114 2.09 7.035 1 83.62 163 PHE B C 1
ATOM 2974 O O . PHE B 1 163 ? 0.707 0.944 6.832 1 83.62 163 PHE B O 1
ATOM 2981 N N . GLN B 1 164 ? 2.16 2.521 6.438 1 81.88 164 GLN B N 1
ATOM 2982 C CA . GLN B 1 164 ? 2.9 1.771 5.43 1 81.88 164 GLN B CA 1
ATOM 2983 C C . GLN B 1 164 ? 3.551 0.53 6.035 1 81.88 164 GLN B C 1
ATOM 2985 O O . GLN B 1 164 ? 3.6 -0.525 5.398 1 81.88 164 GLN B O 1
ATOM 2990 N N . MET B 1 165 ? 4.078 0.683 7.207 1 83.44 165 MET B N 1
ATOM 2991 C CA . MET B 1 165 ? 4.688 -0.457 7.887 1 83.44 165 MET B CA 1
ATOM 2992 C C . MET B 1 165 ? 3.652 -1.541 8.164 1 83.44 165 MET B C 1
ATOM 2994 O O . MET B 1 165 ? 3.947 -2.732 8.047 1 83.44 165 MET B O 1
ATOM 2998 N N . MET B 1 166 ? 2.529 -1.089 8.531 1 88.88 166 MET B N 1
ATOM 2999 C CA . MET B 1 166 ? 1.467 -2.057 8.789 1 88.88 166 MET B CA 1
ATOM 3000 C C . MET B 1 166 ? 1.086 -2.795 7.508 1 88.88 166 MET B C 1
ATOM 3002 O O . MET B 1 166 ? 0.744 -3.979 7.547 1 88.88 166 MET B O 1
ATOM 3006 N N . ILE B 1 167 ? 1.1 -2.074 6.422 1 88.81 167 ILE B N 1
ATOM 3007 C CA . ILE B 1 167 ? 0.867 -2.732 5.145 1 88.81 167 ILE B CA 1
ATOM 3008 C C . ILE B 1 167 ? 1.917 -3.818 4.922 1 88.81 167 ILE B C 1
ATOM 3010 O O . ILE B 1 167 ? 1.579 -4.969 4.625 1 88.81 167 ILE B O 1
ATOM 3014 N N . THR B 1 168 ? 3.17 -3.486 5.117 1 85 168 THR B N 1
ATOM 3015 C CA . THR B 1 168 ? 4.27 -4.418 4.898 1 85 168 THR B CA 1
ATOM 3016 C C . THR B 1 168 ? 4.168 -5.609 5.848 1 85 168 THR B C 1
ATOM 3018 O O . THR B 1 168 ? 4.379 -6.754 5.441 1 85 168 THR B O 1
ATOM 3021 N N . ILE B 1 169 ? 3.84 -5.336 7.008 1 89.12 169 ILE B N 1
ATOM 3022 C CA . ILE B 1 169 ? 3.662 -6.398 7.992 1 89.12 169 ILE B CA 1
ATOM 3023 C C . ILE B 1 169 ? 2.498 -7.293 7.578 1 89.12 169 ILE B C 1
ATOM 3025 O O . ILE B 1 169 ? 2.578 -8.516 7.691 1 89.12 169 ILE B O 1
ATOM 3029 N N . GLY B 1 170 ? 1.435 -6.68 7.176 1 92.19 170 GLY B N 1
ATOM 3030 C CA . GLY B 1 170 ? 0.307 -7.449 6.676 1 92.19 170 GLY B CA 1
ATOM 3031 C C . GLY B 1 170 ? 0.683 -8.391 5.551 1 92.19 170 GLY B C 1
ATOM 3032 O O . GLY B 1 170 ? 0.258 -9.547 5.531 1 92.19 170 GLY B O 1
ATOM 3033 N N . ILE B 1 171 ? 1.464 -7.918 4.652 1 88.44 171 ILE B N 1
ATOM 3034 C CA . ILE B 1 171 ? 1.917 -8.727 3.527 1 88.44 171 ILE B CA 1
ATOM 3035 C C . ILE B 1 171 ? 2.746 -9.898 4.035 1 88.44 171 ILE B C 1
ATOM 3037 O O . ILE B 1 171 ? 2.547 -11.039 3.607 1 88.44 171 ILE B O 1
ATOM 3041 N N . LEU B 1 172 ? 3.652 -9.633 4.953 1 86.56 172 LEU B N 1
ATOM 3042 C CA . LEU B 1 172 ? 4.52 -10.68 5.488 1 86.56 172 LEU B CA 1
ATOM 3043 C C . LEU B 1 172 ? 3.705 -11.75 6.207 1 86.56 172 LEU B C 1
ATOM 3045 O O . LEU B 1 172 ? 3.92 -12.945 6 1 86.56 172 LEU B O 1
ATOM 3049 N N . VAL B 1 173 ? 2.83 -11.32 7.016 1 91.31 173 VAL B N 1
ATOM 3050 C CA . VAL B 1 173 ? 1.974 -12.25 7.742 1 91.31 173 VAL B CA 1
ATOM 3051 C C . VAL B 1 173 ? 1.159 -13.086 6.754 1 91.31 173 VAL B C 1
ATOM 3053 O O . VAL B 1 173 ? 0.994 -14.289 6.941 1 91.31 173 VAL B O 1
ATOM 3056 N N . ALA B 1 174 ? 0.633 -12.43 5.742 1 92.38 174 ALA B N 1
ATOM 3057 C CA . ALA B 1 174 ? -0.133 -13.125 4.711 1 92.38 174 ALA B CA 1
ATOM 3058 C C . ALA B 1 174 ? 0.712 -14.195 4.027 1 92.38 174 ALA B C 1
ATOM 3060 O O . ALA B 1 174 ? 0.238 -15.312 3.785 1 92.38 174 ALA B O 1
ATOM 3061 N N . ASN B 1 175 ? 1.937 -13.883 3.754 1 85.88 175 ASN B N 1
ATOM 3062 C CA . ASN B 1 175 ? 2.828 -14.844 3.115 1 85.88 175 ASN B CA 1
ATOM 3063 C C . ASN B 1 175 ? 3.096 -16.047 4.02 1 85.88 175 ASN B C 1
ATOM 3065 O O . ASN B 1 175 ? 3.18 -17.172 3.545 1 85.88 175 ASN B O 1
ATOM 3069 N N . LEU B 1 176 ? 3.258 -15.773 5.234 1 87.19 176 LEU B N 1
ATOM 3070 C CA . LEU B 1 176 ? 3.475 -16.859 6.191 1 87.19 176 LEU B CA 1
ATOM 3071 C C . LEU B 1 176 ? 2.242 -17.75 6.293 1 87.19 176 LEU B C 1
ATOM 3073 O O . LEU B 1 176 ? 2.359 -18.969 6.387 1 87.19 176 LEU B O 1
ATOM 3077 N N . ILE B 1 177 ? 1.094 -17.172 6.297 1 91.44 177 ILE B N 1
ATOM 3078 C CA . ILE B 1 177 ? -0.148 -17.938 6.34 1 91.44 177 ILE B CA 1
ATOM 3079 C C . ILE B 1 177 ? -0.281 -18.766 5.07 1 91.44 177 ILE B C 1
ATOM 3081 O O . ILE B 1 177 ? -0.625 -19.953 5.137 1 91.44 177 ILE B O 1
ATOM 3085 N N . ASN B 1 178 ? -0.004 -18.172 3.955 1 88.62 178 ASN B N 1
ATOM 3086 C CA . ASN B 1 178 ? -0.042 -18.906 2.697 1 88.62 178 ASN B CA 1
ATOM 3087 C C . ASN B 1 178 ? 0.927 -20.094 2.711 1 88.62 178 ASN B C 1
ATOM 3089 O O . ASN B 1 178 ? 0.621 -21.156 2.176 1 88.62 178 ASN B O 1
ATOM 3093 N N . TYR B 1 179 ? 2.07 -19.828 3.273 1 84.19 179 TYR B N 1
ATOM 3094 C CA . TYR B 1 179 ? 3.061 -20.906 3.373 1 84.19 179 TYR B CA 1
ATOM 3095 C C . TYR B 1 179 ? 2.525 -22.062 4.191 1 84.19 179 TYR B C 1
ATOM 3097 O O . TYR B 1 179 ? 2.729 -23.234 3.834 1 84.19 179 TYR B O 1
ATOM 3105 N N . GLY B 1 180 ? 1.843 -21.781 5.215 1 87.94 180 GLY B N 1
ATOM 3106 C CA . GLY B 1 180 ? 1.296 -22.797 6.086 1 87.94 180 GLY B CA 1
ATOM 3107 C C . GLY B 1 180 ? 0.068 -23.484 5.512 1 87.94 180 GLY B C 1
ATOM 3108 O O . GLY B 1 180 ? -0.228 -24.625 5.848 1 87.94 180 GLY B O 1
ATOM 3109 N N . THR B 1 181 ? -0.593 -22.828 4.621 1 89.75 181 THR B N 1
ATOM 3110 C CA . THR B 1 181 ? -1.857 -23.359 4.133 1 89.75 181 THR B CA 1
ATOM 3111 C C . THR B 1 181 ? -1.693 -23.938 2.73 1 89.75 181 THR B C 1
ATOM 3113 O O . THR B 1 181 ? -2.607 -24.578 2.205 1 89.75 181 THR B O 1
ATOM 3116 N N . ALA B 1 182 ? -0.586 -23.797 2.143 1 82 182 ALA B N 1
ATOM 3117 C CA . ALA B 1 182 ? -0.358 -24.172 0.746 1 82 182 ALA B CA 1
ATOM 3118 C C . ALA B 1 182 ? -0.579 -25.656 0.521 1 82 182 ALA B C 1
ATOM 3120 O O . ALA B 1 182 ? -1.02 -26.078 -0.554 1 82 182 ALA B O 1
ATOM 3121 N N . LYS B 1 183 ? -0.37 -26.453 1.512 1 82.06 183 LYS B N 1
ATOM 3122 C CA . LYS B 1 183 ? -0.431 -27.891 1.343 1 82.06 183 LYS B CA 1
ATOM 3123 C C . LYS B 1 183 ? -1.781 -28.453 1.794 1 82.06 183 LYS B C 1
ATOM 3125 O O . LYS B 1 183 ? -2.066 -29.625 1.615 1 82.06 183 LYS B O 1
ATOM 3130 N N . LEU B 1 184 ? -2.533 -27.594 2.309 1 85.25 184 LEU B N 1
ATOM 3131 C CA . LEU B 1 184 ? -3.846 -28.031 2.773 1 85.25 184 LEU B CA 1
ATOM 3132 C C . LEU B 1 184 ? -4.863 -28 1.637 1 85.25 184 LEU B C 1
ATOM 3134 O O . LEU B 1 184 ? -4.824 -27.109 0.789 1 85.25 184 LEU B O 1
ATOM 3138 N N . GLU B 1 185 ? -5.656 -28.969 1.475 1 84 185 GLU B N 1
ATOM 3139 C CA . GLU B 1 185 ? -6.668 -29.047 0.426 1 84 185 GLU B CA 1
ATOM 3140 C C . GLU B 1 185 ? -7.539 -27.797 0.396 1 84 185 GLU B C 1
ATOM 3142 O O . GLU B 1 185 ? -7.766 -27.219 -0.667 1 84 185 GLU B O 1
ATOM 3147 N N . SER B 1 186 ? -8.039 -27.422 1.562 1 89.12 186 SER B N 1
ATOM 3148 C CA . SER B 1 186 ? -8.844 -26.219 1.629 1 89.12 186 SER B CA 1
ATOM 3149 C C . SER B 1 186 ? -8.055 -25.062 2.24 1 89.12 186 SER B C 1
ATOM 3151 O O . SER B 1 186 ? -8.602 -24.266 3.002 1 89.12 186 SER B O 1
ATOM 3153 N N . GLY B 1 187 ? -6.809 -25.016 1.905 1 91.81 187 GLY B N 1
ATOM 3154 C CA . GLY B 1 187 ? -5.934 -24 2.455 1 91.81 187 GLY B CA 1
ATOM 3155 C C . GLY B 1 187 ? -6.297 -22.594 2.002 1 91.81 187 GLY B C 1
ATOM 3156 O O . GLY B 1 187 ? -6.156 -21.641 2.764 1 91.81 187 GLY B O 1
ATOM 3157 N N . TRP B 1 188 ? -6.816 -22.516 0.781 1 92.56 188 TRP B N 1
ATOM 3158 C CA . TRP B 1 188 ? -7.199 -21.219 0.238 1 92.56 188 TRP B CA 1
ATOM 3159 C C . TRP B 1 188 ? -8.352 -20.625 1.028 1 92.56 188 TRP B C 1
ATOM 3161 O O . TRP B 1 188 ? -8.461 -19.391 1.153 1 92.56 188 TRP B O 1
ATOM 3171 N N . ARG B 1 189 ? -9.234 -21.438 1.646 1 95.75 189 ARG B N 1
ATOM 3172 C CA . ARG B 1 189 ? -10.352 -20.953 2.451 1 95.75 189 ARG B CA 1
ATOM 3173 C C . ARG B 1 189 ? -9.859 -20.266 3.721 1 95.75 189 ARG B C 1
ATOM 3175 O O . ARG B 1 189 ? -10.375 -19.219 4.109 1 95.75 189 ARG B O 1
ATOM 3182 N N . ILE B 1 190 ? -8.914 -20.844 4.277 1 94.19 190 ILE B N 1
ATOM 3183 C CA . ILE B 1 190 ? -8.336 -20.297 5.5 1 94.19 190 ILE B CA 1
ATOM 3184 C C . ILE B 1 190 ? -7.598 -19 5.18 1 94.19 190 ILE B C 1
ATOM 3186 O O . ILE B 1 190 ? -7.754 -18 5.883 1 94.19 190 ILE B O 1
ATOM 3190 N N . SER B 1 191 ? -6.809 -19.047 4.141 1 94.69 191 SER B N 1
ATOM 3191 C CA . SER B 1 191 ? -6.039 -17.875 3.736 1 94.69 191 SER B CA 1
ATOM 3192 C C . SER B 1 191 ? -6.953 -16.688 3.43 1 94.69 191 SER B C 1
ATOM 3194 O O . SER B 1 191 ? -6.73 -15.586 3.928 1 94.69 191 SER B O 1
ATOM 3196 N N . LEU B 1 192 ? -8.023 -16.922 2.717 1 95.12 192 LEU B N 1
ATOM 3197 C CA . LEU B 1 192 ? -8.938 -15.852 2.334 1 95.12 192 LEU B CA 1
ATOM 3198 C C . LEU B 1 192 ? -9.805 -15.43 3.516 1 95.12 192 LEU B C 1
ATOM 3200 O O . LEU B 1 192 ? -10.039 -14.234 3.717 1 95.12 192 LEU B O 1
ATOM 3204 N N . GLY B 1 193 ? -10.211 -16.375 4.297 1 95.81 193 GLY B N 1
ATOM 3205 C CA . GLY B 1 193 ? -11.102 -16.109 5.414 1 95.81 193 GLY B CA 1
ATOM 3206 C C . GLY B 1 193 ? -10.398 -15.445 6.586 1 95.81 193 GLY B C 1
ATOM 3207 O O . GLY B 1 193 ? -11.016 -14.688 7.34 1 95.81 193 GLY B O 1
ATOM 3208 N N . ALA B 1 194 ? -9.148 -15.688 6.766 1 95.56 194 ALA B N 1
ATOM 3209 C CA . ALA B 1 194 ? -8.383 -15.156 7.895 1 95.56 194 ALA B CA 1
ATOM 3210 C C . ALA B 1 194 ? -8.297 -13.633 7.828 1 95.56 194 ALA B C 1
ATOM 3212 O O . ALA B 1 194 ? -8.008 -12.984 8.836 1 95.56 194 ALA B O 1
ATOM 3213 N N . GLY B 1 195 ? -8.531 -13.102 6.641 1 94.62 195 GLY B N 1
ATOM 3214 C CA . GLY B 1 195 ? -8.578 -11.656 6.508 1 94.62 195 GLY B CA 1
ATOM 3215 C C . GLY B 1 195 ? -9.68 -11.016 7.328 1 94.62 195 GLY B C 1
ATOM 3216 O O . GLY B 1 195 ? -9.656 -9.812 7.586 1 94.62 195 GLY B O 1
ATOM 3217 N N . ALA B 1 196 ? -10.609 -11.812 7.824 1 96.25 196 ALA B N 1
ATOM 3218 C CA . ALA B 1 196 ? -11.727 -11.312 8.625 1 96.25 196 ALA B CA 1
ATOM 3219 C C . ALA B 1 196 ? -11.258 -10.852 10 1 96.25 196 ALA B C 1
ATOM 3221 O O . ALA B 1 196 ? -11.891 -10 10.625 1 96.25 196 ALA B O 1
ATOM 3222 N N . VAL B 1 197 ? -10.156 -11.297 10.43 1 94.69 197 VAL B N 1
ATOM 3223 C CA . VAL B 1 197 ? -9.672 -10.992 11.773 1 94.69 197 VAL B CA 1
ATOM 3224 C C . VAL B 1 197 ? -9.234 -9.531 11.852 1 94.69 197 VAL B C 1
ATOM 3226 O O . VAL B 1 197 ? -9.773 -8.766 12.648 1 94.69 197 VAL B O 1
ATOM 3229 N N . PRO B 1 198 ? -8.266 -9.141 11.008 1 93.38 198 PRO B N 1
ATOM 3230 C CA . PRO B 1 198 ? -7.914 -7.719 11.078 1 93.38 198 PRO B CA 1
ATOM 3231 C C . PRO B 1 198 ? -9.086 -6.805 10.727 1 93.38 198 PRO B C 1
ATOM 3233 O O . PRO B 1 198 ? -9.18 -5.688 11.242 1 93.38 198 PRO B O 1
ATOM 3236 N N . ALA B 1 199 ? -9.938 -7.254 9.859 1 96.5 199 ALA B N 1
ATOM 3237 C CA . ALA B 1 199 ? -11.109 -6.453 9.516 1 96.5 199 ALA B CA 1
ATOM 3238 C C . ALA B 1 199 ? -12.016 -6.254 10.727 1 96.5 199 ALA B C 1
ATOM 3240 O O . ALA B 1 199 ? -12.508 -5.148 10.961 1 96.5 199 ALA B O 1
ATOM 3241 N N . PHE B 1 200 ? -12.195 -7.316 11.438 1 96.38 200 PHE B N 1
ATOM 3242 C CA . PHE B 1 200 ? -13 -7.25 12.648 1 96.38 200 PHE B CA 1
ATOM 3243 C C . PHE B 1 200 ? -12.367 -6.312 13.672 1 96.38 200 PHE B C 1
ATOM 3245 O O . PHE B 1 200 ? -13.062 -5.516 14.305 1 96.38 200 PHE B O 1
ATOM 3252 N N . MET B 1 201 ? -11.133 -6.398 13.82 1 93.56 201 MET B N 1
ATOM 3253 C CA . MET B 1 201 ? -10.414 -5.543 14.758 1 93.56 201 MET B CA 1
ATOM 3254 C C . MET B 1 201 ? -10.562 -4.074 14.367 1 93.56 201 MET B C 1
ATOM 3256 O O . MET B 1 201 ? -10.742 -3.217 15.234 1 93.56 201 MET B O 1
ATOM 3260 N N . LEU B 1 202 ? -10.484 -3.797 13.102 1 94.38 202 LEU B N 1
ATOM 3261 C CA . LEU B 1 202 ? -10.641 -2.42 12.648 1 94.38 202 LEU B CA 1
ATOM 3262 C C . LEU B 1 202 ? -12.062 -1.931 12.891 1 94.38 202 LEU B C 1
ATOM 3264 O O . LEU B 1 202 ? -12.273 -0.786 13.297 1 94.38 202 LEU B O 1
ATOM 3268 N N . CYS B 1 203 ? -13.016 -2.746 12.641 1 95.38 203 CYS B N 1
ATOM 3269 C CA . CYS B 1 203 ? -14.406 -2.385 12.859 1 95.38 203 CYS B CA 1
ATOM 3270 C C . CYS B 1 203 ? -14.656 -2.031 14.32 1 95.38 203 CYS B C 1
ATOM 3272 O O . CYS B 1 203 ? -15.195 -0.964 14.625 1 95.38 203 CYS B O 1
ATOM 3274 N N . VAL B 1 204 ? -14.227 -2.881 15.148 1 94.94 204 VAL B N 1
ATOM 3275 C CA . VAL B 1 204 ? -14.43 -2.668 16.578 1 94.94 204 VAL B CA 1
ATOM 3276 C C . VAL B 1 204 ? -13.578 -1.489 17.047 1 94.94 204 VAL B C 1
ATOM 3278 O O . VAL B 1 204 ? -14.055 -0.644 17.812 1 94.94 204 VAL B O 1
ATOM 3281 N N . GLY B 1 205 ? -12.359 -1.444 16.625 1 93.69 205 GLY B N 1
ATOM 3282 C CA . GLY B 1 205 ? -11.469 -0.362 17 1 93.69 205 GLY B CA 1
ATOM 3283 C C . GLY B 1 205 ? -11.969 1.005 16.578 1 93.69 205 GLY B C 1
ATOM 3284 O O . GLY B 1 205 ? -11.836 1.981 17.312 1 93.69 205 GLY B O 1
ATOM 3285 N N . SER B 1 206 ? -12.508 1.082 15.414 1 94 206 SER B N 1
ATOM 3286 C CA . SER B 1 206 ? -12.961 2.357 14.867 1 94 206 SER B CA 1
ATOM 3287 C C . SER B 1 206 ? -14.109 2.934 15.68 1 94 206 SER B C 1
ATOM 3289 O O . SER B 1 206 ? -14.312 4.148 15.711 1 94 206 SER B O 1
ATOM 3291 N N . LEU B 1 207 ? -14.875 2.098 16.328 1 91.94 207 LEU B N 1
ATOM 3292 C CA . LEU B 1 207 ? -15.984 2.559 17.156 1 91.94 207 LEU B CA 1
ATOM 3293 C C . LEU B 1 207 ? -15.469 3.309 18.391 1 91.94 207 LEU B C 1
ATOM 3295 O O . LEU B 1 207 ? -16.172 4.164 18.938 1 91.94 207 LEU B O 1
ATOM 3299 N N . PHE B 1 208 ? -14.25 3.039 18.766 1 90.94 208 PHE B N 1
ATOM 3300 C CA . PHE B 1 208 ? -13.711 3.639 19.984 1 90.94 208 PHE B CA 1
ATOM 3301 C C . PHE B 1 208 ? -12.797 4.812 19.641 1 90.94 208 PHE B C 1
ATOM 3303 O O . PHE B 1 208 ? -12.289 5.484 20.547 1 90.94 208 PHE B O 1
ATOM 3310 N N . LEU B 1 209 ? -12.617 5.086 18.469 1 91.62 209 LEU B N 1
ATOM 3311 C CA . LEU B 1 209 ? -11.789 6.219 18.062 1 91.62 209 LEU B CA 1
ATOM 3312 C C . LEU B 1 209 ? -12.547 7.531 18.219 1 91.62 209 LEU B C 1
ATOM 3314 O O . LEU B 1 209 ? -13.781 7.547 18.172 1 91.62 209 LEU B O 1
ATOM 3318 N N . GLY B 1 210 ? -11.805 8.531 18.469 1 90.62 210 GLY B N 1
ATOM 3319 C CA . GLY B 1 210 ? -12.398 9.859 18.469 1 90.62 210 GLY B CA 1
ATOM 3320 C C . GLY B 1 210 ? -12.367 10.523 17.094 1 90.62 210 GLY B C 1
ATOM 3321 O O . GLY B 1 210 ? -11.562 10.156 16.25 1 90.62 210 GLY B O 1
ATOM 3322 N N . ASP B 1 211 ? -13.305 11.406 16.922 1 93 211 ASP B N 1
ATOM 3323 C CA . ASP B 1 211 ? -13.258 12.219 15.711 1 93 211 ASP B CA 1
ATOM 3324 C C . ASP B 1 211 ? -12.062 13.172 15.734 1 93 211 ASP B C 1
ATOM 3326 O O . ASP B 1 211 ? -11.664 13.648 16.797 1 93 211 ASP B O 1
ATOM 3330 N N . THR B 1 212 ? -11.484 13.391 14.586 1 91 212 THR B N 1
ATOM 3331 C CA . THR B 1 212 ? -10.383 14.344 14.516 1 91 212 THR B CA 1
ATOM 3332 C C . THR B 1 212 ? -10.898 15.773 14.672 1 91 212 THR B C 1
ATOM 3334 O O . THR B 1 212 ? -12.031 16.078 14.281 1 91 212 THR B O 1
ATOM 3337 N N . PRO B 1 213 ? -10.055 16.609 15.258 1 90.5 213 PRO B N 1
ATOM 3338 C CA . PRO B 1 213 ? -10.477 18.016 15.383 1 90.5 213 PRO B CA 1
ATOM 3339 C C . PRO B 1 213 ? -10.828 18.641 14.039 1 90.5 213 PRO B C 1
ATOM 3341 O O . PRO B 1 213 ? -11.812 19.375 13.938 1 90.5 213 PRO B O 1
ATOM 3344 N N . ASN B 1 214 ? -10.094 18.312 13.031 1 87.25 214 ASN B N 1
ATOM 3345 C CA . ASN B 1 214 ? -10.344 18.859 11.703 1 87.25 214 ASN B CA 1
ATOM 3346 C C . ASN B 1 214 ? -11.711 18.422 11.172 1 87.25 214 ASN B C 1
ATOM 3348 O O . ASN B 1 214 ? -12.438 19.234 10.586 1 87.25 214 ASN B O 1
ATOM 3352 N N . SER B 1 215 ? -11.969 17.188 11.344 1 90.31 215 SER B N 1
ATOM 3353 C CA . SER B 1 215 ? -13.258 16.672 10.906 1 90.31 215 SER B CA 1
ATOM 3354 C C . SER B 1 215 ? -14.406 17.344 11.656 1 90.31 215 SER B C 1
ATOM 3356 O O . SER B 1 215 ? -15.438 17.672 11.062 1 90.31 215 SER B O 1
ATOM 3358 N N . LEU B 1 216 ? -14.234 17.578 12.859 1 93 216 LEU B N 1
ATOM 3359 C CA . LEU B 1 216 ? -15.258 18.203 13.672 1 93 216 LEU B CA 1
ATOM 3360 C C . LEU B 1 216 ? -15.492 19.656 13.234 1 93 216 LEU B C 1
ATOM 3362 O O . LEU B 1 216 ? -16.641 20.094 13.141 1 93 216 LEU B O 1
ATOM 3366 N N . ILE B 1 217 ? -14.43 20.281 12.961 1 89.88 217 ILE B N 1
ATOM 3367 C CA . ILE B 1 217 ? -14.531 21.656 12.492 1 89.88 217 ILE B CA 1
ATOM 3368 C C . ILE B 1 217 ? -15.25 21.688 11.141 1 89.88 217 ILE B C 1
ATOM 3370 O O . ILE B 1 217 ? -16.141 22.5 10.922 1 89.88 217 ILE B O 1
ATOM 3374 N N . GLU B 1 218 ? -14.844 20.781 10.32 1 87.62 218 GLU B N 1
ATOM 3375 C CA . GLU B 1 218 ? -15.43 20.688 8.984 1 87.62 218 GLU B CA 1
ATOM 3376 C C . GLU B 1 218 ? -16.922 20.406 9.055 1 87.62 218 GLU B C 1
ATOM 3378 O O . GLU B 1 218 ? -17.688 20.828 8.172 1 87.62 218 GLU B O 1
ATOM 3383 N N . ARG B 1 219 ? -17.312 19.812 10.086 1 91.88 219 ARG B N 1
ATOM 3384 C CA . ARG B 1 219 ? -18.719 19.422 10.234 1 91.88 219 ARG B CA 1
ATOM 3385 C C . ARG B 1 219 ? -19.469 20.391 11.133 1 91.88 219 ARG B C 1
ATOM 3387 O O . ARG B 1 219 ? -20.594 20.125 11.555 1 91.88 219 ARG B O 1
ATOM 3394 N N . GLY B 1 220 ? -18.859 21.406 11.555 1 91.75 220 GLY B N 1
ATOM 3395 C CA . GLY B 1 220 ? -19.516 22.484 12.305 1 91.75 220 GLY B CA 1
ATOM 3396 C C . GLY B 1 220 ? -19.578 22.203 13.789 1 91.75 220 GLY B C 1
ATOM 3397 O O . GLY B 1 220 ? -20.359 22.844 14.508 1 91.75 220 GLY B O 1
ATOM 3398 N N . LYS B 1 221 ? -18.844 21.281 14.273 1 93.44 221 LYS B N 1
ATOM 3399 C CA . LYS B 1 221 ? -18.812 20.938 15.695 1 93.44 221 LYS B CA 1
ATOM 3400 C C . LYS B 1 221 ? -17.609 21.562 16.375 1 93.44 221 LYS B C 1
ATOM 3402 O O . LYS B 1 221 ? -16.766 20.859 16.922 1 93.44 221 LYS B O 1
ATOM 3407 N N . THR B 1 222 ? -17.609 22.812 16.516 1 92.75 222 THR B N 1
ATOM 3408 C CA . THR B 1 222 ? -16.453 23.594 16.938 1 92.75 222 THR B CA 1
ATOM 3409 C C . THR B 1 222 ? -16.125 23.328 18.406 1 92.75 222 THR B C 1
ATOM 3411 O O . THR B 1 222 ? -14.953 23.234 18.781 1 92.75 222 THR B O 1
ATOM 3414 N N . GLU B 1 223 ? -17.109 23.25 19.234 1 93.88 223 GLU B N 1
ATOM 3415 C CA . GLU B 1 223 ? -16.875 23.016 20.656 1 93.88 223 GLU B CA 1
ATOM 3416 C C . GLU B 1 223 ? -16.219 21.656 20.891 1 93.88 223 GLU B C 1
ATOM 3418 O O . GLU B 1 223 ? -15.297 21.531 21.688 1 93.88 223 GLU B O 1
ATOM 3423 N N . GLU B 1 224 ? -16.781 20.734 20.203 1 93.12 224 GLU B N 1
ATOM 3424 C CA . GLU B 1 224 ? -16.203 19.391 20.312 1 93.12 224 GLU B CA 1
ATOM 3425 C C . GLU B 1 224 ? -14.773 19.375 19.766 1 93.12 224 GLU B C 1
ATOM 3427 O O . GLU B 1 224 ? -13.922 18.641 20.281 1 93.12 224 GLU B O 1
ATOM 3432 N N . ALA B 1 225 ? -14.57 20.062 18.734 1 92.38 225 ALA B N 1
ATOM 3433 C CA . ALA B 1 225 ? -13.242 20.156 18.141 1 92.38 225 ALA B CA 1
ATOM 3434 C C . ALA B 1 225 ? -12.227 20.703 19.141 1 92.38 225 ALA B C 1
ATOM 3436 O O . ALA B 1 225 ? -11.086 20.234 19.203 1 92.38 225 ALA B O 1
ATOM 3437 N N . LYS B 1 226 ? -12.633 21.703 19.859 1 90.88 226 LYS B N 1
ATOM 3438 C CA . LYS B 1 226 ? -11.766 22.312 20.859 1 90.88 226 LYS B CA 1
ATOM 3439 C C . LYS B 1 226 ? -11.398 21.312 21.953 1 90.88 226 LYS B C 1
ATOM 3441 O O . LYS B 1 226 ? -10.242 21.234 22.375 1 90.88 226 LYS B O 1
ATOM 3446 N N . LYS B 1 227 ? -12.383 20.609 22.391 1 90.5 227 LYS B N 1
ATOM 3447 C CA . LYS B 1 227 ? -12.148 19.594 23.406 1 90.5 227 LYS B CA 1
ATOM 3448 C C . LYS B 1 227 ? -11.164 18.531 22.922 1 90.5 227 LYS B C 1
ATOM 3450 O O . LYS B 1 227 ? -10.273 18.125 23.672 1 90.5 227 LYS B O 1
ATOM 3455 N N . MET B 1 228 ? -11.414 18.141 21.703 1 88.12 228 MET B N 1
ATOM 3456 C CA . MET B 1 228 ? -10.539 17.125 21.141 1 88.12 228 MET B CA 1
ATOM 3457 C C . MET B 1 228 ? -9.125 17.656 20.953 1 88.12 228 MET B C 1
ATOM 3459 O O . MET B 1 228 ? -8.148 16.938 21.172 1 88.12 228 MET B O 1
ATOM 3463 N N . SER B 1 229 ? -9 18.797 20.562 1 84.69 229 SER B N 1
ATOM 3464 C CA . SER B 1 229 ? -7.688 19.422 20.375 1 84.69 229 SER B CA 1
ATOM 3465 C C . SER B 1 229 ? -6.898 19.438 21.688 1 84.69 229 SER B C 1
ATOM 3467 O O . SER B 1 229 ? -5.672 19.297 21.672 1 84.69 229 SER B O 1
ATOM 3469 N N . GLN B 1 230 ? -7.566 19.5 22.734 1 83.19 230 GLN B N 1
ATOM 3470 C CA . GLN B 1 230 ? -6.926 19.5 24.047 1 83.19 230 GLN B CA 1
ATOM 3471 C C . GLN B 1 230 ? -6.441 18.109 24.422 1 83.19 230 GLN B C 1
ATOM 3473 O O . GLN B 1 230 ? -5.457 17.969 25.156 1 83.19 230 GLN B O 1
ATOM 3478 N N . LYS B 1 231 ? -7.172 17.234 23.984 1 80.88 231 LYS B N 1
ATOM 3479 C CA . LYS B 1 231 ? -6.805 15.852 24.281 1 80.88 231 LYS B CA 1
ATOM 3480 C C . LYS B 1 231 ? -5.551 15.438 23.531 1 80.88 231 LYS B C 1
ATOM 3482 O O . LYS B 1 231 ? -4.824 14.539 23.953 1 80.88 231 LYS B O 1
ATOM 3487 N N . ILE B 1 232 ? -5.359 16.109 22.469 1 79.06 232 ILE B N 1
ATOM 3488 C CA . ILE B 1 232 ? -4.242 15.734 21.609 1 79.06 232 ILE B CA 1
ATOM 3489 C C . ILE B 1 232 ? -3.039 16.625 21.906 1 79.06 232 ILE B C 1
ATOM 3491 O O . ILE B 1 232 ? -1.896 16.172 21.906 1 79.06 232 ILE B O 1
#

Radius of gyration: 23.87 Å; Cα contacts (8 Å, |Δi|>4): 833; chains: 2; bounding box: 41×95×55 Å

InterPro domains:
  IPR003663 Sugar/inositol transporter [PR00171] (34-44)
  IPR003663 Sugar/inositol transporter [PR00171] (126-145)
  IPR005828 Major facilitator, sugar transporter-like [PF00083] (27-231)
  IPR005829 Sugar transporter, conserved site [PS00217] (131-156)
  IPR020846 Major facilitator superfamily domain [PS50850] (26-232)
  IPR036259 MFS transporter superfamily [G3DSA:1.20.1250.20] (16-232)
  IPR036259 MFS transporter superfamily [SSF103473] (18-230)
  IPR045262 Sugar transport protein STP/Polyol transporter PLT, plant [PTHR23500] (13-232)

Solvent-accessible surface area (backbone atoms only — not comparable to full-atom values): 22161 Å² total; per-residue (Å²): 134,83,81,77,75,76,76,72,84,65,76,73,63,72,71,74,59,61,84,38,70,65,49,53,53,46,42,51,43,43,24,35,47,23,24,42,48,15,24,50,58,25,27,52,34,43,39,70,54,30,64,61,50,37,58,71,65,30,54,38,58,99,86,36,79,50,36,61,66,62,53,46,45,53,63,43,41,19,49,53,30,15,60,56,27,28,59,55,28,50,54,40,26,61,73,68,22,41,42,53,27,33,25,52,9,16,46,32,24,25,54,9,17,47,39,39,25,66,42,87,47,58,66,40,38,45,53,12,29,35,30,29,8,33,8,44,12,14,22,53,44,23,34,60,34,45,36,48,59,54,33,52,83,91,45,25,50,56,46,53,31,44,27,52,49,26,19,45,48,16,23,49,54,20,43,52,46,35,64,71,23,62,83,42,79,66,18,55,32,52,49,40,28,55,51,26,52,51,15,47,50,26,30,59,42,30,71,71,47,73,75,40,34,66,47,26,46,72,64,69,36,53,70,59,17,54,54,42,54,67,69,72,134,84,81,77,78,76,76,72,88,67,77,75,62,72,73,74,58,61,83,35,71,65,49,52,52,47,42,52,44,43,23,38,48,23,25,43,48,15,24,49,57,25,27,52,35,43,40,71,52,29,63,61,49,37,59,71,64,27,57,34,61,100,86,36,82,51,36,62,65,62,52,46,46,53,63,45,42,19,51,52,31,15,58,57,27,28,58,54,27,50,54,40,27,62,72,69,22,40,42,53,25,32,25,52,9,17,47,32,24,25,53,9,16,48,38,38,25,66,43,88,48,59,65,40,36,45,53,12,29,35,29,31,9,33,9,44,11,13,24,56,45,22,34,59,35,44,36,49,60,54,34,50,84,90,44,25,49,56,48,52,31,44,26,50,49,26,19,45,49,16,23,50,53,21,43,52,46,35,64,71,22,62,83,42,80,67,17,55,32,51,50,39,27,56,50,25,52,54,16,48,50,27,30,58,43,29,72,71,47,74,73,41,34,65,47,27,46,72,62,69,36,52,69,61,16,53,55,42,53,69,68,72

Organism: Phaseolus vulgaris (NCBI:txid3885)

Sequence (464 aa):
MAGGSFVSSENGRQYESKITMYVLVTCFVAAMGGLLFGYDLGITGGVTSMETFLTKFFPSSQYCKFNNQLLTLFTSSLYLAALVASFFASTTTRMMGRKISMFAGGLFFLLGALINGFAINIKMLIIGRLLLGFGIGYCNQSVPVYLSEMAPTSIRGALNIGFQMMITIGILVANLINYGTAKLESGWRISLGAGAVPAFMLCVGSLFLGDTPNSLIERGKTEEAKKMSQKIMAGGSFVSSENGRQYESKITMYVLVTCFVAAMGGLLFGYDLGITGGVTSMETFLTKFFPSSQYCKFNNQLLTLFTSSLYLAALVASFFASTTTRMMGRKISMFAGGLFFLLGALINGFAINIKMLIIGRLLLGFGIGYCNQSVPVYLSEMAPTSIRGALNIGFQMMITIGILVANLINYGTAKLESGWRISLGAGAVPAFMLCVGSLFLGDTPNSLIERGKTEEAKKMSQKI